Protein AF-A0A662LLZ0-F1 (afdb_monomer_lite)

pLDDT: mean 84.36, std 14.38, range [29.42, 98.0]

Foldseek 3Di:
DDDDDDDDDFQQWAWADPDLQWIWIDGDPPDDTDIFGFADALCSNVVVLLRVLLRLLCVQVTPVSSVLLVVLVVLLLPPVRNLVSLVVCLVVLLVSLVSSLVVVPDFLCVLFDPVPDDPPDLGDDSVLQQLLVSLLSSVSSVCSQCRGPNRHDDPVSVVVSSCSSCVVPPPDCSLVSLLVLLVVLLVVVCVLQVPLQVVCCVPVVDHSVNLSVVLSCSCSPHVSNNDDPNDRSSVVSSVSSVVSSVVSSVVVLVVQAPDDPQPPVVVLVPSDDPSVVLSVLRSVLVVLLVLLLVVLLVVLVVVCVPDPDPDPSVVLSVLLVVLLVPFQEAALCLLVPVLVLCCVLVVRDSVSVVSDGNSSSLSSLLVVLVLCCVLVPCQLNLVSVCSQKGFPDYFDPDFPFAQPVVVLLVVLCVVLCDFLNDNDSPVVRVVLRGSLRRNQPTFIAGSSPRDTDPTRPSVVNSSSSSNVNRCVRSVVCVVSSVSSSVVSVVSD

Structure (mmCIF, N/CA/C/O backbone):
data_AF-A0A662LLZ0-F1
#
_entry.id   AF-A0A662LLZ0-F1
#
loop_
_atom_site.group_PDB
_atom_site.id
_atom_site.type_symbol
_atom_site.label_atom_id
_atom_site.label_alt_id
_atom_site.label_comp_id
_atom_site.label_asym_id
_atom_site.label_entity_id
_atom_site.label_seq_id
_atom_site.pdbx_PDB_ins_code
_atom_site.Cartn_x
_atom_site.Cartn_y
_atom_site.Cartn_z
_atom_site.occupancy
_atom_site.B_iso_or_equiv
_atom_site.auth_seq_id
_atom_site.auth_comp_id
_atom_site.auth_asym_id
_atom_site.auth_atom_id
_atom_site.pdbx_PDB_model_num
ATOM 1 N N . MET A 1 1 ? 61.657 -21.094 -34.286 1.00 35.00 1 MET A N 1
ATOM 2 C CA . MET A 1 1 ? 60.774 -20.067 -34.874 1.00 35.00 1 MET A CA 1
ATOM 3 C C . MET A 1 1 ? 59.481 -20.074 -34.083 1.00 35.00 1 MET A C 1
ATOM 5 O O . MET A 1 1 ? 58.578 -20.841 -34.375 1.00 35.00 1 MET A O 1
ATOM 9 N N . SER A 1 2 ? 59.469 -19.308 -33.001 1.00 29.42 2 SER A N 1
ATOM 10 C CA . SER A 1 2 ? 58.351 -19.129 -32.082 1.00 29.42 2 SER A CA 1
ATOM 11 C C . SER A 1 2 ? 57.854 -17.703 -32.279 1.00 29.42 2 SER A C 1
ATOM 13 O O . SER A 1 2 ? 58.578 -16.748 -31.994 1.00 29.42 2 SER A O 1
ATOM 15 N N . HIS A 1 3 ? 56.658 -17.552 -32.845 1.00 33.16 3 HIS A N 1
ATOM 16 C CA . HIS A 1 3 ? 56.023 -16.247 -32.962 1.00 33.16 3 HIS A CA 1
ATOM 17 C C . HIS A 1 3 ? 55.599 -15.766 -31.571 1.00 33.16 3 HIS A C 1
ATOM 19 O O . HIS A 1 3 ? 54.707 -16.328 -30.946 1.00 33.16 3 HIS A O 1
ATOM 25 N N . ASN A 1 4 ? 56.280 -14.719 -31.105 1.00 32.97 4 ASN A N 1
ATOM 26 C CA . ASN A 1 4 ? 55.848 -13.853 -30.016 1.00 32.97 4 ASN A CA 1
ATOM 27 C C . ASN A 1 4 ? 54.565 -13.125 -30.443 1.00 32.97 4 ASN A C 1
ATOM 29 O O . ASN A 1 4 ? 54.630 -12.193 -31.244 1.00 32.97 4 ASN A O 1
ATOM 33 N N . ILE A 1 5 ? 53.423 -13.517 -29.884 1.00 35.88 5 ILE A N 1
ATOM 34 C CA . ILE A 1 5 ? 52.241 -12.656 -29.813 1.00 35.88 5 ILE A CA 1
ATOM 35 C C . ILE A 1 5 ? 52.372 -11.899 -28.492 1.00 35.88 5 ILE A C 1
ATOM 37 O O . ILE A 1 5 ? 52.227 -12.475 -27.416 1.00 35.88 5 ILE A O 1
ATOM 41 N N . LYS A 1 6 ? 52.734 -10.615 -28.574 1.00 35.72 6 LYS A N 1
ATOM 42 C CA . LYS A 1 6 ? 52.615 -9.689 -27.444 1.00 35.72 6 LYS A CA 1
ATOM 43 C C . LYS A 1 6 ? 51.135 -9.637 -27.056 1.00 35.72 6 LYS A C 1
ATOM 45 O O . LYS A 1 6 ? 50.304 -9.359 -27.915 1.00 35.72 6 LYS A O 1
ATOM 50 N N . GLY A 1 7 ? 50.823 -9.936 -25.796 1.00 39.22 7 GLY A N 1
ATOM 51 C CA . GLY A 1 7 ? 49.470 -9.822 -25.259 1.00 39.22 7 GLY A CA 1
ATOM 52 C C . GLY A 1 7 ? 48.994 -8.376 -25.340 1.00 39.22 7 GLY A C 1
ATOM 53 O O . GLY A 1 7 ? 49.547 -7.514 -24.661 1.00 39.22 7 GLY A O 1
ATOM 54 N N . GLY A 1 8 ? 48.006 -8.119 -26.196 1.00 40.22 8 GLY A N 1
ATOM 55 C CA . GLY A 1 8 ? 47.199 -6.910 -26.111 1.00 40.22 8 GLY A CA 1
ATOM 56 C C . GLY A 1 8 ? 46.325 -7.005 -24.865 1.00 40.22 8 GLY A C 1
ATOM 57 O O . GLY A 1 8 ? 45.654 -8.018 -24.663 1.00 40.22 8 GLY A O 1
ATOM 58 N N . GLN A 1 9 ? 46.380 -5.991 -24.004 1.00 50.56 9 GLN A N 1
ATOM 59 C CA . GLN A 1 9 ? 45.344 -5.773 -22.999 1.00 50.56 9 GLN A CA 1
ATOM 60 C C . GLN A 1 9 ? 44.030 -5.563 -23.750 1.00 50.56 9 GLN A C 1
ATOM 62 O O . GLN A 1 9 ? 43.932 -4.667 -24.581 1.00 50.56 9 GLN A O 1
ATOM 67 N N . PHE A 1 10 ? 43.054 -6.434 -23.509 1.00 56.81 10 PHE A N 1
ATOM 68 C CA . PHE A 1 10 ? 41.716 -6.262 -24.056 1.00 56.81 10 PHE A CA 1
ATOM 69 C C . PHE A 1 10 ? 41.056 -5.080 -23.351 1.00 56.81 10 PHE A C 1
ATOM 71 O O . PHE A 1 10 ? 40.883 -5.117 -22.133 1.00 56.81 10 PHE A O 1
ATOM 78 N N . ILE A 1 11 ? 40.680 -4.065 -24.127 1.00 62.34 11 ILE A N 1
ATOM 79 C CA . ILE A 1 11 ? 39.929 -2.905 -23.656 1.00 62.34 11 ILE A CA 1
ATOM 80 C C . ILE A 1 11 ? 38.535 -3.377 -23.220 1.00 62.34 11 ILE A C 1
ATOM 82 O O . ILE A 1 11 ? 37.672 -3.675 -24.055 1.00 62.34 11 ILE A O 1
ATOM 86 N N . LEU A 1 12 ? 38.314 -3.479 -21.910 1.00 80.12 12 LEU A N 1
ATOM 87 C CA . LEU A 1 12 ? 37.062 -3.973 -21.345 1.00 80.12 12 LEU A CA 1
ATOM 88 C C . LEU A 1 12 ? 36.271 -2.815 -20.740 1.00 80.12 12 LEU A C 1
ATOM 90 O O . LEU A 1 12 ? 36.622 -2.294 -19.684 1.00 80.12 12 LEU A O 1
ATOM 94 N N . LEU A 1 13 ? 35.158 -2.462 -21.385 1.00 89.19 13 LEU A N 1
ATOM 95 C CA . LEU A 1 13 ? 34.232 -1.469 -20.858 1.00 89.19 13 LEU A CA 1
ATOM 96 C C . LEU A 1 13 ? 33.583 -1.967 -19.562 1.00 89.19 13 LEU A C 1
ATOM 98 O O . LEU A 1 13 ? 32.997 -3.048 -19.523 1.00 89.19 13 LEU A O 1
ATOM 102 N N . ARG A 1 14 ? 33.644 -1.137 -18.522 1.00 91.75 14 ARG A N 1
ATOM 103 C CA . ARG A 1 14 ? 32.994 -1.326 -17.222 1.00 91.75 14 ARG A CA 1
ATOM 104 C C . ARG A 1 14 ? 32.198 -0.089 -16.845 1.00 91.75 14 ARG A C 1
ATOM 106 O O . ARG A 1 14 ? 32.558 1.028 -17.214 1.00 91.75 14 ARG A O 1
ATOM 113 N N . ILE A 1 15 ? 31.114 -0.270 -16.099 1.00 93.06 15 ILE A N 1
ATOM 114 C CA . ILE A 1 15 ? 30.306 0.839 -15.595 1.00 93.06 15 ILE A CA 1
ATOM 115 C C . ILE A 1 15 ? 30.191 0.737 -14.077 1.00 93.06 15 ILE A C 1
ATOM 117 O O . ILE A 1 15 ? 29.483 -0.106 -13.528 1.00 93.06 15 ILE A O 1
ATOM 121 N N . GLU A 1 16 ? 30.863 1.654 -13.392 1.00 93.69 16 GLU A N 1
ATOM 122 C CA . GLU A 1 16 ? 31.020 1.628 -11.943 1.00 93.69 16 GLU A CA 1
ATOM 123 C C . GLU A 1 16 ? 30.070 2.600 -11.247 1.00 93.69 16 GLU A C 1
ATOM 125 O O . GLU A 1 16 ? 29.809 3.708 -11.728 1.00 93.69 16 GLU A O 1
ATOM 130 N N . GLN A 1 17 ? 29.551 2.194 -10.088 1.00 94.38 17 GLN A N 1
ATOM 131 C CA . GLN A 1 17 ? 28.680 3.032 -9.275 1.00 94.38 17 GLN A CA 1
ATOM 132 C C . GLN A 1 17 ? 29.510 3.902 -8.327 1.00 94.38 17 GLN A C 1
ATOM 134 O O . GLN A 1 17 ? 30.081 3.413 -7.358 1.00 94.38 17 GLN A O 1
ATOM 139 N N . ASN A 1 18 ? 29.497 5.213 -8.562 1.00 89.88 18 ASN A N 1
ATOM 140 C CA . ASN A 1 18 ? 30.216 6.206 -7.758 1.00 89.88 18 ASN A CA 1
ATOM 141 C C . ASN A 1 18 ? 29.311 6.939 -6.750 1.00 89.88 18 ASN A C 1
ATOM 143 O O . ASN A 1 18 ? 29.774 7.753 -5.955 1.00 89.88 18 ASN A O 1
ATOM 147 N N . GLY A 1 19 ? 28.006 6.659 -6.775 1.00 87.88 19 GLY A N 1
ATOM 148 C CA . GLY A 1 19 ? 27.023 7.153 -5.816 1.00 87.88 19 GLY A CA 1
ATOM 149 C C . GLY A 1 19 ? 25.600 6.679 -6.141 1.00 87.88 19 GLY A C 1
ATOM 150 O O . GLY A 1 19 ? 25.390 5.973 -7.129 1.00 87.88 19 GLY A O 1
ATOM 151 N N . PRO A 1 20 ? 24.578 7.091 -5.365 1.00 83.81 20 PRO A N 1
ATOM 152 C CA . PRO A 1 20 ? 23.196 6.636 -5.566 1.00 83.81 20 PRO A CA 1
ATOM 153 C C . PRO A 1 20 ? 22.628 6.924 -6.965 1.00 83.81 20 PRO A C 1
ATOM 155 O O . PRO A 1 20 ? 21.774 6.190 -7.449 1.00 83.81 20 PRO A O 1
ATOM 158 N N . LYS A 1 21 ? 23.103 7.989 -7.621 1.00 90.25 21 LYS A N 1
ATOM 159 C CA . LYS A 1 21 ? 22.675 8.423 -8.964 1.00 90.25 21 LYS A CA 1
ATOM 160 C C . LYS A 1 21 ? 23.845 8.755 -9.889 1.00 90.25 21 LYS A C 1
ATOM 162 O O . LYS A 1 21 ? 23.645 9.375 -10.929 1.00 90.25 21 LYS A O 1
ATOM 167 N N . VAL A 1 22 ? 25.062 8.394 -9.490 1.00 93.56 22 VAL A N 1
ATOM 168 C CA . VAL A 1 22 ? 26.282 8.737 -10.223 1.00 93.56 22 VAL A CA 1
ATOM 169 C C . VAL A 1 22 ? 26.973 7.449 -10.614 1.00 93.56 22 VAL A C 1
ATOM 171 O O . VAL A 1 22 ? 27.333 6.649 -9.751 1.00 93.56 22 VAL A O 1
ATOM 174 N N . TRP A 1 23 ? 27.144 7.265 -11.914 1.00 95.00 23 TRP A N 1
ATOM 175 C CA . TRP A 1 23 ? 27.842 6.125 -12.496 1.00 95.00 23 TRP A CA 1
ATOM 176 C C . TRP A 1 23 ? 28.952 6.637 -13.403 1.00 95.00 23 TRP A C 1
ATOM 178 O O . TRP A 1 23 ? 28.855 7.757 -13.897 1.00 95.00 23 TRP A O 1
ATOM 188 N N . SER A 1 24 ? 29.993 5.848 -13.625 1.00 93.81 24 SER A N 1
ATOM 189 C CA . SER A 1 24 ? 31.048 6.201 -14.576 1.00 93.81 24 SER A CA 1
ATOM 190 C C . SER A 1 24 ? 31.303 5.064 -15.539 1.00 93.81 24 SER A C 1
ATOM 192 O O . SER A 1 24 ? 31.357 3.913 -15.120 1.00 93.81 24 SER A O 1
ATOM 194 N N . VAL A 1 25 ? 31.473 5.399 -16.814 1.00 92.69 25 VAL A N 1
ATOM 195 C CA . VAL A 1 25 ? 31.925 4.461 -17.843 1.00 92.69 25 VAL A CA 1
ATOM 196 C C . VAL A 1 25 ? 33.451 4.505 -17.884 1.00 92.69 25 VAL A C 1
ATOM 198 O O . VAL A 1 25 ? 34.026 5.578 -18.069 1.00 92.69 25 VAL A O 1
ATOM 201 N N . VAL A 1 26 ? 34.079 3.350 -17.676 1.00 89.50 26 VAL A N 1
ATOM 202 C CA . VAL A 1 26 ? 35.530 3.134 -17.593 1.00 89.50 26 VAL A CA 1
ATOM 203 C C . VAL A 1 26 ? 35.917 2.127 -18.672 1.00 89.50 26 VAL A C 1
ATOM 205 O O . VAL A 1 26 ? 35.194 1.159 -18.891 1.00 89.50 26 VAL A O 1
ATOM 208 N N . VAL A 1 27 ? 37.015 2.368 -19.383 1.00 81.56 27 VAL A N 1
ATOM 209 C CA . VAL A 1 27 ? 37.409 1.571 -20.561 1.00 81.56 27 VAL A CA 1
ATOM 210 C C . VAL A 1 27 ? 38.866 1.121 -20.484 1.00 81.56 27 VAL A C 1
ATOM 212 O O . VAL A 1 27 ? 39.141 -0.032 -20.791 1.00 81.56 27 VAL A O 1
ATOM 215 N N . ASP A 1 28 ? 39.747 1.983 -19.975 1.00 75.44 28 ASP A N 1
ATOM 216 C CA . ASP A 1 28 ? 41.111 1.676 -19.529 1.00 75.44 28 ASP A CA 1
ATOM 217 C C . ASP A 1 28 ? 41.473 2.610 -18.363 1.00 75.44 28 ASP A C 1
ATOM 219 O O . ASP A 1 28 ? 40.886 3.690 -18.241 1.00 75.44 28 ASP A O 1
ATOM 223 N N . ASP A 1 29 ? 42.455 2.229 -17.538 1.00 65.31 29 ASP A N 1
ATOM 224 C CA . ASP A 1 29 ? 42.914 3.020 -16.378 1.00 65.31 29 ASP A CA 1
ATOM 225 C C . ASP A 1 29 ? 43.470 4.411 -16.770 1.00 65.31 29 ASP A C 1
ATOM 227 O O . ASP A 1 29 ? 43.513 5.321 -15.940 1.00 65.31 29 ASP A O 1
ATOM 231 N N . ASP A 1 30 ? 43.855 4.593 -18.040 1.00 64.00 30 ASP A N 1
ATOM 232 C CA . ASP A 1 30 ? 44.483 5.813 -18.569 1.00 64.00 30 ASP A CA 1
ATOM 233 C C . ASP A 1 30 ? 43.497 6.797 -19.241 1.00 64.00 30 ASP A C 1
ATOM 235 O O . ASP A 1 30 ? 43.888 7.908 -19.609 1.00 64.00 30 ASP A O 1
ATOM 239 N N . VAL A 1 31 ? 42.221 6.424 -19.417 1.00 75.75 31 VAL A N 1
ATOM 240 C CA . VAL A 1 31 ? 41.192 7.285 -20.035 1.00 75.75 31 VAL A CA 1
ATOM 241 C C . VAL A 1 31 ? 40.297 7.886 -18.957 1.00 75.75 31 VAL A C 1
ATOM 243 O O . VAL A 1 31 ? 39.804 7.183 -18.077 1.00 75.75 31 VAL A O 1
ATOM 246 N N . GLU A 1 32 ? 40.047 9.197 -19.033 1.00 82.75 32 GLU A N 1
ATOM 247 C CA . GLU A 1 32 ? 39.199 9.872 -18.050 1.00 82.75 32 GLU A CA 1
ATOM 248 C C . GLU A 1 32 ? 37.761 9.301 -18.078 1.00 82.75 32 GLU A C 1
ATOM 250 O O . GLU A 1 32 ? 37.121 9.299 -19.135 1.00 82.75 32 GLU A O 1
ATOM 255 N N . PRO A 1 33 ? 37.220 8.818 -16.940 1.00 87.69 33 PRO A N 1
ATOM 256 C CA . PRO A 1 33 ? 35.904 8.189 -16.919 1.00 87.69 33 PRO A CA 1
ATOM 257 C C . PRO A 1 33 ? 34.768 9.151 -17.278 1.00 87.69 33 PRO A C 1
ATOM 259 O O . PRO A 1 33 ? 34.639 10.236 -16.700 1.00 87.69 33 PRO A O 1
ATOM 262 N N . ILE A 1 34 ? 33.855 8.710 -18.147 1.00 90.06 34 ILE A N 1
ATOM 263 C CA . ILE A 1 34 ? 32.664 9.491 -18.504 1.00 90.06 34 ILE A CA 1
ATOM 264 C C . ILE A 1 34 ? 31.617 9.350 -17.397 1.00 90.06 34 ILE A C 1
ATOM 266 O O . ILE A 1 34 ? 31.082 8.264 -17.165 1.00 90.06 34 ILE A O 1
ATOM 270 N N . LYS A 1 35 ? 31.287 10.459 -16.727 1.00 92.00 35 LYS A N 1
ATOM 271 C CA . LYS A 1 35 ? 30.314 10.487 -15.623 1.00 92.00 35 LYS A CA 1
ATOM 272 C C . LYS A 1 35 ? 28.874 10.596 -16.123 1.00 92.00 35 LYS A C 1
ATOM 274 O O . LYS A 1 35 ? 28.512 11.510 -16.859 1.00 92.00 35 LYS A O 1
ATOM 279 N N . LEU A 1 36 ? 28.020 9.716 -15.618 1.00 92.69 36 LEU A N 1
ATOM 280 C CA . LEU A 1 36 ? 26.585 9.664 -15.859 1.00 92.69 36 LEU A CA 1
ATOM 281 C C . LEU A 1 36 ? 25.826 10.130 -14.612 1.00 92.69 36 LEU A C 1
ATOM 283 O O . LEU A 1 36 ? 26.014 9.588 -13.522 1.00 92.69 36 LEU A O 1
ATOM 287 N N . PHE A 1 37 ? 24.940 11.112 -14.785 1.00 93.88 37 PHE A N 1
ATOM 288 C CA . PHE A 1 37 ? 24.106 11.672 -13.718 1.00 93.88 37 PHE A CA 1
ATOM 289 C C . PHE A 1 37 ? 22.653 11.276 -13.963 1.00 93.88 37 PHE A C 1
ATOM 291 O O . PHE A 1 37 ? 22.015 11.800 -14.873 1.00 93.88 37 PHE A O 1
ATOM 298 N N . LEU A 1 38 ? 22.140 10.319 -13.195 1.00 93.12 38 LEU A N 1
ATOM 299 C CA . LEU A 1 38 ? 20.839 9.708 -13.458 1.00 93.12 38 LEU A CA 1
ATOM 300 C C . LEU A 1 38 ? 19.678 10.503 -12.851 1.00 93.12 38 LEU A C 1
ATOM 302 O O . LEU A 1 38 ? 19.714 10.886 -11.682 1.00 93.12 38 LEU A O 1
ATOM 306 N N . SER A 1 39 ? 18.606 10.658 -13.628 1.00 91.12 39 SER A N 1
ATOM 307 C CA . SER A 1 39 ? 17.343 11.256 -13.187 1.00 91.12 39 SER A CA 1
ATOM 308 C C . SER A 1 39 ? 16.629 10.339 -12.181 1.00 91.12 39 SER A C 1
ATOM 310 O O . SER A 1 39 ? 16.757 9.120 -12.269 1.00 91.12 39 SER A O 1
ATOM 312 N N . PRO A 1 40 ? 15.840 10.848 -11.220 1.00 88.75 40 PRO A N 1
ATOM 313 C CA . PRO A 1 40 ? 15.062 9.990 -10.323 1.00 88.75 40 PRO A CA 1
ATOM 314 C C . PRO A 1 40 ? 14.015 9.163 -11.097 1.00 88.75 40 PRO A C 1
ATOM 316 O O . PRO A 1 40 ? 13.090 9.726 -11.676 1.00 88.75 40 PRO A O 1
ATOM 319 N N . SER A 1 41 ? 14.141 7.832 -11.104 1.00 88.31 41 SER A N 1
ATOM 320 C CA . SER A 1 41 ? 13.203 6.922 -11.781 1.00 88.31 41 SER A CA 1
ATOM 321 C C . SER A 1 41 ? 13.334 5.482 -11.265 1.00 88.31 41 SER A C 1
ATOM 323 O O . SER A 1 41 ? 14.297 5.135 -10.573 1.00 88.31 41 SER A O 1
ATOM 325 N N . SER A 1 42 ? 12.392 4.602 -11.629 1.00 88.31 42 SER A N 1
ATOM 326 C CA . SER A 1 42 ? 12.522 3.161 -11.354 1.00 88.31 42 SER A CA 1
ATOM 327 C C . SER A 1 42 ? 13.727 2.540 -12.062 1.00 88.31 42 SER A C 1
ATOM 329 O O . SER A 1 42 ? 14.303 1.584 -11.544 1.00 88.31 42 SER A O 1
ATOM 331 N N . VAL A 1 43 ? 14.129 3.107 -13.205 1.00 90.31 43 VAL A N 1
ATOM 332 C CA . VAL A 1 43 ? 15.328 2.697 -13.941 1.00 90.31 43 VAL A CA 1
ATOM 333 C C . VAL A 1 43 ? 16.578 2.997 -13.119 1.00 90.31 43 VAL A C 1
ATOM 335 O O . VAL A 1 43 ? 17.420 2.123 -12.962 1.00 90.31 43 VAL A O 1
ATOM 338 N N . THR A 1 44 ? 16.655 4.172 -12.492 1.00 90.94 44 THR A N 1
ATOM 339 C CA . THR A 1 44 ? 17.780 4.563 -11.624 1.00 90.94 44 THR A CA 1
ATOM 340 C C . THR A 1 44 ? 17.938 3.648 -10.413 1.00 90.94 44 THR A C 1
ATOM 342 O O . THR A 1 44 ? 19.051 3.241 -10.091 1.00 90.94 44 THR A O 1
ATOM 345 N N . ASN A 1 45 ? 16.832 3.235 -9.790 1.00 89.44 45 ASN A N 1
ATOM 346 C CA . ASN A 1 45 ? 16.870 2.327 -8.636 1.00 89.44 45 ASN A CA 1
ATOM 347 C C . ASN A 1 45 ? 17.372 0.917 -8.990 1.00 89.44 45 ASN A C 1
ATOM 349 O O . ASN A 1 45 ? 17.864 0.201 -8.121 1.00 89.44 45 ASN A O 1
ATOM 353 N N . LYS A 1 46 ? 17.226 0.502 -10.252 1.00 92.38 46 LYS A N 1
ATOM 354 C CA . LYS A 1 46 ? 17.659 -0.808 -10.757 1.00 92.38 46 LYS A CA 1
ATOM 355 C C . LYS A 1 46 ? 18.668 -0.674 -11.900 1.00 92.38 46 LYS A C 1
ATOM 357 O O . LYS A 1 46 ? 18.733 -1.535 -12.774 1.00 92.38 46 LYS A O 1
ATOM 362 N N . TYR A 1 47 ? 19.474 0.390 -11.883 1.00 94.44 47 TYR A N 1
ATOM 363 C CA . TYR A 1 47 ? 20.349 0.728 -13.008 1.00 94.44 47 TYR A CA 1
ATOM 364 C C . TYR A 1 47 ? 21.421 -0.336 -13.276 1.00 94.44 47 TYR A C 1
ATOM 366 O O . TYR A 1 47 ? 21.855 -0.498 -14.410 1.00 94.44 47 TYR A O 1
ATOM 374 N N . PHE A 1 48 ? 21.756 -1.155 -12.273 1.00 94.44 48 PHE A N 1
ATOM 375 C CA . PHE A 1 48 ? 22.639 -2.311 -12.439 1.00 94.44 48 PHE A CA 1
ATOM 376 C C . PHE A 1 48 ? 22.163 -3.310 -13.516 1.00 94.44 48 PHE A C 1
ATOM 378 O O . PHE A 1 48 ? 22.979 -4.040 -14.068 1.00 94.44 48 PHE A O 1
ATOM 385 N N . ILE A 1 49 ? 20.855 -3.378 -13.813 1.00 95.12 49 ILE A N 1
ATOM 386 C CA . ILE A 1 49 ? 20.312 -4.218 -14.898 1.00 95.12 49 ILE A CA 1
ATOM 387 C C . ILE A 1 49 ? 20.747 -3.662 -16.259 1.00 95.12 49 ILE A C 1
ATOM 389 O O . ILE A 1 49 ? 21.096 -4.424 -17.159 1.00 95.12 49 ILE A O 1
ATOM 393 N N . VAL A 1 50 ? 20.744 -2.333 -16.397 1.00 96.50 50 VAL A N 1
ATOM 394 C CA . VAL A 1 50 ? 21.193 -1.629 -17.603 1.00 96.50 50 VAL A CA 1
ATOM 395 C C . VAL A 1 50 ? 22.699 -1.800 -17.774 1.00 96.50 50 VAL A C 1
ATOM 397 O O . VAL A 1 50 ? 23.144 -2.216 -18.840 1.00 96.50 50 VAL A O 1
ATOM 400 N N . THR A 1 51 ? 23.482 -1.537 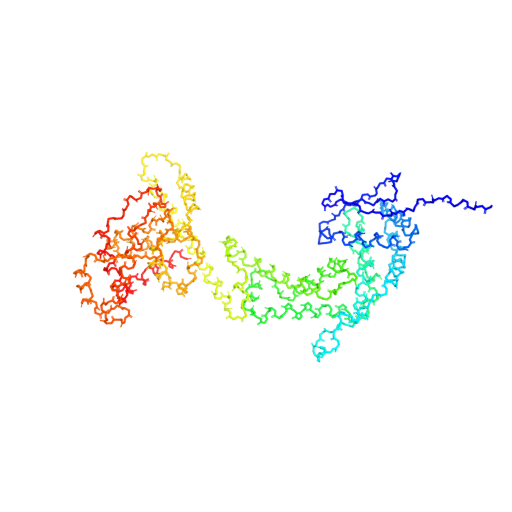-16.724 1.00 95.81 51 THR A N 1
ATOM 401 C CA . THR A 1 51 ? 24.947 -1.566 -16.820 1.00 95.81 51 THR A CA 1
ATOM 402 C C . THR A 1 51 ? 25.488 -2.957 -17.116 1.00 95.81 51 THR A C 1
ATOM 404 O O . THR A 1 51 ? 26.240 -3.111 -18.072 1.00 95.81 51 THR A O 1
ATOM 407 N N . LYS A 1 52 ? 25.020 -3.986 -16.397 1.00 95.62 52 LYS A N 1
ATOM 408 C CA . LYS A 1 52 ? 25.428 -5.377 -16.652 1.00 95.62 52 LYS A CA 1
ATOM 409 C C . LYS A 1 52 ? 25.092 -5.837 -18.065 1.00 95.62 52 LYS A C 1
ATOM 411 O O . LYS A 1 52 ? 25.802 -6.664 -18.623 1.00 95.62 52 LYS A O 1
ATOM 416 N N . PHE A 1 53 ? 23.989 -5.351 -18.635 1.00 96.75 53 PHE A N 1
ATOM 417 C CA . PHE A 1 53 ? 23.650 -5.666 -20.017 1.00 96.75 53 PHE A CA 1
ATOM 418 C C . PHE A 1 53 ? 24.642 -5.016 -20.992 1.00 96.75 53 PHE A C 1
ATOM 420 O O . PHE A 1 53 ? 25.152 -5.707 -21.868 1.00 96.75 53 PHE A O 1
ATOM 427 N N . ILE A 1 54 ? 24.963 -3.730 -20.810 1.00 96.31 54 ILE A N 1
ATOM 428 C CA . ILE A 1 54 ? 25.946 -3.015 -21.643 1.00 96.31 54 ILE A CA 1
ATOM 429 C C . ILE A 1 54 ? 27.321 -3.693 -21.578 1.00 96.31 54 ILE A C 1
ATOM 431 O O . ILE A 1 54 ? 27.936 -3.918 -22.616 1.00 96.31 54 ILE A O 1
ATOM 435 N N . GLU A 1 55 ? 27.778 -4.066 -20.381 1.00 94.88 55 GLU A N 1
ATOM 436 C CA . GLU A 1 55 ? 29.055 -4.764 -20.179 1.00 94.88 55 GLU A CA 1
ATOM 437 C C . GLU A 1 55 ? 29.092 -6.106 -20.924 1.00 94.88 55 GLU A C 1
ATOM 439 O O . GLU A 1 55 ? 30.057 -6.390 -21.623 1.00 94.88 55 GLU A O 1
ATOM 444 N N . ARG A 1 56 ? 28.009 -6.895 -20.886 1.00 94.75 56 ARG A N 1
ATOM 445 C CA . ARG A 1 56 ? 27.921 -8.162 -21.639 1.00 94.75 56 ARG A CA 1
ATOM 446 C C . ARG A 1 56 ? 27.932 -7.961 -23.156 1.00 94.75 56 ARG A C 1
ATOM 448 O O . ARG A 1 56 ? 28.522 -8.765 -23.875 1.00 94.75 56 ARG A O 1
ATOM 455 N N . VAL A 1 57 ? 27.291 -6.901 -23.656 1.00 94.75 57 VAL A N 1
ATOM 456 C CA . VAL A 1 57 ? 27.342 -6.548 -25.087 1.00 94.75 57 VAL A CA 1
ATOM 457 C C . VAL A 1 57 ? 28.769 -6.159 -25.490 1.00 94.75 57 VAL A C 1
ATOM 459 O O . VAL A 1 57 ? 29.216 -6.546 -26.573 1.00 94.75 57 VAL A O 1
ATOM 462 N N . ALA A 1 58 ? 29.490 -5.447 -24.617 1.00 93.06 58 ALA A N 1
ATOM 463 C CA . ALA A 1 58 ? 30.892 -5.091 -24.817 1.00 93.06 58 ALA A CA 1
ATOM 464 C C . ALA A 1 58 ? 31.814 -6.321 -24.806 1.00 93.06 58 ALA A C 1
ATOM 466 O O . ALA A 1 58 ? 32.641 -6.473 -25.703 1.00 93.06 58 ALA A O 1
ATOM 467 N N . GLU A 1 59 ? 31.628 -7.233 -23.847 1.00 91.31 59 GLU A N 1
ATOM 468 C CA . GLU A 1 59 ? 32.350 -8.511 -23.766 1.00 91.31 59 GLU A CA 1
ATOM 469 C C . GLU A 1 59 ? 32.164 -9.356 -25.034 1.00 91.31 59 GLU A C 1
ATOM 471 O O . GLU A 1 59 ? 33.113 -9.979 -25.507 1.00 91.31 59 GLU A O 1
ATOM 476 N N . HIS A 1 60 ? 30.955 -9.362 -25.604 1.00 91.69 60 HIS A N 1
ATOM 477 C CA . HIS A 1 60 ? 30.641 -10.146 -26.795 1.00 91.69 60 HIS A CA 1
ATOM 478 C C . HIS A 1 60 ? 31.229 -9.564 -28.088 1.00 91.69 60 HIS A C 1
ATOM 480 O O . HIS A 1 60 ? 31.825 -10.291 -28.879 1.00 91.69 60 HIS A O 1
ATOM 486 N N . ASN A 1 61 ? 31.050 -8.260 -28.322 1.00 86.12 61 ASN A N 1
ATOM 487 C CA . ASN A 1 61 ? 31.423 -7.623 -29.591 1.00 86.12 61 ASN A CA 1
ATOM 488 C C . ASN A 1 61 ? 32.890 -7.143 -29.636 1.00 86.12 61 ASN A C 1
ATOM 490 O O . ASN A 1 61 ? 33.327 -6.628 -30.668 1.00 86.12 61 ASN A O 1
ATOM 494 N N . VAL A 1 62 ? 33.650 -7.327 -28.546 1.00 77.81 62 VAL A N 1
ATOM 495 C CA . VAL A 1 62 ? 35.055 -6.900 -28.376 1.00 77.81 62 VAL A CA 1
ATOM 496 C C . VAL A 1 62 ? 35.218 -5.394 -28.703 1.00 77.81 62 VAL A C 1
ATOM 498 O O . VAL A 1 62 ? 34.227 -4.669 -28.812 1.00 77.81 62 VAL A O 1
ATOM 501 N N . GLU A 1 63 ? 36.452 -4.881 -28.796 1.00 74.00 63 GLU A N 1
ATOM 502 C CA . GLU A 1 63 ? 36.845 -3.462 -28.950 1.00 74.00 63 GLU A CA 1
ATOM 503 C C . GLU A 1 63 ? 35.922 -2.590 -29.828 1.00 74.00 63 GLU A C 1
ATOM 505 O O . GLU A 1 63 ? 35.770 -1.400 -29.554 1.00 74.00 63 GLU A O 1
ATOM 510 N N . GLY A 1 64 ? 35.270 -3.157 -30.852 1.00 87.25 64 GLY A N 1
ATOM 511 C CA . GLY A 1 64 ? 34.326 -2.452 -31.723 1.00 87.25 64 GLY A CA 1
ATOM 512 C C . GLY A 1 64 ? 33.174 -1.770 -30.976 1.00 87.25 64 GLY A C 1
ATOM 513 O O . GLY A 1 64 ? 32.912 -0.590 -31.222 1.00 87.25 64 GLY A O 1
ATOM 514 N N . PHE A 1 65 ? 32.523 -2.462 -30.032 1.00 92.56 65 PHE A N 1
ATOM 515 C CA . PHE A 1 65 ? 31.430 -1.865 -29.255 1.00 92.56 65 PHE A CA 1
ATOM 516 C C . PHE A 1 65 ? 31.950 -0.839 -28.249 1.00 92.56 65 PHE A C 1
ATOM 518 O O . PHE A 1 65 ? 31.419 0.267 -28.197 1.00 92.56 65 PHE A O 1
ATOM 525 N N . SER A 1 66 ? 32.995 -1.172 -27.484 1.00 90.88 66 SER A N 1
ATOM 526 C CA . SER A 1 66 ? 33.560 -0.283 -26.459 1.00 90.88 66 SER A CA 1
ATOM 527 C C . SER A 1 66 ? 34.014 1.053 -27.056 1.00 90.88 66 SER A C 1
ATOM 529 O O . SER A 1 66 ? 33.626 2.113 -26.565 1.00 90.88 66 SER A O 1
ATOM 531 N N . ASN A 1 67 ? 34.760 1.013 -28.168 1.00 90.00 67 ASN A N 1
ATOM 532 C CA . ASN A 1 67 ? 35.240 2.213 -28.856 1.00 90.00 67 ASN A CA 1
ATOM 533 C C . ASN A 1 67 ? 34.085 3.039 -29.432 1.00 90.00 67 ASN A C 1
ATOM 535 O O . ASN A 1 67 ? 34.042 4.259 -29.266 1.00 90.00 67 ASN A O 1
ATOM 539 N N . TRP A 1 68 ? 33.123 2.380 -30.087 1.00 94.25 68 TRP A N 1
ATOM 540 C CA . TRP A 1 68 ? 31.938 3.058 -30.606 1.00 94.25 68 TRP A CA 1
ATOM 541 C C . TRP A 1 68 ? 31.126 3.713 -29.485 1.00 94.25 68 TRP A C 1
ATOM 543 O O . TRP A 1 68 ? 30.729 4.866 -29.621 1.00 94.25 68 TRP A O 1
ATOM 553 N N . PHE A 1 69 ? 30.909 3.015 -28.371 1.00 94.25 69 PHE A N 1
ATOM 554 C CA . PHE A 1 69 ? 30.079 3.498 -27.276 1.00 94.25 69 PHE A CA 1
ATOM 555 C C . PHE A 1 69 ? 30.706 4.707 -26.570 1.00 94.25 69 PHE A C 1
ATOM 557 O O . PHE A 1 69 ? 29.995 5.651 -26.232 1.00 94.25 69 PHE A O 1
ATOM 564 N N . ILE A 1 70 ? 32.033 4.741 -26.412 1.00 91.19 70 ILE A N 1
ATOM 565 C CA . ILE A 1 70 ? 32.736 5.921 -25.888 1.00 91.19 70 ILE A CA 1
ATOM 566 C C . ILE A 1 70 ? 32.636 7.112 -26.832 1.00 91.19 70 ILE A C 1
ATOM 568 O O . ILE A 1 70 ? 32.310 8.211 -26.380 1.00 91.19 70 ILE A O 1
ATOM 572 N N . ASN A 1 71 ? 32.856 6.910 -28.132 1.00 91.69 71 ASN A N 1
ATOM 573 C CA . ASN A 1 71 ? 32.694 7.979 -29.118 1.00 91.69 71 ASN A CA 1
ATOM 574 C C . ASN A 1 71 ? 31.252 8.501 -29.120 1.00 91.69 71 ASN A C 1
ATOM 576 O O . ASN A 1 71 ? 31.029 9.704 -29.036 1.00 91.69 71 ASN A O 1
ATOM 580 N N . PHE A 1 72 ? 30.275 7.594 -29.084 1.00 94.81 72 PHE A N 1
ATOM 581 C CA . PHE A 1 72 ? 28.859 7.924 -28.980 1.00 94.81 72 PHE A CA 1
ATOM 582 C C . PHE A 1 72 ? 28.544 8.771 -27.738 1.00 94.81 72 PHE A C 1
ATOM 584 O O . PHE A 1 72 ? 27.867 9.796 -27.840 1.00 94.81 72 PHE A O 1
ATOM 591 N N . LEU A 1 73 ? 29.044 8.379 -26.562 1.00 93.94 73 LEU A N 1
ATOM 592 C CA . LEU A 1 73 ? 28.852 9.154 -25.336 1.00 93.94 73 LEU A CA 1
ATOM 593 C C . LEU A 1 73 ? 29.553 10.510 -25.400 1.00 93.94 73 LEU A C 1
ATOM 595 O O . LEU A 1 73 ? 28.994 11.492 -24.911 1.00 93.94 73 LEU A O 1
ATOM 599 N N . THR A 1 74 ? 30.737 10.577 -26.001 1.00 91.56 74 THR A N 1
ATOM 600 C CA . THR A 1 74 ? 31.507 11.816 -26.169 1.00 91.56 74 THR A CA 1
ATOM 601 C C . THR A 1 74 ? 30.750 12.802 -27.057 1.00 91.56 74 THR A C 1
ATOM 603 O O . THR A 1 74 ? 30.510 13.935 -26.640 1.00 91.56 74 THR A O 1
ATOM 606 N N . ASP A 1 75 ? 30.246 12.346 -28.205 1.00 93.38 75 ASP A N 1
ATOM 607 C CA . ASP A 1 75 ? 29.411 13.148 -29.106 1.00 93.38 75 ASP A CA 1
ATOM 608 C C . ASP A 1 75 ? 28.103 13.595 -28.432 1.00 93.38 75 ASP A C 1
ATOM 610 O O . ASP A 1 75 ? 27.617 14.700 -28.664 1.00 93.38 75 ASP A O 1
ATOM 614 N N . CYS A 1 76 ? 27.534 12.770 -27.545 1.00 93.06 76 CYS A N 1
ATOM 615 C CA . CYS A 1 76 ? 26.344 13.137 -26.775 1.00 93.06 76 CYS A CA 1
ATOM 616 C C . CYS A 1 76 ? 26.596 14.224 -25.716 1.00 93.06 76 CYS A C 1
ATOM 618 O O . CYS A 1 76 ? 25.642 14.904 -25.315 1.00 93.06 76 CYS A O 1
ATOM 620 N N . HIS A 1 77 ? 27.834 14.400 -25.242 1.00 90.94 77 HIS A N 1
ATOM 621 C CA . HIS A 1 77 ? 28.168 15.476 -24.304 1.00 90.94 77 HIS A CA 1
ATOM 622 C C . HIS A 1 77 ? 28.192 16.848 -24.989 1.00 90.94 77 HIS A C 1
ATOM 624 O O . HIS A 1 77 ? 27.870 17.840 -24.333 1.00 90.94 77 HIS A O 1
ATOM 630 N N . ASP A 1 78 ? 28.470 16.908 -26.294 1.00 90.94 78 ASP A N 1
ATOM 631 C CA . ASP A 1 78 ? 28.310 18.126 -27.089 1.00 90.94 78 ASP A CA 1
ATOM 632 C C . ASP A 1 78 ? 26.826 18.354 -27.425 1.00 90.94 78 ASP A C 1
ATOM 634 O O . ASP A 1 78 ? 26.194 17.582 -28.147 1.00 90.94 78 ASP A O 1
ATOM 638 N N . GLU A 1 79 ? 26.247 19.441 -26.909 1.00 88.62 79 GLU A N 1
ATOM 639 C CA . GLU A 1 79 ? 24.843 19.803 -27.142 1.00 88.62 79 GLU A CA 1
ATOM 640 C C . GLU A 1 79 ? 24.485 19.952 -28.628 1.00 88.62 79 GLU A C 1
ATOM 642 O O . GLU A 1 79 ? 23.356 19.637 -29.013 1.00 88.62 79 GLU A O 1
ATOM 647 N N . ASN A 1 80 ? 25.432 20.379 -29.467 1.00 91.25 80 ASN A N 1
ATOM 648 C CA . ASN A 1 80 ? 25.196 20.599 -30.894 1.00 91.25 80 ASN A CA 1
ATOM 649 C C . ASN A 1 80 ? 25.174 19.289 -31.687 1.00 91.25 80 ASN A C 1
ATOM 651 O O . ASN A 1 80 ? 24.497 19.195 -32.713 1.00 91.25 80 ASN A O 1
ATOM 655 N N . LEU A 1 81 ? 25.907 18.276 -31.219 1.00 92.88 81 LEU A N 1
ATOM 656 C CA . LEU A 1 81 ? 26.027 16.983 -31.891 1.00 92.88 81 LEU A CA 1
ATOM 657 C C . LEU A 1 81 ? 25.053 15.947 -31.333 1.00 92.88 81 LEU A C 1
ATOM 659 O O . LEU A 1 81 ? 24.589 15.096 -32.088 1.00 92.88 81 LEU A O 1
ATOM 663 N N . ARG A 1 82 ? 24.662 16.056 -30.057 1.00 93.81 82 ARG A N 1
ATOM 664 C CA . ARG A 1 82 ? 23.849 15.073 -29.324 1.00 93.81 82 ARG A CA 1
ATOM 665 C C . ARG A 1 82 ? 22.636 14.554 -30.086 1.00 93.81 82 ARG A C 1
ATOM 667 O O . ARG A 1 82 ? 22.450 13.347 -30.198 1.00 93.81 82 ARG A O 1
ATOM 674 N N . SER A 1 83 ? 21.790 15.450 -30.595 1.00 92.75 83 SER A N 1
ATOM 675 C CA . SER A 1 83 ? 20.546 15.046 -31.268 1.00 92.75 83 SER A CA 1
ATOM 676 C C . SER A 1 83 ? 20.830 14.195 -32.506 1.00 92.75 83 SER A C 1
ATOM 678 O O . SER A 1 83 ? 20.180 13.174 -32.716 1.00 92.75 83 SER A O 1
ATOM 680 N N . LYS A 1 84 ? 21.837 14.594 -33.290 1.00 93.81 84 LYS A N 1
ATOM 681 C CA . LYS A 1 84 ? 22.272 13.868 -34.481 1.00 93.81 84 LYS A CA 1
ATOM 682 C C . LYS A 1 84 ? 22.955 12.554 -34.102 1.00 93.81 84 LYS A C 1
ATOM 684 O O . LYS A 1 84 ? 22.589 11.518 -34.637 1.00 93.81 84 LYS A O 1
ATOM 689 N N . ALA A 1 85 ? 23.863 12.586 -33.128 1.00 94.69 85 ALA A N 1
ATOM 690 C CA . ALA A 1 85 ? 24.580 11.416 -32.635 1.00 94.69 85 ALA A CA 1
ATOM 691 C C . ALA A 1 85 ? 23.628 10.312 -32.157 1.00 94.69 85 ALA A C 1
ATOM 693 O O . ALA A 1 85 ? 23.839 9.148 -32.484 1.00 94.69 85 ALA A O 1
ATOM 694 N N . VAL A 1 86 ? 22.552 10.656 -31.437 1.00 95.25 86 VAL A N 1
ATOM 695 C CA . VAL A 1 86 ? 21.548 9.671 -31.002 1.00 95.25 86 VAL A CA 1
ATOM 696 C C . VAL A 1 86 ? 20.801 9.056 -32.178 1.00 95.25 86 VAL A C 1
ATOM 698 O O . VAL A 1 86 ? 20.682 7.835 -32.230 1.00 95.25 86 VAL A O 1
ATOM 701 N N . VAL A 1 87 ? 20.297 9.870 -33.107 1.00 95.19 87 VAL A N 1
ATOM 702 C CA . VAL A 1 87 ? 19.515 9.372 -34.250 1.00 95.19 87 VAL A CA 1
ATOM 703 C C . VAL A 1 87 ? 20.382 8.509 -35.168 1.00 95.19 87 VAL A C 1
ATOM 705 O O . VAL A 1 87 ? 19.992 7.393 -35.506 1.00 95.19 87 VAL A O 1
ATOM 708 N N . ASP A 1 88 ? 21.586 8.981 -35.492 1.00 95.25 88 ASP A N 1
ATOM 709 C CA . ASP A 1 88 ? 22.531 8.289 -36.374 1.00 95.25 88 ASP A CA 1
ATOM 710 C C . ASP A 1 88 ? 23.073 6.989 -35.760 1.00 95.25 88 ASP A C 1
ATOM 712 O O . ASP A 1 88 ? 23.611 6.166 -36.496 1.00 95.25 88 ASP A O 1
ATOM 716 N N . SER A 1 89 ? 22.928 6.802 -34.440 1.00 95.75 89 SER A N 1
ATOM 717 C CA . SER A 1 89 ? 23.378 5.623 -33.685 1.00 95.75 89 SER A CA 1
ATOM 718 C C . SER A 1 89 ? 22.328 4.516 -33.554 1.00 95.75 89 SER A C 1
ATOM 720 O O . SER A 1 89 ? 22.655 3.420 -33.093 1.00 95.75 89 SER A O 1
ATOM 722 N N . ILE A 1 90 ? 21.067 4.767 -33.928 1.00 96.25 90 ILE A N 1
ATOM 723 C CA . ILE A 1 90 ? 19.979 3.780 -33.809 1.00 96.25 90 ILE A CA 1
ATOM 724 C C . ILE A 1 90 ? 20.312 2.469 -34.550 1.00 96.25 90 ILE A C 1
ATOM 726 O O . ILE A 1 90 ? 20.183 1.406 -33.930 1.00 96.25 90 ILE A O 1
ATOM 730 N N . PRO A 1 91 ? 20.776 2.486 -35.820 1.00 96.81 91 PRO A N 1
ATOM 731 C CA . PRO A 1 91 ? 21.136 1.257 -36.532 1.00 96.81 91 PRO A CA 1
ATOM 732 C C . PRO A 1 91 ? 22.266 0.471 -35.855 1.00 96.81 91 PRO A C 1
ATOM 734 O O . PRO A 1 91 ? 22.229 -0.756 -35.816 1.00 96.81 91 PRO A O 1
ATOM 737 N N . GLN A 1 92 ? 23.256 1.164 -35.294 1.00 96.19 92 GLN A N 1
ATOM 738 C CA . GLN A 1 92 ? 24.415 0.576 -34.625 1.00 96.19 92 GLN A CA 1
ATOM 739 C C . GLN A 1 92 ? 23.995 -0.065 -33.302 1.00 96.19 92 GLN A C 1
ATOM 741 O O . GLN A 1 92 ? 24.415 -1.184 -33.018 1.00 96.19 92 GLN A O 1
ATOM 746 N N . ILE A 1 93 ? 23.121 0.596 -32.530 1.00 97.38 93 ILE A N 1
ATOM 747 C CA . ILE A 1 93 ? 22.534 0.025 -31.309 1.00 97.38 93 ILE A CA 1
ATOM 748 C C . ILE A 1 93 ? 21.809 -1.278 -31.637 1.00 97.38 93 ILE A C 1
ATOM 750 O O . ILE A 1 93 ? 22.066 -2.285 -30.979 1.00 97.38 93 ILE A O 1
ATOM 754 N N . LYS A 1 94 ? 20.937 -1.271 -32.657 1.00 96.94 94 LYS A N 1
ATOM 755 C CA . LYS A 1 94 ? 20.229 -2.483 -33.091 1.00 96.94 94 LYS A CA 1
ATOM 756 C C . LYS A 1 94 ? 21.219 -3.582 -33.476 1.00 96.94 94 LYS A C 1
ATOM 758 O O . LYS A 1 94 ? 21.168 -4.655 -32.894 1.00 96.94 94 LYS A O 1
ATOM 763 N N . ASN A 1 95 ? 22.192 -3.277 -34.335 1.00 96.56 95 ASN A N 1
ATOM 764 C CA . ASN A 1 95 ? 23.184 -4.245 -34.804 1.00 96.56 95 ASN A CA 1
ATOM 765 C C . ASN A 1 95 ? 23.978 -4.911 -33.662 1.00 96.56 95 ASN A C 1
ATOM 767 O O . ASN A 1 95 ? 24.063 -6.135 -33.601 1.00 96.56 95 ASN A O 1
ATOM 771 N N . TYR A 1 96 ? 24.531 -4.132 -32.724 1.00 97.00 96 TYR A N 1
ATOM 772 C CA . TYR A 1 96 ? 25.306 -4.694 -31.609 1.00 97.00 96 TYR A CA 1
ATOM 773 C C . TYR A 1 96 ? 24.456 -5.516 -30.640 1.00 97.00 96 TYR A C 1
ATOM 775 O O . TYR A 1 96 ? 24.914 -6.546 -30.135 1.00 97.00 96 TYR A O 1
ATOM 783 N N . VAL A 1 97 ? 23.229 -5.061 -30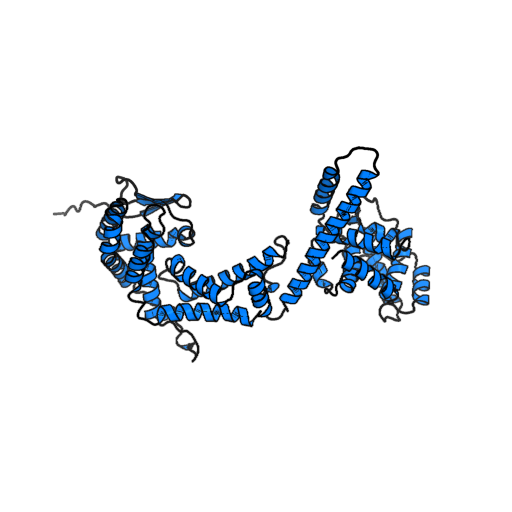.370 1.00 96.31 97 VAL A N 1
ATOM 784 C CA . VAL A 1 97 ? 22.295 -5.778 -29.500 1.00 96.31 97 VAL A CA 1
ATOM 785 C C . VAL A 1 97 ? 21.813 -7.060 -30.168 1.00 96.31 97 VAL A C 1
ATOM 787 O O . VAL A 1 97 ? 21.824 -8.095 -29.514 1.00 96.31 97 VAL A O 1
ATOM 790 N N . ASP A 1 98 ? 21.431 -7.018 -31.443 1.00 95.81 98 ASP A N 1
ATOM 791 C CA . ASP A 1 98 ? 20.962 -8.190 -32.183 1.00 95.81 98 ASP A CA 1
ATOM 792 C C . ASP A 1 98 ? 22.064 -9.239 -32.307 1.00 95.81 98 ASP A C 1
ATOM 794 O O . ASP A 1 98 ? 21.832 -10.387 -31.947 1.00 95.81 98 ASP A O 1
ATOM 798 N N . SER A 1 99 ? 23.285 -8.826 -32.667 1.00 95.31 99 SER A N 1
ATOM 799 C CA . SER A 1 99 ? 24.475 -9.691 -32.681 1.00 95.31 99 SER A CA 1
ATOM 800 C C . SER A 1 99 ? 24.657 -10.438 -31.351 1.00 95.31 99 SER A C 1
ATOM 802 O O . SER A 1 99 ? 24.777 -11.664 -31.318 1.00 95.31 99 SER A O 1
ATOM 804 N N . TYR A 1 100 ? 24.584 -9.711 -30.229 1.00 95.56 100 TYR A N 1
ATOM 805 C CA . TYR A 1 100 ? 24.685 -10.313 -28.901 1.00 95.56 100 TYR A CA 1
ATOM 806 C C . TYR A 1 100 ? 23.512 -11.250 -28.586 1.00 95.56 100 TYR A C 1
ATOM 808 O O . TYR A 1 100 ? 23.733 -12.376 -28.143 1.00 95.56 100 TYR A O 1
ATOM 816 N N . MET A 1 101 ? 22.274 -10.812 -28.813 1.00 94.19 101 MET A N 1
ATOM 817 C CA . MET A 1 101 ? 21.067 -11.588 -28.511 1.00 94.19 101 MET A CA 1
ATOM 818 C C . MET A 1 101 ? 21.012 -12.892 -29.314 1.00 94.19 101 MET A C 1
ATOM 820 O O . MET A 1 101 ? 20.720 -13.945 -28.745 1.00 94.19 101 MET A O 1
ATOM 824 N N . ASP A 1 102 ? 21.362 -12.842 -30.599 1.00 93.38 102 ASP A N 1
ATOM 825 C CA . ASP A 1 102 ? 21.381 -13.997 -31.500 1.00 93.38 102 ASP A CA 1
ATOM 826 C C . ASP A 1 102 ? 22.416 -15.043 -31.053 1.00 93.38 102 ASP A C 1
ATOM 828 O O . ASP A 1 102 ? 22.204 -16.247 -31.213 1.00 93.38 102 ASP A O 1
ATOM 832 N N . SER A 1 103 ? 23.508 -14.604 -30.416 1.00 93.12 103 SER A N 1
ATOM 833 C CA . SER A 1 103 ? 24.547 -15.497 -29.892 1.00 93.12 103 SER A CA 1
ATOM 834 C C . SER A 1 103 ? 24.120 -16.312 -28.663 1.00 93.12 103 SER A C 1
ATOM 836 O O . SER A 1 103 ? 24.707 -17.359 -28.388 1.00 93.12 103 SER A O 1
ATOM 838 N N . LEU A 1 104 ? 23.104 -15.859 -27.916 1.00 88.19 104 LEU A N 1
ATOM 839 C CA . LEU A 1 104 ? 22.717 -16.465 -26.637 1.00 88.19 104 LEU A CA 1
ATOM 840 C C . LEU A 1 104 ? 21.915 -17.765 -26.789 1.00 88.19 104 LEU A C 1
ATOM 842 O O . LEU A 1 104 ? 21.819 -18.527 -25.827 1.00 88.19 104 LEU A O 1
ATOM 846 N N . THR A 1 105 ? 21.350 -18.051 -27.968 1.00 81.88 105 THR A N 1
ATOM 847 C CA . THR A 1 105 ? 20.534 -19.256 -28.244 1.00 81.88 105 THR A CA 1
ATOM 848 C C . THR A 1 105 ? 19.503 -19.569 -27.143 1.00 81.88 105 THR A C 1
ATOM 850 O O . THR A 1 105 ? 19.365 -20.708 -26.699 1.00 81.88 105 THR A O 1
ATOM 853 N N . PHE A 1 106 ? 18.801 -18.547 -26.646 1.00 89.31 106 PHE A N 1
ATOM 854 C CA . PHE A 1 106 ? 17.834 -18.712 -25.561 1.00 89.31 106 PHE A CA 1
ATOM 855 C C . PHE A 1 106 ? 16.486 -19.232 -26.083 1.00 89.31 106 PHE A C 1
ATOM 857 O O . PHE A 1 106 ? 15.919 -18.679 -27.022 1.00 89.31 106 PHE A O 1
ATOM 864 N N . ASP A 1 107 ? 15.938 -20.270 -25.448 1.00 90.44 107 ASP A N 1
ATOM 865 C CA . ASP A 1 107 ? 14.628 -20.818 -25.811 1.00 90.44 107 ASP A CA 1
ATOM 866 C C . ASP A 1 107 ? 13.488 -20.060 -25.108 1.00 90.44 107 ASP A C 1
ATOM 868 O O . ASP A 1 107 ? 13.176 -20.312 -23.942 1.00 90.44 107 ASP A O 1
ATOM 872 N N . TYR A 1 108 ? 12.829 -19.142 -25.820 1.00 91.31 108 TYR A N 1
ATOM 873 C CA . TYR A 1 108 ? 11.681 -18.384 -25.303 1.00 91.31 108 TYR A CA 1
ATOM 874 C C . TYR A 1 108 ? 10.396 -19.210 -25.165 1.00 91.31 108 TYR A C 1
ATOM 876 O O . TYR A 1 108 ? 9.443 -18.756 -24.522 1.00 91.31 108 TYR A O 1
ATOM 884 N N . SER A 1 109 ? 10.345 -20.431 -25.712 1.00 90.75 109 SER A N 1
ATOM 885 C CA . SER A 1 109 ? 9.167 -21.295 -25.583 1.00 90.75 109 SER A CA 1
ATOM 886 C C . SER A 1 109 ? 8.908 -21.714 -24.135 1.00 90.75 109 SER A C 1
ATOM 888 O O . SER A 1 109 ? 7.753 -21.881 -23.746 1.00 90.75 109 SER A O 1
ATOM 890 N N . GLN A 1 110 ? 9.946 -21.741 -23.290 1.00 90.69 110 GLN A N 1
ATOM 891 C CA . GLN A 1 110 ? 9.824 -22.037 -21.860 1.00 90.69 110 GLN A CA 1
ATOM 892 C C . GLN A 1 110 ? 8.930 -21.042 -21.095 1.00 90.69 110 GLN A C 1
ATOM 894 O O . GLN A 1 110 ? 8.423 -21.356 -20.017 1.00 90.69 110 GLN A O 1
ATOM 899 N N . PHE A 1 111 ? 8.722 -19.836 -21.634 1.00 89.56 111 PHE A N 1
ATOM 900 C CA . PHE A 1 111 ? 7.864 -18.818 -21.027 1.00 89.56 111 PHE A CA 1
ATOM 901 C C . PHE A 1 111 ? 6.390 -18.949 -21.409 1.00 89.56 111 PHE A C 1
ATOM 903 O O . PHE A 1 111 ? 5.552 -18.246 -20.832 1.00 89.56 111 PHE A O 1
ATOM 910 N N . VAL A 1 112 ? 6.062 -19.833 -22.354 1.00 86.12 112 VAL A N 1
ATOM 911 C CA . VAL A 1 112 ? 4.723 -19.961 -22.926 1.00 86.12 112 VAL A CA 1
ATOM 912 C C . VAL A 1 112 ? 4.217 -21.386 -22.772 1.00 86.12 112 VAL A C 1
ATOM 914 O O . VAL A 1 112 ? 4.723 -22.325 -23.374 1.00 86.12 112 VAL A O 1
ATOM 917 N N . ASP A 1 113 ? 3.133 -21.545 -22.020 1.00 83.19 113 ASP A N 1
ATOM 918 C CA . ASP A 1 113 ? 2.427 -22.819 -21.938 1.00 83.19 113 ASP A CA 1
ATOM 919 C C . ASP A 1 113 ? 1.246 -22.836 -22.917 1.00 83.19 113 ASP A C 1
ATOM 921 O O . ASP A 1 113 ? 0.128 -22.418 -22.594 1.00 83.19 113 ASP A O 1
ATOM 925 N N . MET A 1 114 ? 1.499 -23.345 -24.125 1.00 81.50 114 MET A N 1
ATOM 926 C CA . MET A 1 114 ? 0.489 -23.456 -25.185 1.00 81.50 114 MET A CA 1
ATOM 927 C C . MET A 1 114 ? -0.680 -24.383 -24.811 1.00 81.50 114 MET A C 1
ATOM 929 O O . MET A 1 114 ? -1.747 -24.299 -25.417 1.00 81.50 114 MET A O 1
ATOM 933 N N . THR A 1 115 ? -0.532 -25.240 -23.794 1.00 79.12 115 THR A N 1
ATOM 934 C CA . THR A 1 115 ? -1.610 -26.137 -23.343 1.00 79.12 115 THR A CA 1
ATOM 935 C C . THR A 1 115 ? -2.656 -25.421 -22.487 1.00 79.12 115 THR A C 1
ATOM 937 O O . THR A 1 115 ? -3.793 -25.878 -22.376 1.00 79.12 115 THR A O 1
ATOM 940 N N . LYS A 1 116 ? -2.312 -24.260 -21.913 1.00 75.06 116 LYS A N 1
ATOM 941 C CA . LYS A 1 116 ? -3.203 -23.462 -21.052 1.00 75.06 116 LYS A CA 1
ATOM 942 C C . LYS A 1 116 ? -4.047 -22.437 -21.813 1.00 75.06 116 LYS A C 1
ATOM 944 O O . LYS A 1 116 ? -4.763 -21.650 -21.188 1.00 75.06 116 LYS A O 1
ATOM 949 N N . VAL A 1 117 ? -3.984 -22.441 -23.143 1.00 77.56 117 VAL A N 1
ATOM 950 C CA . VAL A 1 117 ? -4.689 -21.483 -23.999 1.00 77.56 117 VAL A CA 1
ATOM 951 C C . VAL A 1 117 ? -6.198 -21.695 -23.902 1.00 77.56 117 VAL A C 1
ATOM 953 O O . VAL A 1 117 ? -6.717 -22.788 -24.122 1.00 77.56 117 VAL A O 1
ATOM 956 N N . LYS A 1 118 ? -6.926 -20.624 -23.582 1.00 78.62 118 LYS A N 1
ATOM 957 C CA . LYS A 1 118 ? -8.394 -20.592 -23.561 1.00 78.62 118 LYS A CA 1
ATOM 958 C C . LYS A 1 118 ? -8.889 -19.608 -24.615 1.00 78.62 118 LYS A C 1
ATOM 960 O O . LYS A 1 118 ? -8.199 -18.655 -24.951 1.00 78.62 118 LYS A O 1
ATOM 965 N N . LYS A 1 119 ? -10.134 -19.772 -25.075 1.00 71.25 119 LYS A N 1
ATOM 966 C CA . LYS A 1 119 ? -10.748 -18.902 -26.103 1.00 71.25 119 LYS A CA 1
ATOM 967 C C . LYS A 1 119 ? -10.662 -17.396 -25.786 1.00 71.25 119 LYS A C 1
ATOM 969 O O . LYS A 1 119 ? -10.601 -16.592 -26.704 1.00 71.25 119 LYS A O 1
ATOM 974 N N . ASN A 1 120 ? -10.620 -17.036 -24.500 1.00 73.94 120 ASN A N 1
ATOM 975 C CA . ASN A 1 120 ? -10.566 -15.649 -24.027 1.00 73.94 120 ASN A CA 1
ATOM 976 C C . ASN A 1 120 ? -9.251 -15.306 -23.291 1.00 73.94 120 ASN A C 1
ATOM 978 O O . ASN A 1 120 ? -9.210 -14.320 -22.560 1.00 73.94 120 ASN A O 1
ATOM 982 N N . SER A 1 121 ? -8.202 -16.135 -23.385 1.00 79.81 121 SER A N 1
ATOM 983 C CA . SER A 1 121 ? -6.915 -15.832 -22.742 1.00 79.81 121 SER A CA 1
ATOM 984 C C . SER A 1 121 ? -6.063 -14.918 -23.615 1.00 79.81 121 SER A C 1
ATOM 986 O O . SER A 1 121 ? -5.942 -15.157 -24.814 1.00 79.81 121 SER A O 1
ATOM 988 N N . ILE A 1 122 ? -5.405 -13.938 -22.998 1.00 87.38 122 ILE A N 1
ATOM 989 C CA . ILE A 1 122 ? -4.373 -13.137 -23.658 1.00 87.38 122 ILE A CA 1
ATOM 990 C C . ILE A 1 122 ? -3.087 -13.964 -23.656 1.00 87.38 122 ILE A C 1
ATOM 992 O O . ILE A 1 122 ? -2.511 -14.209 -22.596 1.00 87.38 122 ILE A O 1
ATOM 996 N N . LEU A 1 123 ? -2.687 -14.445 -24.830 1.00 88.94 123 LEU A N 1
ATOM 997 C CA . LEU A 1 123 ? -1.511 -15.291 -25.011 1.00 88.94 123 LEU A CA 1
ATOM 998 C C . LEU A 1 123 ? -0.425 -14.522 -25.760 1.00 88.94 123 LEU A C 1
ATOM 1000 O O . LEU A 1 123 ? -0.680 -13.999 -26.848 1.00 88.94 123 LEU A O 1
ATOM 1004 N N . PHE A 1 124 ? 0.778 -14.523 -25.194 1.00 92.25 124 PHE A N 1
ATOM 1005 C CA . PHE A 1 124 ? 1.994 -14.107 -25.882 1.00 92.25 124 PHE A CA 1
ATOM 1006 C C . PHE A 1 124 ? 2.686 -15.343 -26.442 1.00 92.25 124 PHE A C 1
ATOM 1008 O O . PHE A 1 124 ? 2.885 -16.316 -25.714 1.00 92.25 124 PHE A O 1
ATOM 1015 N N . LYS A 1 125 ? 3.006 -15.320 -27.730 1.00 92.56 125 LYS A N 1
ATOM 1016 C CA . LYS A 1 125 ? 3.793 -16.361 -28.387 1.00 92.56 125 LYS A CA 1
ATOM 1017 C C . LYS A 1 125 ? 5.288 -16.186 -28.073 1.00 92.56 125 LYS A C 1
ATOM 1019 O O . LYS A 1 125 ? 5.691 -15.092 -27.677 1.00 92.56 125 LYS A O 1
ATOM 1024 N N . PRO A 1 126 ? 6.119 -17.229 -28.250 1.00 93.50 126 PRO A N 1
ATOM 1025 C CA . PRO A 1 126 ? 7.556 -17.132 -27.983 1.00 93.50 126 PRO A CA 1
ATOM 1026 C C . PRO A 1 126 ? 8.252 -16.004 -28.763 1.00 93.50 126 PRO A C 1
ATOM 1028 O O . PRO A 1 126 ? 9.015 -15.250 -28.168 1.00 93.50 126 PRO A O 1
ATOM 1031 N N . ASP A 1 127 ? 7.917 -15.827 -30.044 1.00 93.44 127 ASP A N 1
ATOM 1032 C CA . ASP A 1 127 ? 8.428 -14.751 -30.907 1.00 93.44 127 ASP A CA 1
ATOM 1033 C C . ASP A 1 127 ? 8.013 -13.357 -30.413 1.00 93.44 127 ASP A C 1
ATOM 1035 O O . ASP A 1 127 ? 8.800 -12.414 -30.441 1.00 93.44 127 ASP A O 1
ATOM 1039 N N . GLU A 1 128 ? 6.798 -13.225 -29.879 1.00 94.69 128 GLU A N 1
ATOM 1040 C CA . GLU A 1 128 ? 6.323 -11.968 -29.294 1.00 94.69 128 GLU A CA 1
ATOM 1041 C C . GLU A 1 128 ? 7.082 -11.625 -28.002 1.00 94.69 128 GLU A C 1
ATOM 1043 O O . GLU A 1 128 ? 7.394 -10.461 -27.754 1.00 94.69 128 GLU A O 1
ATOM 1048 N N . ILE A 1 129 ? 7.405 -12.626 -27.172 1.00 94.75 129 ILE A N 1
ATOM 1049 C CA . ILE A 1 129 ? 8.208 -12.423 -25.956 1.00 94.75 129 ILE A CA 1
ATOM 1050 C C . ILE A 1 129 ? 9.640 -12.025 -26.314 1.00 94.75 129 ILE A C 1
ATOM 1052 O O . ILE A 1 129 ? 10.183 -11.099 -25.709 1.00 94.75 129 ILE A O 1
ATOM 1056 N N . GLU A 1 130 ? 10.229 -12.683 -27.311 1.00 95.06 130 GLU A N 1
ATOM 1057 C CA . GLU A 1 130 ? 11.546 -12.330 -27.830 1.00 95.06 130 GLU A CA 1
ATOM 1058 C C . GLU A 1 130 ? 11.585 -10.872 -28.305 1.00 95.06 130 GLU A C 1
ATOM 1060 O O . GLU A 1 130 ? 12.470 -10.121 -27.899 1.00 95.06 130 GLU A O 1
ATOM 1065 N N . GLN A 1 131 ? 10.592 -10.429 -29.083 1.00 95.50 131 GLN A N 1
ATOM 1066 C CA . GLN A 1 131 ? 10.506 -9.043 -29.558 1.00 95.50 131 GLN A CA 1
ATOM 1067 C C . GLN A 1 131 ? 10.395 -8.022 -28.412 1.00 95.50 131 GLN A C 1
ATOM 1069 O O . GLN A 1 131 ? 11.045 -6.975 -28.455 1.00 95.50 131 GLN A O 1
ATOM 1074 N N . ILE A 1 132 ? 9.632 -8.325 -27.352 1.00 96.38 132 ILE A N 1
ATOM 1075 C CA . ILE A 1 132 ? 9.564 -7.477 -26.144 1.00 96.38 132 ILE A CA 1
ATOM 1076 C C . ILE A 1 132 ? 10.947 -7.357 -25.492 1.00 96.38 132 ILE A C 1
ATOM 1078 O O . ILE A 1 132 ? 11.354 -6.266 -25.082 1.00 96.38 132 ILE A O 1
ATOM 1082 N N . ILE A 1 133 ? 11.675 -8.471 -25.386 1.00 96.38 133 ILE A N 1
ATOM 1083 C CA . ILE A 1 133 ? 13.006 -8.507 -24.774 1.00 96.38 133 ILE A CA 1
ATOM 1084 C C . ILE A 1 133 ? 14.033 -7.785 -25.656 1.00 96.38 133 ILE A C 1
ATOM 1086 O O . ILE A 1 133 ? 14.828 -7.013 -25.121 1.00 96.38 133 ILE A O 1
ATOM 1090 N N . ARG A 1 134 ? 13.991 -7.943 -26.985 1.00 96.06 134 ARG A N 1
ATOM 1091 C CA . ARG A 1 134 ? 14.845 -7.187 -27.919 1.00 96.06 134 ARG A CA 1
ATOM 1092 C C . ARG A 1 134 ? 14.621 -5.686 -27.794 1.00 96.06 134 ARG A C 1
ATOM 1094 O O . ARG A 1 134 ? 15.582 -4.948 -27.582 1.00 96.06 134 ARG A O 1
ATOM 1101 N N . LEU A 1 135 ? 13.362 -5.238 -27.795 1.00 97.12 135 LEU A N 1
ATOM 1102 C CA . LEU A 1 135 ? 13.047 -3.829 -27.561 1.00 97.12 135 LEU A CA 1
ATOM 1103 C C . LEU A 1 135 ? 13.586 -3.352 -26.208 1.00 97.12 135 LEU A C 1
ATOM 1105 O O . LEU A 1 135 ? 14.227 -2.305 -26.127 1.00 97.12 135 LEU A O 1
ATOM 1109 N N . SER A 1 136 ? 13.363 -4.127 -25.144 1.00 97.50 136 SER A N 1
ATOM 1110 C CA . SER A 1 136 ? 13.920 -3.828 -23.825 1.00 97.50 136 SER A CA 1
ATOM 1111 C C . SER A 1 136 ? 15.438 -3.640 -23.880 1.00 97.50 136 SER A C 1
ATOM 1113 O O . SER A 1 136 ? 15.964 -2.706 -23.280 1.00 97.50 136 SER A O 1
ATOM 1115 N N . SER A 1 137 ? 16.148 -4.502 -24.604 1.00 97.62 137 SER A N 1
ATOM 1116 C CA . SER A 1 137 ? 17.601 -4.459 -24.770 1.00 97.62 137 SER A CA 1
ATOM 1117 C C . SER A 1 137 ? 18.084 -3.228 -25.543 1.00 97.62 137 SER A C 1
ATOM 1119 O O . SER A 1 137 ? 19.026 -2.577 -25.089 1.00 97.62 137 SER A O 1
ATOM 1121 N N . TYR A 1 138 ? 17.407 -2.822 -26.624 1.00 98.00 138 TYR A N 1
ATOM 1122 C CA . TYR A 1 138 ? 17.713 -1.553 -27.303 1.00 98.00 138 TYR A CA 1
ATOM 1123 C C . TYR A 1 138 ? 17.540 -0.361 -26.354 1.00 98.00 138 TYR A C 1
ATOM 1125 O O . TYR A 1 138 ? 18.406 0.513 -26.248 1.00 98.00 138 TYR A O 1
ATOM 1133 N N . LEU A 1 139 ? 16.433 -0.355 -25.604 1.00 97.31 139 LEU A N 1
ATOM 1134 C CA . LEU A 1 139 ? 16.118 0.723 -24.677 1.00 97.31 139 LEU A CA 1
ATOM 1135 C C . LEU A 1 139 ? 17.078 0.784 -23.484 1.00 97.31 139 LEU A C 1
ATOM 1137 O O . LEU A 1 139 ? 17.269 1.870 -22.947 1.00 97.31 139 LEU A O 1
ATOM 1141 N N . LYS A 1 140 ? 17.727 -0.319 -23.081 1.00 97.44 140 LYS A N 1
ATOM 1142 C CA . LYS A 1 140 ? 18.793 -0.281 -22.062 1.00 97.44 140 LYS A CA 1
ATOM 1143 C C . LYS A 1 140 ? 19.961 0.587 -22.523 1.00 97.44 140 LYS A C 1
ATOM 1145 O O . LYS A 1 140 ? 20.355 1.481 -21.778 1.00 97.44 140 LYS A O 1
ATOM 1150 N N . ILE A 1 141 ? 20.452 0.397 -23.752 1.00 96.94 141 ILE A N 1
ATOM 1151 C CA . ILE A 1 141 ? 21.536 1.226 -24.305 1.00 96.94 141 ILE A CA 1
ATOM 1152 C C . ILE A 1 141 ? 21.088 2.691 -24.394 1.00 96.94 141 ILE A C 1
ATOM 1154 O O . ILE A 1 141 ? 21.773 3.588 -23.907 1.00 96.94 141 ILE A O 1
ATOM 1158 N N . TYR A 1 142 ? 19.890 2.935 -24.932 1.00 96.81 142 TYR A N 1
ATOM 1159 C CA . TYR A 1 142 ? 19.342 4.288 -25.049 1.00 96.81 142 TYR A CA 1
ATOM 1160 C C . TYR A 1 142 ? 19.089 4.967 -23.689 1.00 96.81 142 TYR A C 1
ATOM 1162 O O . TYR A 1 142 ? 19.236 6.187 -23.565 1.00 96.81 142 TYR A O 1
ATOM 1170 N N . SER A 1 143 ? 18.774 4.195 -22.642 1.00 95.81 143 SER A N 1
ATOM 1171 C CA . SER A 1 143 ? 18.486 4.725 -21.304 1.00 95.81 143 SER A CA 1
ATOM 1172 C C . SER A 1 143 ? 19.667 5.452 -20.664 1.00 95.81 143 SER A C 1
ATOM 1174 O O . SER A 1 143 ? 19.453 6.321 -19.822 1.00 95.81 143 SER A O 1
ATOM 1176 N N . VAL A 1 144 ? 20.896 5.185 -21.116 1.00 95.06 144 VAL A N 1
ATOM 1177 C CA . VAL A 1 144 ? 22.098 5.928 -20.705 1.00 95.06 144 VAL A CA 1
ATOM 1178 C C . VAL A 1 144 ? 21.981 7.416 -21.048 1.00 95.06 144 VAL A C 1
ATOM 1180 O O . VAL A 1 144 ? 22.467 8.265 -20.303 1.00 95.06 144 VAL A O 1
ATOM 1183 N N . ILE A 1 145 ? 21.284 7.734 -22.141 1.00 94.62 145 ILE A N 1
ATOM 1184 C CA . ILE A 1 145 ? 20.986 9.100 -22.570 1.00 94.62 145 ILE A CA 1
ATOM 1185 C C . ILE A 1 145 ? 19.650 9.559 -21.985 1.00 94.62 145 ILE A C 1
ATOM 1187 O O . ILE A 1 145 ? 19.575 10.608 -21.347 1.00 94.62 145 ILE A O 1
ATOM 1191 N N . SER A 1 146 ? 18.583 8.773 -22.168 1.00 93.19 146 SER A N 1
ATOM 1192 C CA . SER A 1 146 ? 17.225 9.216 -21.827 1.00 93.19 146 SER A CA 1
ATOM 1193 C C . SER A 1 146 ? 16.966 9.331 -20.322 1.00 93.19 146 SER A C 1
ATOM 1195 O O . SER A 1 146 ? 16.105 10.108 -19.918 1.00 93.19 146 SER A O 1
ATOM 1197 N N . ASN A 1 147 ? 17.700 8.588 -19.488 1.00 93.00 147 ASN A N 1
ATOM 1198 C CA . ASN A 1 147 ? 17.612 8.646 -18.027 1.00 93.00 147 ASN A CA 1
ATOM 1199 C C . ASN A 1 147 ? 18.722 9.516 -17.403 1.00 93.00 147 ASN A C 1
ATOM 1201 O O . ASN A 1 147 ? 18.848 9.550 -16.181 1.00 93.00 147 ASN A O 1
ATOM 1205 N N . ASN A 1 148 ? 19.526 10.229 -18.199 1.00 93.19 148 ASN A N 1
ATOM 1206 C CA . ASN A 1 148 ? 20.577 11.119 -17.704 1.00 93.19 148 ASN A CA 1
ATOM 1207 C C . ASN A 1 148 ? 20.098 12.580 -17.678 1.00 93.19 148 ASN A C 1
ATOM 1209 O O . ASN A 1 148 ? 19.574 13.100 -18.662 1.00 93.19 148 ASN A O 1
ATOM 1213 N N . GLU A 1 149 ? 20.289 13.260 -16.546 1.00 90.69 149 GLU A N 1
ATOM 1214 C CA . GLU A 1 149 ? 19.811 14.629 -16.316 1.00 90.69 149 GLU A CA 1
ATOM 1215 C C . GLU A 1 149 ? 20.383 15.643 -17.317 1.00 90.69 149 GLU A C 1
ATOM 1217 O O . GLU A 1 149 ? 19.682 16.586 -17.695 1.00 90.69 149 GLU A O 1
ATOM 1222 N N . LYS A 1 150 ? 21.630 15.435 -17.758 1.00 89.94 150 LYS A N 1
ATOM 1223 C CA . LYS A 1 150 ? 22.375 16.346 -18.640 1.00 89.94 150 LYS A CA 1
ATOM 1224 C C . LYS A 1 150 ? 22.317 15.952 -20.115 1.00 89.94 150 LYS A C 1
ATOM 1226 O O . LYS A 1 150 ? 22.476 16.815 -20.972 1.00 89.94 150 LYS A O 1
ATOM 1231 N N . LEU A 1 151 ? 22.090 14.671 -20.412 1.00 92.19 151 LEU A N 1
ATOM 1232 C CA . LEU A 1 151 ? 22.101 14.143 -21.783 1.00 92.19 151 LEU A CA 1
ATOM 1233 C C . LEU A 1 151 ? 20.697 13.933 -22.371 1.00 92.19 151 LEU A C 1
ATOM 1235 O O . LEU A 1 151 ? 20.576 13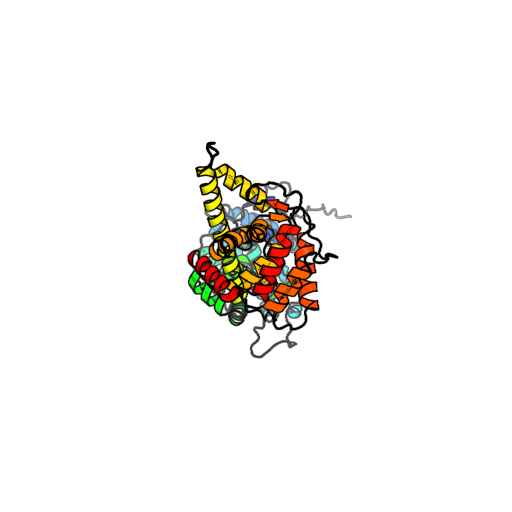.583 -23.542 1.00 92.19 151 LEU A O 1
ATOM 1239 N N . LYS A 1 152 ? 19.627 14.146 -21.598 1.00 88.94 152 LYS A N 1
ATOM 1240 C CA . LYS A 1 152 ? 18.253 13.953 -22.080 1.00 88.94 152 LYS A CA 1
ATOM 1241 C C . LYS A 1 152 ? 17.941 14.778 -23.335 1.00 88.94 152 LYS A C 1
ATOM 1243 O O . LYS A 1 152 ? 18.354 15.930 -23.478 1.00 88.94 152 LYS A O 1
ATOM 1248 N N . LEU A 1 153 ? 17.149 14.183 -24.221 1.00 90.81 153 LEU A N 1
ATOM 1249 C CA . LEU A 1 153 ? 16.610 14.846 -25.407 1.00 90.81 153 LEU A CA 1
ATOM 1250 C C . LEU A 1 153 ? 15.310 15.592 -25.078 1.00 90.81 153 LEU A C 1
ATOM 1252 O O . LEU A 1 153 ? 14.641 15.305 -24.083 1.00 90.81 153 LEU A O 1
ATOM 1256 N N . GLY A 1 154 ? 14.917 16.521 -25.951 1.00 90.12 154 GLY A N 1
ATOM 1257 C CA . GLY A 1 154 ? 13.579 17.112 -25.913 1.00 90.12 154 GLY A CA 1
ATOM 1258 C C . GLY A 1 154 ? 12.485 16.057 -26.128 1.00 90.12 154 GLY A C 1
ATOM 1259 O O . GLY A 1 154 ? 12.697 15.064 -26.822 1.00 90.12 154 GLY A O 1
ATOM 1260 N N . ALA A 1 155 ? 11.297 16.279 -25.555 1.00 89.69 155 ALA A N 1
ATOM 1261 C CA . ALA A 1 155 ? 10.215 15.287 -25.521 1.00 89.69 155 ALA A CA 1
ATOM 1262 C C . ALA A 1 155 ? 9.784 14.777 -26.910 1.00 89.69 155 ALA A C 1
ATOM 1264 O O . ALA A 1 155 ? 9.503 13.589 -27.068 1.00 89.69 155 ALA A O 1
ATOM 1265 N N . GLN A 1 156 ? 9.757 15.657 -27.917 1.00 92.56 156 GLN A N 1
ATOM 1266 C CA . GLN A 1 156 ? 9.422 15.277 -29.291 1.00 92.56 156 GLN A CA 1
ATOM 1267 C C . GLN A 1 156 ? 10.449 14.294 -29.867 1.00 92.56 156 GLN A C 1
ATOM 1269 O O . GLN A 1 156 ? 10.080 13.202 -30.291 1.00 92.56 156 GLN A O 1
ATOM 1274 N N . LEU A 1 157 ? 11.736 14.646 -29.809 1.00 92.94 157 LEU A N 1
ATOM 1275 C CA . LEU A 1 157 ? 12.805 13.811 -30.352 1.00 92.94 157 LEU A CA 1
ATOM 1276 C C . LEU A 1 157 ? 12.954 12.496 -29.571 1.00 92.94 157 LEU A C 1
ATOM 1278 O O . LEU A 1 157 ? 13.166 11.447 -30.167 1.00 92.94 157 LEU A O 1
ATOM 1282 N N . HIS A 1 158 ? 12.775 12.522 -28.246 1.00 93.75 158 HIS A N 1
ATOM 1283 C CA . HIS A 1 158 ? 12.735 11.305 -27.431 1.00 93.75 158 HIS A CA 1
ATOM 1284 C C . HIS A 1 158 ? 11.667 10.320 -27.928 1.00 93.75 158 HIS A C 1
ATOM 1286 O O . HIS A 1 158 ? 11.949 9.134 -28.090 1.00 93.75 158 HIS A O 1
ATOM 1292 N N . ARG A 1 159 ? 10.457 10.815 -28.216 1.00 92.75 159 ARG A N 1
ATOM 1293 C CA . ARG A 1 159 ? 9.361 9.997 -28.745 1.00 92.75 159 ARG A CA 1
ATOM 1294 C C . ARG A 1 159 ? 9.680 9.439 -30.132 1.00 92.75 159 ARG A C 1
ATOM 1296 O O . ARG A 1 159 ? 9.372 8.282 -30.397 1.00 92.75 159 ARG A O 1
ATOM 1303 N N . GLU A 1 160 ? 10.286 10.239 -31.005 1.00 93.75 160 GLU A N 1
ATOM 1304 C CA . GLU A 1 160 ? 10.697 9.798 -32.343 1.00 93.75 160 GLU A CA 1
ATOM 1305 C C . GLU A 1 160 ? 11.743 8.675 -32.267 1.00 93.75 160 GLU A C 1
ATOM 1307 O O . GLU A 1 160 ? 11.558 7.631 -32.889 1.00 93.75 160 GLU A O 1
ATOM 1312 N N . VAL A 1 161 ? 12.784 8.839 -31.444 1.00 95.00 161 VAL A N 1
ATOM 1313 C CA . VAL A 1 161 ? 13.822 7.818 -31.219 1.00 95.00 161 VAL A CA 1
ATOM 1314 C C . VAL A 1 161 ? 13.228 6.545 -30.609 1.00 95.00 161 VAL A C 1
ATOM 1316 O O . VAL A 1 161 ? 13.498 5.445 -31.088 1.00 95.00 161 VAL A O 1
ATOM 1319 N N . TYR A 1 162 ? 12.371 6.674 -29.591 1.00 94.56 162 TYR A N 1
ATOM 1320 C CA . TYR A 1 162 ? 11.702 5.527 -28.971 1.00 94.56 162 TYR A CA 1
ATOM 1321 C C . TYR A 1 162 ? 10.863 4.745 -29.991 1.00 94.56 162 TYR A C 1
ATOM 1323 O O . TYR A 1 162 ? 10.951 3.520 -30.056 1.00 94.56 162 TYR A O 1
ATOM 1331 N N . ASN A 1 163 ? 10.084 5.441 -30.824 1.00 93.00 163 ASN A N 1
ATOM 1332 C CA . ASN A 1 163 ? 9.268 4.815 -31.864 1.00 93.00 163 ASN A CA 1
ATOM 1333 C C . ASN A 1 163 ? 10.113 4.094 -32.921 1.00 93.00 163 ASN A C 1
ATOM 1335 O O . ASN A 1 163 ? 9.688 3.059 -33.424 1.00 93.00 163 ASN A O 1
ATOM 1339 N N . GLN A 1 164 ? 11.305 4.602 -33.243 1.00 95.25 164 GLN A N 1
ATOM 1340 C CA . GLN A 1 164 ? 12.219 3.910 -34.154 1.00 95.25 164 GLN A CA 1
ATOM 1341 C C . GLN A 1 164 ? 12.744 2.600 -33.553 1.00 95.25 164 GLN A C 1
ATOM 1343 O O . GLN A 1 164 ? 12.789 1.590 -34.256 1.00 95.25 164 GLN A O 1
ATOM 1348 N N . PHE A 1 165 ? 13.068 2.566 -32.255 1.00 95.69 165 PHE A N 1
ATOM 1349 C CA . PHE A 1 165 ? 13.408 1.307 -31.579 1.00 95.69 165 PHE A CA 1
ATOM 1350 C C . PHE A 1 165 ? 12.221 0.347 -31.496 1.00 95.69 165 PHE A C 1
ATOM 1352 O O . PHE A 1 165 ? 12.395 -0.849 -31.701 1.00 95.69 165 PHE A O 1
ATOM 1359 N N . ALA A 1 166 ? 11.022 0.867 -31.231 1.00 93.69 166 ALA A N 1
ATOM 1360 C CA . ALA A 1 166 ? 9.800 0.078 -31.095 1.00 93.69 166 ALA A CA 1
ATOM 1361 C C . ALA A 1 166 ? 9.142 -0.304 -32.432 1.00 93.69 166 ALA A C 1
ATOM 1363 O O . ALA A 1 166 ? 8.121 -0.987 -32.417 1.00 93.69 166 ALA A O 1
ATOM 1364 N N . SER A 1 167 ? 9.697 0.119 -33.571 1.00 91.75 167 SER A N 1
ATOM 1365 C CA . SER A 1 167 ? 9.118 -0.089 -34.909 1.00 91.75 167 SER A CA 1
ATOM 1366 C C . SER A 1 167 ? 8.692 -1.538 -35.163 1.00 91.75 167 SER A C 1
ATOM 1368 O O . SER A 1 167 ? 7.586 -1.768 -35.643 1.00 91.75 167 SER A O 1
ATOM 1370 N N . ASP A 1 168 ? 9.502 -2.500 -34.717 1.00 86.44 168 ASP A N 1
ATOM 1371 C CA . ASP A 1 168 ? 9.268 -3.935 -34.914 1.00 86.44 168 ASP A CA 1
ATOM 1372 C C . ASP A 1 168 ? 8.058 -4.481 -34.125 1.00 86.44 168 ASP A C 1
ATOM 1374 O O . ASP A 1 168 ? 7.533 -5.542 -34.453 1.00 86.44 168 ASP A O 1
ATOM 1378 N N . ILE A 1 169 ? 7.581 -3.756 -33.103 1.00 90.88 169 ILE A N 1
ATOM 1379 C CA . ILE A 1 169 ? 6.417 -4.151 -32.288 1.00 90.88 169 ILE A CA 1
ATOM 1380 C C . ILE A 1 169 ? 5.211 -3.215 -32.417 1.00 90.88 169 ILE A C 1
ATOM 1382 O O . ILE A 1 169 ? 4.120 -3.559 -31.967 1.00 90.88 169 ILE A O 1
ATOM 1386 N N . VAL A 1 170 ? 5.385 -2.015 -32.977 1.00 84.62 170 VAL A N 1
ATOM 1387 C CA . VAL A 1 170 ? 4.303 -1.022 -33.101 1.00 84.62 170 VAL A CA 1
ATOM 1388 C C . VAL A 1 170 ? 3.247 -1.477 -34.104 1.00 84.62 170 VAL A C 1
ATOM 1390 O O . VAL A 1 170 ? 2.060 -1.233 -33.898 1.00 84.62 170 VAL A O 1
ATOM 1393 N N . GLU A 1 171 ? 3.666 -2.167 -35.163 1.00 79.00 171 GLU A N 1
ATOM 1394 C CA . GLU A 1 171 ? 2.768 -2.697 -36.195 1.00 79.00 171 GLU A CA 1
ATOM 1395 C C . GLU A 1 171 ? 2.187 -4.077 -35.839 1.00 79.00 171 GLU A C 1
ATOM 1397 O O . GLU A 1 171 ? 1.399 -4.641 -36.601 1.00 79.00 171 GLU A O 1
ATOM 1402 N N . THR A 1 172 ? 2.537 -4.626 -34.671 1.00 88.50 172 THR A N 1
ATOM 1403 C CA . THR A 1 172 ? 2.061 -5.930 -34.196 1.00 88.50 172 THR A CA 1
ATOM 1404 C C . THR A 1 172 ? 1.010 -5.787 -33.090 1.00 88.50 172 THR A C 1
ATOM 1406 O O . THR A 1 172 ? 0.744 -4.708 -32.561 1.00 88.50 172 THR A O 1
ATOM 1409 N N . ASP A 1 173 ? 0.385 -6.903 -32.702 1.00 91.38 173 ASP A N 1
ATOM 1410 C CA . ASP A 1 173 ? -0.620 -6.928 -31.627 1.00 91.38 173 ASP A CA 1
ATOM 1411 C C . ASP A 1 173 ? 0.008 -6.905 -30.215 1.00 91.38 173 ASP A C 1
ATOM 1413 O O . ASP A 1 173 ? -0.700 -6.919 -29.209 1.00 91.38 173 ASP A O 1
ATOM 1417 N N . ILE A 1 174 ? 1.341 -6.858 -30.101 1.00 94.38 174 ILE A N 1
ATOM 1418 C CA . ILE A 1 174 ? 2.062 -6.994 -28.826 1.00 94.38 174 ILE A CA 1
ATOM 1419 C C . ILE A 1 174 ? 1.696 -5.879 -27.846 1.00 94.38 174 ILE A C 1
ATOM 1421 O O . ILE A 1 174 ? 1.335 -6.152 -26.699 1.00 94.38 174 ILE A O 1
ATOM 1425 N N . ILE A 1 175 ? 1.751 -4.619 -28.290 1.00 92.88 175 ILE A N 1
ATOM 1426 C CA . ILE A 1 175 ? 1.445 -3.462 -27.434 1.00 92.88 175 ILE A CA 1
ATOM 1427 C C . ILE A 1 175 ? -0.007 -3.531 -26.948 1.00 92.88 175 ILE A C 1
ATOM 1429 O O . ILE A 1 175 ? -0.293 -3.285 -25.772 1.00 92.88 175 ILE A O 1
ATOM 1433 N N . ARG A 1 176 ? -0.926 -3.928 -27.835 1.00 93.62 176 ARG A N 1
ATOM 1434 C CA . ARG A 1 176 ? -2.336 -4.116 -27.493 1.00 93.62 176 ARG A CA 1
ATOM 1435 C C . ARG A 1 176 ? -2.525 -5.242 -26.479 1.00 93.62 176 ARG A C 1
ATOM 1437 O O . ARG A 1 176 ? -3.248 -5.044 -25.507 1.00 93.62 176 ARG A O 1
ATOM 1444 N N . LYS A 1 177 ? -1.840 -6.377 -26.631 1.00 94.69 177 LYS A N 1
ATOM 1445 C CA . LYS A 1 177 ? -1.870 -7.467 -25.645 1.00 94.69 177 LYS A CA 1
ATOM 1446 C C . LYS A 1 177 ? -1.348 -7.025 -24.280 1.00 94.69 177 LYS A C 1
ATOM 1448 O O . LYS A 1 177 ? -1.947 -7.383 -23.268 1.00 94.69 177 LYS A O 1
ATOM 1453 N N . ILE A 1 178 ? -0.274 -6.229 -24.226 1.00 94.75 178 ILE A N 1
ATOM 1454 C CA . ILE A 1 178 ? 0.238 -5.659 -22.964 1.00 94.75 178 ILE A CA 1
ATOM 1455 C C . ILE A 1 178 ? -0.844 -4.793 -22.310 1.00 94.75 178 ILE A C 1
ATOM 1457 O O . ILE A 1 178 ? -1.152 -4.977 -21.130 1.00 94.75 178 ILE A O 1
ATOM 1461 N N . TYR A 1 179 ? -1.471 -3.903 -23.084 1.00 94.75 179 TYR A N 1
ATOM 1462 C CA . TYR A 1 179 ? -2.581 -3.079 -22.608 1.00 94.75 179 TYR A CA 1
ATOM 1463 C C . TYR A 1 179 ? -3.759 -3.923 -22.097 1.00 94.75 179 TYR A C 1
ATOM 1465 O O . TYR A 1 179 ? -4.269 -3.673 -21.004 1.00 94.75 179 TYR A O 1
ATOM 1473 N N . ASP A 1 180 ? -4.158 -4.960 -22.834 1.00 93.50 180 ASP A N 1
ATOM 1474 C CA . ASP A 1 180 ? -5.264 -5.839 -22.457 1.00 93.50 180 ASP A CA 1
ATOM 1475 C C . ASP A 1 180 ? -4.953 -6.648 -21.185 1.00 93.50 180 ASP A C 1
ATOM 1477 O O . ASP A 1 180 ? -5.863 -6.881 -20.381 1.00 93.50 180 ASP A O 1
ATOM 1481 N N . VAL A 1 181 ? -3.691 -7.036 -20.941 1.00 93.50 181 VAL A N 1
ATOM 1482 C CA . VAL A 1 181 ? -3.274 -7.679 -19.680 1.00 93.50 181 VAL A CA 1
ATOM 1483 C C . VAL A 1 181 ? -3.451 -6.720 -18.513 1.00 93.50 181 VAL A C 1
ATOM 1485 O O . VAL A 1 181 ? -4.085 -7.096 -17.524 1.00 93.50 181 VAL A O 1
ATOM 1488 N N . ILE A 1 182 ? -2.939 -5.492 -18.639 1.00 93.69 182 ILE A N 1
ATOM 1489 C CA . ILE A 1 182 ? -3.062 -4.452 -17.609 1.00 93.69 182 ILE A CA 1
ATOM 1490 C C . ILE A 1 182 ? -4.534 -4.202 -17.319 1.00 93.69 182 ILE A C 1
ATOM 1492 O O . ILE A 1 182 ? -4.980 -4.367 -16.187 1.00 93.69 182 ILE A O 1
ATOM 1496 N N . LYS A 1 183 ? -5.313 -3.913 -18.363 1.00 92.75 183 LYS A N 1
ATOM 1497 C CA . LYS A 1 183 ? -6.750 -3.685 -18.267 1.00 92.75 183 LYS A CA 1
ATOM 1498 C C . LYS A 1 183 ? -7.438 -4.848 -17.553 1.00 92.75 183 LYS A C 1
ATOM 1500 O O . LYS A 1 183 ? -8.066 -4.648 -16.519 1.00 92.75 183 LYS A O 1
ATOM 1505 N N . THR A 1 184 ? -7.298 -6.072 -18.052 1.00 89.31 184 THR A N 1
ATOM 1506 C CA . THR A 1 184 ? -7.997 -7.242 -17.496 1.00 89.31 184 THR A CA 1
ATOM 1507 C C . THR A 1 184 ? -7.630 -7.487 -16.033 1.00 89.31 184 THR A C 1
ATOM 1509 O O . THR A 1 184 ? -8.504 -7.803 -15.223 1.00 89.31 184 THR A O 1
ATOM 1512 N N . LYS A 1 185 ? -6.354 -7.319 -15.668 1.00 86.94 185 LYS A N 1
ATOM 1513 C CA . LYS A 1 185 ? -5.889 -7.487 -14.289 1.00 86.94 185 LYS A CA 1
ATOM 1514 C C . LYS A 1 185 ? -6.415 -6.396 -13.368 1.00 86.94 185 LYS A C 1
ATOM 1516 O O . LYS A 1 185 ? -7.034 -6.730 -12.362 1.00 86.94 185 LYS A O 1
ATOM 1521 N N . THR A 1 186 ? -6.270 -5.126 -13.736 1.00 85.56 186 THR A N 1
ATOM 1522 C CA . THR A 1 186 ? -6.773 -4.002 -12.938 1.00 85.56 186 THR A CA 1
ATOM 1523 C C . THR A 1 186 ? -8.296 -4.074 -12.772 1.00 85.56 186 THR A C 1
ATOM 1525 O O . THR A 1 186 ? -8.803 -3.937 -11.662 1.00 85.56 186 THR A O 1
ATOM 1528 N N . PHE A 1 187 ? -9.052 -4.398 -13.829 1.00 83.50 187 PHE A N 1
ATOM 1529 C CA . PHE A 1 187 ? -10.512 -4.548 -13.744 1.00 83.50 187 PHE A CA 1
ATOM 1530 C C . PHE A 1 187 ? -10.961 -5.744 -12.895 1.00 83.50 187 PHE A C 1
ATOM 1532 O O . PHE A 1 187 ? -12.038 -5.694 -12.302 1.00 83.50 187 PHE A O 1
ATOM 1539 N N . ARG A 1 188 ? -10.156 -6.806 -12.777 1.00 80.19 188 ARG A N 1
ATOM 1540 C CA 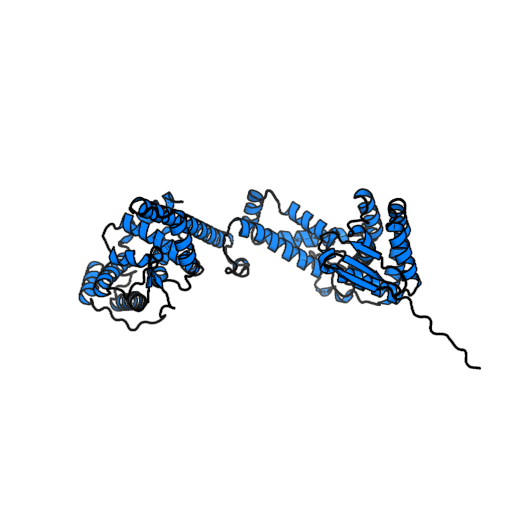. ARG A 1 188 ? -10.476 -7.918 -11.872 1.00 80.19 188 ARG A CA 1
ATOM 1541 C C . ARG A 1 188 ? -10.523 -7.460 -10.411 1.00 80.19 188 ARG A C 1
ATOM 1543 O O . ARG A 1 188 ? -11.417 -7.898 -9.696 1.00 80.19 188 ARG A O 1
ATOM 1550 N N . TYR A 1 189 ? -9.640 -6.543 -10.011 1.00 70.31 189 TYR A N 1
ATOM 1551 C CA . TYR A 1 189 ? -9.673 -5.920 -8.682 1.00 70.31 189 TYR A CA 1
ATOM 1552 C C . TYR A 1 189 ? -10.896 -5.016 -8.469 1.00 70.31 189 TYR A C 1
ATOM 1554 O O . TYR A 1 189 ? -11.349 -4.840 -7.342 1.00 70.31 189 TYR A O 1
ATOM 1562 N N . ASN A 1 190 ? -11.466 -4.465 -9.543 1.00 63.66 190 ASN A N 1
ATOM 1563 C CA . ASN A 1 190 ? -12.721 -3.713 -9.473 1.00 63.66 190 ASN A CA 1
ATOM 1564 C C . ASN A 1 190 ? -13.927 -4.607 -9.209 1.00 63.66 190 ASN A C 1
ATOM 1566 O O . ASN A 1 190 ? -14.784 -4.284 -8.398 1.00 63.66 190 ASN A O 1
ATOM 1570 N N . LEU A 1 191 ? -13.975 -5.767 -9.863 1.00 61.25 191 LEU A N 1
ATOM 1571 C CA . LEU A 1 191 ? -15.059 -6.724 -9.651 1.00 61.25 191 LEU A CA 1
ATOM 1572 C C . LEU A 1 191 ? -15.058 -7.301 -8.232 1.00 61.25 191 LEU A C 1
ATOM 1574 O O . LEU A 1 191 ? -16.121 -7.655 -7.731 1.00 61.25 191 LEU A O 1
ATOM 1578 N N . THR A 1 192 ? -13.893 -7.385 -7.589 1.00 61.97 192 THR A N 1
ATOM 1579 C CA . THR A 1 192 ? -13.780 -7.857 -6.205 1.00 61.97 192 THR A CA 1
ATOM 1580 C C . THR A 1 192 ? -14.148 -6.799 -5.164 1.00 61.97 192 THR A C 1
ATOM 1582 O O . THR A 1 192 ? -14.505 -7.183 -4.059 1.00 61.97 192 THR A O 1
ATOM 1585 N N . ASP A 1 193 ? -14.090 -5.500 -5.488 1.00 64.38 193 ASP A N 1
ATOM 1586 C CA . ASP A 1 193 ? -14.365 -4.422 -4.523 1.00 64.38 193 ASP A CA 1
ATOM 1587 C C . ASP A 1 193 ? -14.937 -3.152 -5.185 1.00 64.38 193 ASP A C 1
ATOM 1589 O O . ASP A 1 193 ? -14.354 -2.065 -5.164 1.00 64.38 193 ASP A O 1
ATOM 1593 N N . ARG A 1 194 ? -16.097 -3.295 -5.835 1.00 68.50 194 ARG A N 1
ATOM 1594 C CA . ARG A 1 194 ? -16.729 -2.215 -6.613 1.00 68.50 194 ARG A CA 1
ATOM 1595 C C . ARG A 1 194 ? -16.961 -0.944 -5.789 1.00 68.50 194 ARG A C 1
ATOM 1597 O O . ARG A 1 194 ? -16.800 0.159 -6.307 1.00 68.50 194 ARG A O 1
ATOM 1604 N N . PHE A 1 195 ? -17.352 -1.097 -4.525 1.00 67.44 195 PHE A N 1
ATOM 1605 C CA . PHE A 1 195 ? -17.665 0.035 -3.657 1.00 67.44 195 PHE A CA 1
ATOM 1606 C C . PHE A 1 195 ? -16.420 0.844 -3.298 1.00 67.44 195 PHE A C 1
ATOM 1608 O O . PHE A 1 195 ? -16.485 2.073 -3.304 1.00 67.44 195 PHE A O 1
ATOM 1615 N N . MET A 1 196 ? -15.276 0.191 -3.069 1.00 68.62 196 MET A N 1
ATOM 1616 C CA . MET A 1 196 ? -14.022 0.902 -2.842 1.00 68.62 196 MET A CA 1
ATOM 1617 C C . MET A 1 196 ? -13.619 1.726 -4.068 1.00 68.62 196 MET A C 1
ATOM 1619 O O . MET A 1 196 ? -13.224 2.880 -3.936 1.00 68.62 196 MET A O 1
ATOM 1623 N N . TRP A 1 197 ? -13.785 1.196 -5.281 1.00 70.38 197 TRP A N 1
ATOM 1624 C CA . TRP A 1 197 ? -13.491 1.960 -6.497 1.00 70.38 197 TRP A CA 1
ATOM 1625 C C . TRP A 1 197 ? -14.455 3.128 -6.728 1.00 70.38 197 TRP A C 1
ATOM 1627 O O . TRP A 1 197 ? -14.019 4.187 -7.181 1.00 70.38 197 TRP A O 1
ATOM 1637 N N . GLU A 1 198 ? -15.739 2.983 -6.390 1.00 71.81 198 GLU A N 1
ATOM 1638 C CA . GLU A 1 198 ? -16.692 4.103 -6.404 1.00 71.81 198 GLU A CA 1
ATOM 1639 C C . GLU A 1 198 ? -16.308 5.179 -5.374 1.00 71.81 198 GLU A C 1
ATOM 1641 O O . GLU A 1 198 ? -16.327 6.369 -5.693 1.00 71.81 198 GLU A O 1
ATOM 1646 N N . TYR A 1 199 ? -15.866 4.782 -4.178 1.00 70.00 199 TYR A N 1
ATOM 1647 C CA . TYR A 1 199 ? -15.340 5.705 -3.172 1.00 70.00 199 TYR A CA 1
ATOM 1648 C C . TYR A 1 199 ? -14.091 6.447 -3.667 1.00 70.00 199 TYR A C 1
ATOM 1650 O O . TYR A 1 199 ? -14.032 7.673 -3.593 1.00 70.00 199 TYR A O 1
ATOM 1658 N N . ILE A 1 200 ? -13.120 5.736 -4.246 1.00 69.50 200 ILE A N 1
ATOM 1659 C CA . ILE A 1 200 ? -11.893 6.347 -4.779 1.00 69.50 200 ILE A CA 1
ATOM 1660 C C . ILE A 1 200 ? -12.205 7.330 -5.899 1.00 69.50 200 ILE A C 1
ATOM 1662 O O . ILE A 1 200 ? -11.651 8.430 -5.927 1.00 69.50 200 ILE A O 1
ATOM 1666 N N . LYS A 1 201 ? -13.128 6.967 -6.792 1.00 76.94 201 LYS A N 1
ATOM 1667 C CA . LYS A 1 201 ? -13.592 7.862 -7.849 1.00 76.94 201 LYS A CA 1
ATOM 1668 C C . LYS A 1 201 ? -14.144 9.166 -7.271 1.00 76.94 201 LYS A C 1
ATOM 1670 O O . LYS A 1 201 ? -13.851 10.229 -7.810 1.00 76.94 201 LYS A O 1
ATOM 1675 N N . ASN A 1 202 ? -14.894 9.093 -6.174 1.00 74.56 202 ASN A N 1
ATOM 1676 C CA . ASN A 1 202 ? -15.472 10.267 -5.524 1.00 74.56 202 ASN A CA 1
ATOM 1677 C C . ASN A 1 202 ? -14.428 11.109 -4.771 1.00 74.56 202 ASN A C 1
ATOM 1679 O O . ASN A 1 202 ? -14.506 12.332 -4.809 1.00 74.56 202 ASN A O 1
ATOM 1683 N N . VAL A 1 203 ? -13.454 10.479 -4.105 1.00 68.56 203 VAL A N 1
ATOM 1684 C CA . VAL A 1 203 ? -12.460 11.179 -3.268 1.00 68.56 203 VAL A CA 1
ATOM 1685 C C . VAL A 1 203 ? -11.286 11.728 -4.078 1.00 68.56 203 VAL A C 1
ATOM 1687 O O . VAL A 1 203 ? -10.866 12.861 -3.864 1.00 68.56 203 VAL A O 1
ATOM 1690 N N . GLN A 1 204 ? -10.736 10.937 -5.000 1.00 70.88 204 GLN A N 1
ATOM 1691 C CA . GLN A 1 204 ? -9.544 11.301 -5.776 1.00 70.88 204 GLN A CA 1
ATOM 1692 C C . GLN A 1 204 ? -9.874 11.818 -7.183 1.00 70.88 204 GLN A C 1
ATOM 1694 O O . GLN A 1 204 ? -8.968 12.242 -7.900 1.00 70.88 204 GLN A O 1
ATOM 1699 N N . GLY A 1 205 ? -11.138 11.745 -7.620 1.00 73.31 205 GLY A N 1
ATOM 1700 C CA . GLY A 1 205 ? -11.547 12.140 -8.973 1.00 73.31 205 GLY A CA 1
ATOM 1701 C C . GLY A 1 205 ? -10.959 11.264 -10.088 1.00 73.31 205 GLY A C 1
ATOM 1702 O O . GLY A 1 205 ? -11.075 11.608 -11.262 1.00 73.31 205 GLY A O 1
ATOM 1703 N N . LYS A 1 206 ? -10.310 10.144 -9.743 1.00 76.44 206 LYS A N 1
ATOM 1704 C CA . LYS A 1 206 ? -9.675 9.225 -10.692 1.00 76.44 206 LYS A CA 1
ATOM 1705 C C . LYS A 1 206 ? -10.558 8.012 -10.925 1.00 76.44 206 LYS A C 1
ATOM 1707 O O . LYS A 1 206 ? -10.949 7.331 -9.980 1.00 76.44 206 LYS A O 1
ATOM 1712 N N . ASP A 1 207 ? -10.839 7.722 -12.190 1.00 80.62 207 ASP A N 1
ATOM 1713 C CA . ASP A 1 207 ? -11.473 6.467 -12.566 1.00 80.62 207 ASP A CA 1
ATOM 1714 C C . ASP A 1 207 ? -10.435 5.365 -12.839 1.00 80.62 207 ASP A C 1
ATOM 1716 O O . ASP A 1 207 ? -9.236 5.603 -13.016 1.00 80.62 207 ASP A O 1
ATOM 1720 N N . ILE A 1 208 ? -10.916 4.125 -12.872 1.00 82.06 208 ILE A N 1
ATOM 1721 C CA . ILE A 1 208 ? -10.080 2.957 -13.148 1.00 82.06 208 ILE A CA 1
ATOM 1722 C C . ILE A 1 208 ? -9.456 2.983 -14.549 1.00 82.06 208 ILE A C 1
ATOM 1724 O O . ILE A 1 208 ? -8.367 2.451 -14.740 1.00 82.06 208 ILE A O 1
ATOM 1728 N N . GLY A 1 209 ? -10.120 3.596 -15.530 1.00 86.06 209 GLY A N 1
ATOM 1729 C CA . GLY A 1 209 ? -9.604 3.727 -16.889 1.00 86.06 209 GLY A CA 1
ATOM 1730 C C . GLY A 1 209 ? -8.363 4.615 -16.933 1.00 86.06 209 GLY A C 1
ATOM 1731 O O . GLY A 1 209 ? -7.360 4.225 -17.524 1.00 86.06 209 GLY A O 1
ATOM 1732 N N . VAL A 1 210 ? -8.394 5.754 -16.240 1.00 87.50 210 VAL A N 1
ATOM 1733 C CA . VAL A 1 210 ? -7.245 6.647 -16.050 1.00 87.50 210 VAL A CA 1
ATOM 1734 C C . VAL A 1 210 ? -6.103 5.884 -15.387 1.00 87.50 210 VAL A C 1
ATOM 1736 O O . VAL A 1 210 ? -4.980 5.920 -15.885 1.00 87.50 210 VAL A O 1
ATOM 1739 N N . HIS A 1 211 ? -6.388 5.116 -14.334 1.00 87.94 211 HIS A N 1
ATOM 1740 C CA . HIS A 1 211 ? -5.356 4.338 -13.650 1.00 87.94 211 HIS A CA 1
ATOM 1741 C C . HIS A 1 211 ? -4.742 3.238 -14.538 1.00 87.94 211 HIS A C 1
ATOM 1743 O O . HIS A 1 211 ? -3.530 3.036 -14.530 1.00 87.94 211 HIS A O 1
ATOM 1749 N N . VAL A 1 212 ? -5.542 2.570 -15.378 1.00 91.69 212 VAL A N 1
ATOM 1750 C CA . VAL A 1 212 ? -5.044 1.610 -16.382 1.00 91.69 212 VAL A CA 1
ATOM 1751 C C . VAL A 1 212 ? -4.065 2.281 -17.354 1.00 91.69 212 VAL A C 1
ATOM 1753 O O . VAL A 1 212 ? -3.028 1.699 -17.675 1.00 91.69 212 VAL A O 1
ATOM 1756 N N . ILE A 1 213 ? -4.357 3.507 -17.800 1.00 92.94 213 ILE A N 1
ATOM 1757 C CA . ILE A 1 213 ? -3.470 4.277 -18.687 1.00 92.94 213 ILE A CA 1
ATOM 1758 C C . ILE A 1 213 ? -2.185 4.699 -17.964 1.00 92.94 213 ILE A C 1
ATOM 1760 O O . ILE A 1 213 ? -1.104 4.624 -18.548 1.00 92.94 213 ILE A O 1
ATOM 1764 N N . GLU A 1 214 ? -2.272 5.094 -16.692 1.00 91.50 214 GLU A N 1
ATOM 1765 C CA . GLU A 1 214 ? -1.101 5.409 -15.864 1.00 91.50 214 GLU A CA 1
ATOM 1766 C C . GLU A 1 214 ? -0.168 4.196 -15.721 1.00 91.50 214 GLU A C 1
ATOM 1768 O O . GLU A 1 214 ? 1.033 4.322 -15.969 1.00 91.50 214 GLU A O 1
ATOM 1773 N N . ILE A 1 215 ? -0.712 3.013 -15.400 1.00 93.31 215 ILE A N 1
ATOM 1774 C CA . ILE A 1 215 ? 0.067 1.768 -15.299 1.00 93.31 215 ILE A CA 1
ATOM 1775 C C . ILE A 1 215 ? 0.702 1.421 -16.646 1.00 93.31 215 ILE A C 1
ATOM 1777 O O . ILE A 1 215 ? 1.883 1.081 -16.698 1.00 93.31 215 ILE A O 1
ATOM 1781 N N . PHE A 1 216 ? -0.055 1.532 -17.739 1.00 95.12 216 PHE A N 1
ATOM 1782 C CA . PHE A 1 216 ? 0.458 1.270 -19.081 1.00 95.12 216 PHE A CA 1
ATOM 1783 C C . PHE A 1 216 ? 1.641 2.176 -19.430 1.00 95.12 216 PHE A C 1
ATOM 1785 O O . PHE A 1 216 ? 2.707 1.678 -19.789 1.00 95.12 216 PHE A O 1
ATOM 1792 N N . ASN A 1 217 ? 1.503 3.489 -19.243 1.00 93.44 217 ASN A N 1
ATOM 1793 C CA . ASN A 1 217 ? 2.586 4.438 -19.496 1.00 93.44 217 ASN A CA 1
ATOM 1794 C C . ASN A 1 217 ? 3.797 4.178 -18.595 1.00 93.44 217 ASN A C 1
ATOM 1796 O O . ASN A 1 217 ? 4.940 4.272 -19.043 1.00 93.44 217 ASN A O 1
ATOM 1800 N N . PHE A 1 218 ? 3.566 3.834 -17.328 1.00 93.56 218 PHE A N 1
ATOM 1801 C CA . PHE A 1 218 ? 4.640 3.492 -16.407 1.00 93.56 218 PHE A CA 1
ATOM 1802 C C . PHE A 1 218 ? 5.396 2.237 -16.861 1.00 93.56 218 PHE A C 1
ATOM 1804 O O . PHE A 1 218 ? 6.631 2.241 -16.873 1.00 93.56 218 PHE A O 1
ATOM 1811 N N . ILE A 1 219 ? 4.672 1.201 -17.299 1.00 94.81 219 ILE A N 1
ATOM 1812 C CA . ILE A 1 219 ? 5.270 -0.031 -17.810 1.00 94.81 219 ILE A CA 1
ATOM 1813 C C . ILE A 1 219 ? 6.088 0.248 -19.071 1.00 94.81 219 ILE A C 1
ATOM 1815 O O . ILE A 1 219 ? 7.269 -0.091 -19.099 1.00 94.81 219 ILE A O 1
ATOM 1819 N N . MET A 1 220 ? 5.508 0.920 -20.067 1.00 93.88 220 MET A N 1
ATOM 1820 C CA . MET A 1 220 ? 6.177 1.179 -21.347 1.00 93.88 220 MET A CA 1
ATOM 1821 C C . MET A 1 220 ? 7.425 2.061 -21.201 1.00 93.88 220 MET A C 1
ATOM 1823 O O . MET A 1 220 ? 8.440 1.802 -21.846 1.00 93.88 220 MET A O 1
ATOM 1827 N N . ASN A 1 221 ? 7.386 3.070 -20.325 1.00 89.94 221 ASN A N 1
ATOM 1828 C CA . ASN A 1 221 ? 8.478 4.041 -20.211 1.00 89.94 221 ASN A CA 1
ATOM 1829 C C . ASN A 1 221 ? 9.566 3.652 -19.200 1.00 89.94 221 ASN A C 1
ATOM 1831 O O . ASN A 1 221 ? 10.701 4.090 -19.347 1.00 89.94 221 ASN A O 1
ATOM 1835 N N . ASN A 1 222 ? 9.246 2.862 -18.167 1.00 91.88 222 ASN A N 1
ATOM 1836 C CA . ASN A 1 222 ? 10.192 2.573 -17.078 1.00 91.88 222 ASN A CA 1
ATOM 1837 C C . ASN A 1 222 ? 10.457 1.080 -16.897 1.00 91.88 222 ASN A C 1
ATOM 1839 O O . ASN A 1 222 ? 11.602 0.664 -16.745 1.00 91.88 222 ASN A O 1
ATOM 1843 N N . ILE A 1 223 ? 9.403 0.265 -16.875 1.00 95.19 223 ILE A N 1
ATOM 1844 C CA . ILE A 1 223 ? 9.524 -1.157 -16.526 1.00 95.19 223 ILE A CA 1
ATOM 1845 C C . ILE A 1 223 ? 10.031 -1.977 -17.703 1.00 95.19 223 ILE A C 1
ATOM 1847 O O . ILE A 1 223 ? 10.833 -2.884 -17.498 1.00 95.19 223 ILE A O 1
ATOM 1851 N N . LEU A 1 224 ? 9.620 -1.635 -18.925 1.00 95.69 224 LEU A N 1
ATOM 1852 C CA . LEU A 1 224 ? 10.039 -2.323 -20.139 1.00 95.69 224 LEU A CA 1
ATOM 1853 C C . LEU A 1 224 ? 11.565 -2.343 -20.266 1.00 95.69 224 LEU A C 1
ATOM 1855 O O . LEU A 1 224 ? 12.126 -3.392 -20.558 1.00 95.69 224 LEU A O 1
ATOM 1859 N N . ILE A 1 225 ? 12.244 -1.239 -19.944 1.00 96.19 225 ILE A N 1
ATOM 1860 C CA . ILE A 1 225 ? 13.716 -1.112 -19.954 1.00 96.19 225 ILE A CA 1
ATOM 1861 C C . ILE A 1 225 ? 14.382 -2.148 -19.029 1.00 96.19 225 ILE A C 1
ATOM 1863 O O . ILE A 1 225 ? 15.483 -2.623 -19.295 1.00 96.19 225 ILE A O 1
ATOM 1867 N N . LEU A 1 226 ? 13.698 -2.541 -17.955 1.00 96.12 226 LEU A N 1
ATOM 1868 C CA . LEU A 1 226 ? 14.225 -3.389 -16.886 1.00 96.12 226 LEU A CA 1
ATOM 1869 C C . LEU A 1 226 ? 13.954 -4.887 -17.086 1.00 96.12 226 LEU A C 1
ATOM 1871 O O . LEU A 1 226 ? 14.185 -5.661 -16.159 1.00 96.12 226 LEU A O 1
ATOM 1875 N N . CYS A 1 227 ? 13.456 -5.314 -18.250 1.00 96.38 227 CYS A N 1
ATOM 1876 C CA . CYS A 1 227 ? 13.272 -6.740 -18.529 1.00 96.38 227 CYS A CA 1
ATOM 1877 C C . CYS A 1 227 ? 14.631 -7.430 -18.709 1.00 96.38 227 CYS A C 1
ATOM 1879 O O . CYS A 1 227 ? 15.493 -6.940 -19.437 1.00 96.38 227 CYS A O 1
ATOM 1881 N N . GLU A 1 228 ? 14.824 -8.574 -18.064 1.00 93.19 228 GLU A N 1
ATOM 1882 C CA . GLU A 1 228 ? 16.025 -9.401 -18.215 1.00 93.19 228 GLU A CA 1
ATOM 1883 C C . GLU A 1 228 ? 15.782 -10.488 -19.271 1.00 93.19 228 GLU A C 1
ATOM 1885 O O . GLU A 1 228 ? 14.655 -10.948 -19.442 1.00 93.19 228 GLU A O 1
ATOM 1890 N N . ILE A 1 229 ? 16.837 -10.880 -19.990 1.00 92.38 229 ILE A N 1
ATOM 1891 C CA . ILE A 1 229 ? 16.758 -11.794 -21.146 1.00 92.38 229 ILE A CA 1
ATOM 1892 C C . ILE A 1 229 ? 16.231 -13.176 -20.743 1.00 92.38 229 ILE A C 1
ATOM 1894 O O . ILE A 1 229 ? 15.502 -13.815 -21.495 1.00 92.38 229 ILE A O 1
ATOM 1898 N N . ASP A 1 230 ? 16.588 -13.614 -19.540 1.00 90.62 230 ASP A N 1
ATOM 1899 C CA . ASP A 1 230 ? 16.296 -14.922 -18.963 1.00 90.62 230 ASP A CA 1
ATOM 1900 C C . ASP A 1 230 ? 15.023 -14.937 -18.099 1.00 90.62 230 ASP A C 1
ATOM 1902 O O . ASP A 1 230 ? 14.741 -15.927 -17.421 1.00 90.62 230 ASP A O 1
ATOM 1906 N N . LYS A 1 231 ? 14.218 -13.865 -18.122 1.00 92.88 231 LYS A N 1
ATOM 1907 C CA . LYS A 1 231 ? 12.985 -13.754 -17.329 1.00 92.88 231 LYS A CA 1
ATOM 1908 C C . LYS A 1 231 ? 11.778 -13.448 -18.200 1.00 92.88 231 LYS A C 1
ATOM 1910 O O . LYS A 1 231 ? 11.851 -12.689 -19.158 1.00 92.88 231 LYS A O 1
ATOM 1915 N N . ASN A 1 232 ? 10.622 -13.980 -17.803 1.00 92.62 232 ASN A N 1
ATOM 1916 C CA . ASN A 1 232 ? 9.363 -13.717 -18.492 1.00 92.62 232 ASN A CA 1
ATOM 1917 C C . ASN A 1 232 ? 8.891 -12.263 -18.236 1.00 92.62 232 ASN A C 1
ATOM 1919 O O . ASN A 1 232 ? 8.472 -11.956 -17.109 1.00 92.62 232 ASN A O 1
ATOM 1923 N N . PRO A 1 233 ? 8.874 -11.382 -19.257 1.00 94.25 233 PRO A N 1
ATOM 1924 C CA . PRO A 1 233 ? 8.494 -9.980 -19.087 1.00 94.25 233 PRO A CA 1
ATOM 1925 C C . PRO A 1 233 ? 7.021 -9.821 -18.694 1.00 94.25 233 PRO A C 1
ATOM 1927 O O . PRO A 1 233 ? 6.682 -8.937 -17.913 1.00 94.25 233 PRO A O 1
ATOM 1930 N N . ILE A 1 234 ? 6.139 -10.718 -19.145 1.00 94.25 234 ILE A N 1
ATOM 1931 C CA . ILE A 1 234 ? 4.702 -10.650 -18.849 1.00 94.25 234 ILE A CA 1
ATOM 1932 C C . ILE A 1 234 ? 4.439 -10.902 -17.368 1.00 94.25 234 ILE A C 1
ATOM 1934 O O . ILE A 1 234 ? 3.652 -10.190 -16.747 1.00 94.25 234 ILE A O 1
ATOM 1938 N N . THR A 1 235 ? 5.131 -11.876 -16.772 1.00 92.12 235 THR A N 1
ATOM 1939 C CA . THR A 1 235 ? 5.014 -12.137 -15.327 1.00 92.12 235 THR A CA 1
ATOM 1940 C C . THR A 1 235 ? 5.514 -10.941 -14.519 1.00 92.12 235 THR A C 1
ATOM 1942 O O . THR A 1 235 ? 4.888 -10.561 -13.529 1.00 92.12 235 THR A O 1
ATOM 1945 N N . TYR A 1 236 ? 6.593 -10.298 -14.973 1.00 93.69 236 TYR A N 1
ATOM 1946 C CA . TYR A 1 236 ? 7.098 -9.084 -14.340 1.00 93.69 236 TYR A CA 1
ATOM 1947 C C . TYR A 1 236 ? 6.096 -7.923 -14.435 1.00 93.69 236 TYR A C 1
ATOM 1949 O O . TYR A 1 236 ? 5.822 -7.274 -13.425 1.00 93.69 236 TYR A O 1
ATOM 1957 N N . PHE A 1 237 ? 5.475 -7.711 -15.600 1.00 95.12 237 PHE A N 1
ATOM 1958 C CA . PHE A 1 237 ? 4.425 -6.703 -15.778 1.00 95.12 237 PHE A CA 1
ATOM 1959 C C . PHE A 1 237 ? 3.220 -6.965 -14.874 1.00 95.12 237 PHE A C 1
ATOM 1961 O O . PHE A 1 237 ? 2.737 -6.034 -14.236 1.00 95.12 237 PHE A O 1
ATOM 1968 N N . VAL A 1 238 ? 2.772 -8.221 -14.752 1.00 91.69 238 VAL A N 1
ATOM 1969 C CA . VAL A 1 238 ? 1.699 -8.607 -13.816 1.00 91.69 238 VAL A CA 1
ATOM 1970 C C . VAL A 1 238 ? 2.064 -8.252 -12.377 1.00 91.69 238 VAL A C 1
ATOM 1972 O O . VAL A 1 238 ? 1.249 -7.640 -11.694 1.00 91.69 238 VAL A O 1
ATOM 1975 N N . GLY A 1 239 ? 3.293 -8.539 -11.939 1.00 91.12 239 GLY A N 1
ATOM 1976 C CA . GLY A 1 239 ? 3.755 -8.144 -10.606 1.00 91.12 239 GLY A CA 1
ATOM 1977 C C . GLY A 1 239 ? 3.717 -6.628 -10.381 1.00 91.12 239 GLY A C 1
ATOM 1978 O O . GLY A 1 239 ? 3.295 -6.172 -9.321 1.00 91.12 239 GLY A O 1
ATOM 1979 N N . VAL A 1 240 ? 4.093 -5.832 -11.389 1.00 91.25 240 VAL A N 1
ATOM 1980 C CA . VAL A 1 240 ? 3.999 -4.364 -11.313 1.00 91.25 240 VAL A CA 1
ATOM 1981 C C . VAL A 1 240 ? 2.548 -3.886 -11.251 1.00 91.25 240 VAL A C 1
ATOM 1983 O O . VAL A 1 240 ? 2.254 -2.976 -10.478 1.00 91.25 240 VAL A O 1
ATOM 1986 N N . ILE A 1 241 ? 1.641 -4.484 -12.030 1.00 91.50 241 ILE A N 1
ATOM 1987 C CA . ILE A 1 241 ? 0.209 -4.152 -11.993 1.00 91.50 241 ILE A CA 1
ATOM 1988 C C . ILE A 1 241 ? -0.349 -4.409 -10.589 1.00 91.50 241 ILE A C 1
ATOM 1990 O O . ILE A 1 241 ? -0.992 -3.527 -10.020 1.00 91.50 241 ILE A O 1
ATOM 1994 N N . ASP A 1 242 ? -0.070 -5.583 -10.018 1.00 85.56 242 ASP A N 1
ATOM 1995 C CA . ASP A 1 242 ? -0.575 -5.976 -8.701 1.00 85.56 242 ASP A CA 1
ATOM 1996 C C . ASP A 1 242 ? -0.063 -5.020 -7.604 1.00 85.56 242 ASP A C 1
ATOM 1998 O O . ASP A 1 242 ? -0.844 -4.546 -6.776 1.00 85.56 242 ASP A O 1
ATOM 2002 N N . GLU A 1 243 ? 1.225 -4.659 -7.622 1.00 84.69 243 GLU A N 1
ATOM 2003 C CA . GLU A 1 243 ? 1.784 -3.681 -6.679 1.00 84.69 243 GLU A CA 1
ATOM 2004 C C . GLU A 1 243 ? 1.242 -2.264 -6.900 1.00 84.69 243 GLU A C 1
ATOM 2006 O O . GLU A 1 243 ? 0.964 -1.558 -5.931 1.00 84.69 243 GLU A O 1
ATOM 2011 N N . SER A 1 244 ? 1.034 -1.843 -8.150 1.00 85.75 244 SER A N 1
ATOM 2012 C CA . SER A 1 244 ? 0.465 -0.527 -8.451 1.00 85.75 244 SER A CA 1
ATOM 2013 C C . SER A 1 244 ? -0.955 -0.391 -7.900 1.00 85.75 244 SER A C 1
ATOM 2015 O O . SER A 1 244 ? -1.251 0.603 -7.235 1.00 85.75 244 SER A O 1
ATOM 2017 N N . VAL A 1 245 ? -1.793 -1.420 -8.071 1.00 81.81 245 VAL A N 1
ATOM 2018 C CA . VAL A 1 245 ? -3.145 -1.455 -7.496 1.00 81.81 245 VAL A CA 1
ATOM 2019 C C . VAL A 1 245 ? -3.090 -1.448 -5.967 1.00 81.81 245 VAL A C 1
ATOM 2021 O O . VAL A 1 245 ? -3.815 -0.678 -5.336 1.00 81.81 245 VAL A O 1
ATOM 2024 N N . LYS A 1 246 ? -2.204 -2.240 -5.344 1.00 76.31 246 LYS A N 1
ATOM 2025 C CA . LYS A 1 246 ? -2.028 -2.231 -3.880 1.00 76.31 246 LYS A CA 1
ATOM 2026 C C . LYS A 1 246 ? -1.636 -0.851 -3.359 1.00 76.31 246 LYS A C 1
ATOM 2028 O O . LYS A 1 246 ? -2.197 -0.400 -2.364 1.00 76.31 246 LYS A O 1
ATOM 2033 N N . TRP A 1 247 ? -0.687 -0.180 -4.008 1.00 75.38 247 TRP A N 1
ATOM 2034 C CA . TRP A 1 247 ? -0.265 1.173 -3.640 1.00 75.38 247 TRP A CA 1
ATOM 2035 C C . TRP A 1 247 ? -1.388 2.190 -3.798 1.00 75.38 247 TRP A C 1
ATOM 2037 O O . TRP A 1 247 ? -1.591 3.021 -2.911 1.00 75.38 247 TRP A O 1
ATOM 2047 N N . PHE A 1 248 ? -2.144 2.092 -4.889 1.00 74.25 248 PHE A N 1
ATOM 2048 C CA . PHE A 1 248 ? -3.287 2.953 -5.141 1.00 74.25 248 PHE A CA 1
ATOM 2049 C C . PHE A 1 248 ? -4.344 2.810 -4.038 1.00 74.25 248 PHE A C 1
ATOM 2051 O O . PHE A 1 248 ? -4.707 3.802 -3.408 1.00 74.25 248 PHE A O 1
ATOM 2058 N N . LEU A 1 249 ? -4.730 1.576 -3.696 1.00 69.56 249 LEU A N 1
ATOM 2059 C CA . LEU A 1 249 ? -5.645 1.296 -2.586 1.00 69.56 249 LEU A CA 1
ATOM 2060 C C . LEU A 1 249 ? -5.075 1.777 -1.239 1.00 69.56 249 LEU A C 1
ATOM 2062 O O . LEU A 1 249 ? -5.763 2.469 -0.492 1.00 69.56 249 LEU A O 1
ATOM 2066 N N . ARG A 1 250 ? -3.799 1.489 -0.938 1.00 66.31 250 ARG A N 1
ATOM 2067 C CA . ARG A 1 250 ? -3.120 1.937 0.296 1.00 66.31 250 ARG A CA 1
ATOM 2068 C C . ARG A 1 250 ? -3.126 3.450 0.464 1.00 66.31 250 ARG A C 1
ATOM 2070 O O . ARG A 1 250 ? -3.269 3.913 1.589 1.00 66.31 250 ARG A O 1
ATOM 2077 N N . SER A 1 251 ? -2.967 4.217 -0.614 1.00 63.91 251 SER A N 1
ATOM 2078 C CA . SER A 1 251 ? -2.986 5.685 -0.544 1.00 63.91 251 SER A CA 1
ATOM 2079 C C . SER A 1 251 ? -4.324 6.226 -0.027 1.00 63.91 251 SER A C 1
ATOM 2081 O O . SER A 1 251 ? -4.360 7.233 0.676 1.00 63.91 251 SER A O 1
ATOM 2083 N N . VAL A 1 252 ? -5.411 5.508 -0.308 1.00 59.84 252 VAL A N 1
ATOM 2084 C CA . VAL A 1 252 ? -6.767 5.862 0.114 1.00 59.84 252 VAL A CA 1
ATOM 2085 C C . VAL A 1 252 ? -6.992 5.463 1.573 1.00 59.84 252 VAL A C 1
ATOM 2087 O O . VAL A 1 252 ? -7.562 6.241 2.335 1.00 59.84 252 VAL A O 1
ATOM 2090 N N . TYR A 1 253 ? -6.461 4.306 1.985 1.00 54.41 253 TYR A N 1
ATOM 2091 C CA . TYR A 1 253 ? -6.467 3.861 3.382 1.00 54.41 253 TYR A CA 1
ATOM 2092 C C . TYR A 1 253 ? -5.591 4.746 4.287 1.00 54.41 253 TYR A C 1
ATOM 2094 O O . TYR A 1 253 ? -6.031 5.143 5.356 1.00 54.41 253 TYR A O 1
ATOM 2102 N N . LYS A 1 254 ? -4.376 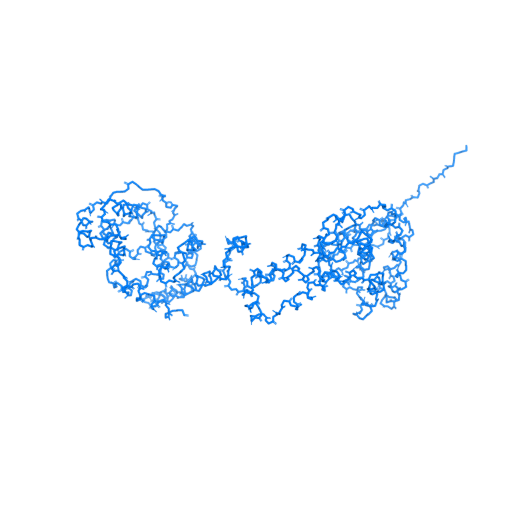5.132 3.872 1.00 49.91 254 LYS A N 1
ATOM 2103 C CA . LYS A 1 254 ? -3.490 6.004 4.673 1.00 49.91 254 LYS A CA 1
ATOM 2104 C C . LYS A 1 254 ? -4.029 7.425 4.853 1.00 49.91 254 LYS A C 1
ATOM 2106 O O . LYS A 1 254 ? -3.725 8.053 5.859 1.00 49.91 254 LYS A O 1
ATOM 2111 N N . GLY A 1 255 ? -4.822 7.932 3.906 1.00 40.09 255 GLY A N 1
ATOM 2112 C CA . GLY A 1 255 ? -5.450 9.254 4.021 1.00 40.09 255 GLY A CA 1
ATOM 2113 C C . GLY A 1 255 ? -6.583 9.326 5.052 1.00 40.09 255 GLY A C 1
ATOM 2114 O O . GLY A 1 255 ? -7.008 10.418 5.409 1.00 40.09 255 GLY A O 1
ATOM 2115 N N . SER A 1 256 ? -7.071 8.178 5.523 1.00 42.69 256 SER A N 1
ATOM 2116 C CA . SER A 1 256 ? -8.266 8.045 6.367 1.00 42.69 256 SER A CA 1
ATOM 2117 C C . SER A 1 256 ? -8.026 7.242 7.654 1.00 42.69 256 SER A C 1
ATOM 2119 O O . SER A 1 256 ? -8.777 7.377 8.615 1.00 42.69 256 SER A O 1
ATOM 2121 N N . ILE A 1 257 ? -6.955 6.447 7.711 1.00 42.19 257 ILE A N 1
ATOM 2122 C CA . ILE A 1 257 ? -6.606 5.568 8.829 1.00 42.19 257 ILE A CA 1
ATOM 2123 C C . ILE A 1 257 ? -5.285 6.055 9.435 1.00 42.19 257 ILE A C 1
ATOM 2125 O O . ILE A 1 257 ? -4.199 5.720 8.965 1.00 42.19 257 ILE A O 1
ATOM 2129 N N . VAL A 1 258 ? -5.381 6.837 10.514 1.00 37.47 258 VAL A N 1
ATOM 2130 C CA . VAL A 1 258 ? -4.255 7.145 11.414 1.00 37.47 258 VAL A CA 1
ATOM 2131 C C . VAL A 1 258 ? -4.009 5.922 12.301 1.00 37.47 258 VAL A C 1
ATOM 2133 O O . VAL A 1 258 ? -4.389 5.911 13.475 1.00 37.47 258 VAL A O 1
ATOM 2136 N N . TYR A 1 259 ? -3.439 4.859 11.736 1.00 42.69 259 TYR A N 1
ATOM 2137 C CA . TYR A 1 259 ? -2.904 3.756 12.528 1.00 42.69 259 TYR A CA 1
ATOM 2138 C C . TYR A 1 259 ? -1.488 3.422 12.081 1.00 42.69 259 TYR A C 1
ATOM 2140 O O . TYR A 1 259 ? -1.197 3.277 10.894 1.00 42.69 259 TYR A O 1
ATOM 2148 N N . ASP A 1 260 ? -0.643 3.318 13.096 1.00 36.59 260 ASP A N 1
ATOM 2149 C CA . ASP A 1 260 ? 0.676 2.712 13.070 1.00 36.59 260 ASP A CA 1
ATOM 2150 C C . ASP A 1 260 ? 0.579 1.239 12.624 1.00 36.59 260 ASP A C 1
ATOM 2152 O O . ASP A 1 260 ? -0.467 0.612 12.823 1.00 36.59 260 ASP A O 1
ATOM 2156 N N . ASP A 1 261 ? 1.662 0.719 12.037 1.00 34.25 261 ASP A N 1
ATOM 2157 C CA . ASP A 1 261 ? 1.858 -0.483 11.185 1.00 34.25 261 ASP A CA 1
ATOM 2158 C C . ASP A 1 261 ? 1.342 -1.869 11.693 1.00 34.25 261 ASP A C 1
ATOM 2160 O O . ASP A 1 261 ? 1.833 -2.924 11.291 1.00 34.25 261 ASP A O 1
ATOM 2164 N N . SER A 1 262 ? 0.332 -1.926 12.562 1.00 36.53 262 SER A N 1
ATOM 2165 C CA . SER A 1 262 ? -0.132 -3.134 13.266 1.00 36.53 262 SER A CA 1
ATOM 2166 C C . SER A 1 262 ? -1.352 -3.842 12.662 1.00 36.53 262 SER A C 1
ATOM 2168 O O . SER A 1 262 ? -1.632 -4.979 13.043 1.00 36.53 262 SER A O 1
ATOM 2170 N N . ILE A 1 263 ? -2.069 -3.238 11.706 1.00 40.19 263 ILE A N 1
ATOM 2171 C CA . ILE A 1 263 ? -3.099 -3.959 10.939 1.00 40.19 263 ILE A CA 1
ATOM 2172 C C . ILE A 1 263 ? -2.418 -4.579 9.724 1.00 40.19 263 ILE A C 1
ATOM 2174 O O . ILE A 1 263 ? -2.000 -3.872 8.804 1.00 40.19 263 ILE A O 1
ATOM 2178 N N . SER A 1 264 ? -2.310 -5.909 9.715 1.00 39.47 264 SER A N 1
ATOM 2179 C CA . SER A 1 264 ? -1.786 -6.623 8.559 1.00 39.47 264 SER A CA 1
ATOM 2180 C C . SER A 1 264 ? -2.668 -6.297 7.348 1.00 39.47 264 SER A C 1
ATOM 2182 O O . SER A 1 264 ? -3.884 -6.495 7.349 1.00 39.47 264 SER A O 1
ATOM 2184 N N . THR A 1 265 ? -2.070 -5.770 6.279 1.00 43.53 265 THR A N 1
ATOM 2185 C CA . THR A 1 265 ? -2.794 -5.538 5.017 1.00 43.53 265 THR A CA 1
ATOM 2186 C C . THR A 1 265 ? -3.305 -6.836 4.380 1.00 43.53 265 THR A C 1
ATOM 2188 O O . THR A 1 265 ? -4.026 -6.775 3.388 1.00 43.53 265 THR A O 1
ATOM 2191 N N . GLU A 1 266 ? -2.933 -7.994 4.930 1.00 43.38 266 GLU A N 1
ATOM 2192 C CA . GLU A 1 266 ? -3.406 -9.313 4.518 1.00 43.38 266 GLU A CA 1
ATOM 2193 C C . GLU A 1 266 ? -4.844 -9.573 4.999 1.00 43.38 266 GLU A C 1
ATOM 2195 O O . GLU A 1 266 ? -5.626 -10.170 4.259 1.00 43.38 266 GLU A O 1
ATOM 2200 N N . ASP A 1 267 ? -5.253 -9.018 6.147 1.00 40.75 267 ASP A N 1
ATOM 2201 C CA . ASP A 1 267 ? -6.617 -9.173 6.685 1.00 40.75 267 ASP A CA 1
ATOM 2202 C C . ASP A 1 267 ? -7.680 -8.402 5.878 1.00 40.75 267 ASP A C 1
ATOM 2204 O O . ASP A 1 267 ? -8.859 -8.747 5.900 1.00 40.75 267 ASP A O 1
ATOM 2208 N N . ILE A 1 268 ? -7.264 -7.389 5.109 1.00 48.00 268 ILE A N 1
ATOM 2209 C CA . ILE A 1 268 ? -8.125 -6.601 4.202 1.00 48.00 268 ILE A CA 1
ATOM 2210 C C . ILE A 1 268 ? -8.245 -7.286 2.822 1.00 48.00 268 ILE A C 1
ATOM 2212 O O . ILE A 1 268 ? -9.017 -6.869 1.968 1.00 48.00 268 ILE A O 1
ATOM 2216 N N . GLN A 1 269 ? -7.476 -8.345 2.549 1.00 45.75 269 GLN A N 1
ATOM 2217 C CA . GLN A 1 269 ? -7.383 -8.957 1.212 1.00 45.75 269 GLN A CA 1
ATOM 2218 C C . GLN A 1 269 ? -8.054 -10.332 1.112 1.00 45.75 269 GLN A C 1
ATOM 2220 O O . GLN A 1 269 ? -7.992 -10.979 0.062 1.00 45.75 269 GLN A O 1
ATOM 2225 N N . GLY A 1 270 ? -8.739 -10.775 2.170 1.00 44.16 270 GLY A N 1
ATOM 2226 C CA . GLY A 1 270 ? -9.569 -11.970 2.127 1.00 44.16 270 GLY A CA 1
ATOM 2227 C C . GLY A 1 270 ? -10.696 -11.822 1.102 1.00 44.16 270 GLY A C 1
ATOM 2228 O O . GLY A 1 270 ? -11.480 -10.883 1.155 1.00 44.16 270 GLY A O 1
ATOM 2229 N N . ILE A 1 271 ? -10.829 -12.797 0.197 1.00 44.50 271 ILE A N 1
ATOM 2230 C CA . ILE A 1 271 ? -11.855 -12.873 -0.869 1.00 44.50 271 ILE A CA 1
ATOM 2231 C C . ILE A 1 271 ? -13.309 -12.902 -0.319 1.00 44.50 271 ILE A C 1
ATOM 2233 O O . ILE A 1 271 ? -14.260 -12.986 -1.087 1.00 44.50 271 ILE A O 1
ATOM 2237 N N . ASN A 1 272 ? -13.511 -12.826 1.002 1.00 42.44 272 ASN A N 1
ATOM 2238 C CA . ASN A 1 272 ? -14.802 -13.062 1.652 1.00 42.44 272 ASN A CA 1
ATOM 2239 C C . ASN A 1 272 ? -15.135 -12.138 2.839 1.00 42.44 272 ASN A C 1
ATOM 2241 O O . ASN A 1 272 ? -16.098 -12.406 3.558 1.00 42.44 272 ASN A O 1
ATOM 2245 N N . THR A 1 273 ? -14.381 -11.065 3.067 1.00 51.00 273 THR A N 1
ATOM 2246 C CA . THR A 1 273 ? -14.719 -10.053 4.076 1.00 51.00 273 THR A CA 1
ATOM 2247 C C . THR A 1 273 ? -15.226 -8.799 3.382 1.00 51.00 273 THR A C 1
ATOM 2249 O O . THR A 1 273 ? -14.637 -8.334 2.413 1.00 51.00 273 THR A O 1
ATOM 2252 N N . ASP A 1 274 ? -16.358 -8.274 3.845 1.00 59.62 274 ASP A N 1
ATOM 2253 C CA . ASP A 1 274 ? -16.913 -6.989 3.416 1.00 59.62 274 ASP A CA 1
ATOM 2254 C C . ASP A 1 274 ? -15.945 -5.874 3.851 1.00 59.62 274 ASP A C 1
ATOM 2256 O O . ASP A 1 274 ? -16.080 -5.282 4.922 1.00 59.62 274 ASP A O 1
ATOM 2260 N N . ASN A 1 275 ? -14.885 -5.676 3.063 1.00 60.56 275 ASN A N 1
ATOM 2261 C CA . ASN A 1 275 ? -13.747 -4.820 3.395 1.00 60.56 275 ASN A CA 1
ATOM 2262 C C . ASN A 1 275 ? -14.175 -3.374 3.637 1.00 60.56 275 ASN A C 1
ATOM 2264 O O . ASN A 1 275 ? -13.596 -2.701 4.488 1.00 60.56 275 ASN A O 1
ATOM 2268 N N . LEU A 1 276 ? -15.237 -2.924 2.960 1.00 62.28 276 LEU A N 1
ATOM 2269 C CA . LEU A 1 276 ? -15.866 -1.634 3.215 1.00 62.28 276 LEU A CA 1
ATOM 2270 C C . LEU A 1 276 ? -16.429 -1.564 4.635 1.00 62.28 276 LEU A C 1
ATOM 2272 O O . LEU A 1 276 ? -16.229 -0.571 5.324 1.00 62.28 276 LEU A O 1
ATOM 2276 N N . LYS A 1 277 ? -17.099 -2.619 5.101 1.00 70.00 277 LYS A N 1
ATOM 2277 C CA . LYS A 1 277 ? -17.656 -2.677 6.453 1.00 70.00 277 LYS A CA 1
ATOM 2278 C C . LYS A 1 277 ? -16.561 -2.667 7.515 1.00 70.00 277 LYS A C 1
ATOM 2280 O O . LYS A 1 277 ? -16.648 -1.904 8.473 1.00 70.00 277 LYS A O 1
ATOM 2285 N N . THR A 1 278 ? -15.506 -3.460 7.324 1.00 69.50 278 THR A N 1
ATOM 2286 C CA . THR A 1 278 ? -14.324 -3.448 8.201 1.00 69.50 278 THR A CA 1
ATOM 2287 C C . THR A 1 278 ? -13.639 -2.082 8.192 1.00 69.50 278 THR A C 1
ATOM 2289 O O . THR A 1 278 ? -13.264 -1.576 9.249 1.00 69.50 278 THR A O 1
ATOM 2292 N N . TYR A 1 279 ? -13.541 -1.441 7.027 1.00 68.88 279 TYR A N 1
ATOM 2293 C CA . TYR A 1 279 ? -13.057 -0.072 6.904 1.00 68.88 279 TYR A CA 1
ATOM 2294 C C . TYR A 1 279 ? -13.939 0.922 7.672 1.00 68.88 279 TYR A C 1
ATOM 2296 O O . TYR A 1 279 ? -13.415 1.695 8.465 1.00 68.88 279 TYR A O 1
ATOM 2304 N N . SER A 1 280 ? -15.266 0.872 7.515 1.00 74.31 280 SER A N 1
ATOM 2305 C CA . SER A 1 280 ? -16.203 1.741 8.239 1.00 74.31 280 SER A CA 1
ATOM 2306 C C . SER A 1 280 ? -16.108 1.565 9.753 1.00 74.31 280 SER A C 1
ATOM 2308 O O . SER A 1 280 ? -16.187 2.546 10.493 1.00 74.31 280 SER A O 1
ATOM 2310 N N . TYR A 1 281 ? -15.906 0.333 10.227 1.00 82.69 281 TYR A N 1
ATOM 2311 C CA . TYR A 1 281 ? -15.648 0.068 11.640 1.00 82.69 281 TYR A CA 1
ATOM 2312 C C . TYR A 1 281 ? -14.360 0.748 12.102 1.00 82.69 281 TYR A C 1
ATOM 2314 O O . TYR A 1 281 ? -14.379 1.468 13.097 1.00 82.69 281 TYR A O 1
ATOM 2322 N N . ASN A 1 282 ? -13.268 0.594 11.353 1.00 75.25 282 ASN A N 1
ATOM 2323 C CA . ASN A 1 282 ? -11.986 1.209 11.694 1.00 75.25 282 ASN A CA 1
ATOM 2324 C C . ASN A 1 282 ? -12.031 2.746 11.637 1.00 75.25 282 ASN A C 1
ATOM 2326 O O . ASN A 1 282 ? -11.495 3.391 12.534 1.00 75.25 282 ASN A O 1
ATOM 2330 N N . ASP A 1 283 ? -12.707 3.337 10.647 1.00 77.50 283 ASP A N 1
ATOM 2331 C CA . ASP A 1 283 ? -12.934 4.790 10.556 1.00 77.50 283 ASP A CA 1
ATOM 2332 C C . ASP A 1 283 ? -13.721 5.296 11.773 1.00 77.50 283 ASP A C 1
ATOM 2334 O O . ASP A 1 283 ? -13.319 6.257 12.427 1.00 77.50 283 ASP A O 1
ATOM 2338 N N . THR A 1 284 ? -14.790 4.594 12.159 1.00 84.19 284 THR A N 1
ATOM 2339 C CA . THR A 1 284 ? -15.590 4.956 13.340 1.00 84.19 284 THR A CA 1
ATOM 2340 C C . THR A 1 284 ? -14.765 4.882 14.628 1.00 84.19 284 THR A C 1
ATOM 2342 O O . THR A 1 284 ? -14.836 5.793 15.452 1.00 84.19 284 THR A O 1
ATOM 2345 N N . LEU A 1 285 ? -13.944 3.838 14.804 1.00 85.00 285 LEU A N 1
ATOM 2346 C CA . LEU A 1 285 ? -13.043 3.716 15.957 1.00 85.00 285 LEU A CA 1
ATOM 2347 C C . LEU A 1 285 ? -11.961 4.805 15.963 1.00 85.00 285 LEU A C 1
ATOM 2349 O O . LEU A 1 285 ? -11.640 5.342 17.024 1.00 85.00 285 LEU A O 1
ATOM 2353 N N . GLY A 1 286 ? -11.433 5.163 14.791 1.00 79.38 286 GLY A N 1
ATOM 2354 C CA . GLY A 1 286 ? -10.469 6.249 14.628 1.00 79.38 286 GLY A CA 1
ATOM 2355 C C . GLY A 1 286 ? -11.056 7.610 15.004 1.00 79.38 286 GLY A C 1
ATOM 2356 O O . GLY A 1 286 ? -10.423 8.371 15.733 1.00 79.38 286 GLY A O 1
ATOM 2357 N N . ARG A 1 287 ? -12.293 7.896 14.586 1.00 83.50 287 ARG A N 1
ATOM 2358 C CA . ARG A 1 287 ? -13.017 9.116 14.982 1.00 83.50 287 ARG A CA 1
ATOM 2359 C C . ARG A 1 287 ? -13.329 9.140 16.472 1.00 83.50 287 ARG A C 1
ATOM 2361 O O . ARG A 1 287 ? -13.069 10.147 17.123 1.00 83.50 287 ARG A O 1
ATOM 2368 N N . LEU A 1 288 ? -13.802 8.021 17.023 1.00 88.50 288 LEU A N 1
ATOM 2369 C CA . LEU A 1 288 ? -14.066 7.891 18.457 1.00 88.50 288 LEU A CA 1
ATOM 2370 C C . LEU A 1 288 ? -12.804 8.155 19.286 1.00 88.50 288 LEU A C 1
ATOM 2372 O O . LEU A 1 288 ? -12.872 8.818 20.317 1.00 88.50 288 LEU A O 1
ATOM 2376 N N . LYS A 1 289 ? -11.645 7.674 18.821 1.00 89.12 289 LYS A N 1
ATOM 2377 C CA . LYS A 1 289 ? -10.346 7.984 19.423 1.00 89.12 289 LYS A CA 1
ATOM 2378 C C . LYS A 1 289 ? -10.081 9.492 19.424 1.00 89.12 289 LYS A C 1
ATOM 2380 O O . LYS A 1 289 ? -9.736 10.033 20.470 1.00 89.12 289 LYS A O 1
ATOM 2385 N N . SER A 1 290 ? -10.226 10.161 18.281 1.00 84.62 290 SER A N 1
ATOM 2386 C CA . SER A 1 290 ? -9.983 11.607 18.170 1.00 84.62 290 SER A CA 1
ATOM 2387 C C . SER A 1 290 ? -10.883 12.413 19.109 1.00 84.62 290 SER A C 1
ATOM 2389 O O . SER A 1 290 ? -10.384 13.255 19.852 1.00 84.62 290 SER A O 1
ATOM 2391 N N . ILE A 1 291 ? -12.177 12.079 19.156 1.00 89.94 291 ILE A N 1
ATOM 2392 C CA . ILE A 1 291 ? -13.143 12.675 20.091 1.00 89.94 291 ILE A CA 1
ATOM 2393 C C . ILE A 1 291 ? -12.711 12.428 21.541 1.00 89.94 291 ILE A C 1
ATOM 2395 O O . ILE A 1 291 ? -12.750 13.334 22.371 1.00 89.94 291 ILE A O 1
ATOM 2399 N N . ALA A 1 292 ? -12.265 11.211 21.864 1.00 92.62 292 ALA A N 1
ATOM 2400 C CA . ALA A 1 292 ? -11.818 10.876 23.209 1.00 92.62 292 ALA A CA 1
ATOM 2401 C C . ALA A 1 292 ? -10.612 11.726 23.649 1.00 92.62 292 ALA A C 1
ATOM 2403 O O . ALA A 1 292 ? -10.622 12.236 24.769 1.00 92.62 292 ALA A O 1
ATOM 2404 N N . TYR A 1 293 ? -9.615 11.934 22.781 1.00 91.75 293 TYR A N 1
ATOM 2405 C CA . TYR A 1 293 ? -8.498 12.845 23.067 1.00 91.75 293 TYR A CA 1
ATOM 2406 C C . TYR A 1 293 ? -8.978 14.281 23.285 1.00 91.75 293 TYR A C 1
ATOM 2408 O O . TYR A 1 293 ? -8.625 14.882 24.297 1.00 91.75 293 TYR A O 1
ATOM 2416 N N . GLU A 1 294 ? -9.828 14.803 22.397 1.00 90.19 294 GLU A N 1
ATOM 2417 C CA . GLU A 1 294 ? -10.383 16.156 22.515 1.00 90.19 294 GLU A CA 1
ATOM 2418 C C . GLU A 1 294 ? -11.096 16.353 23.861 1.00 90.19 294 GLU A C 1
ATOM 2420 O O . GLU A 1 294 ? -10.792 17.288 24.604 1.00 90.19 294 GLU A O 1
ATOM 2425 N N . LYS A 1 295 ? -11.973 15.415 24.245 1.00 90.56 295 LYS A N 1
ATOM 2426 C CA . LYS A 1 295 ? -12.679 15.475 25.532 1.00 90.56 295 LYS A CA 1
ATOM 2427 C C . LYS A 1 295 ? -11.750 15.351 26.732 1.00 90.56 295 LYS A C 1
ATOM 2429 O O . LYS A 1 295 ? -12.032 15.945 27.772 1.00 90.56 295 LYS A O 1
ATOM 2434 N N . ILE A 1 296 ? -10.652 14.608 26.626 1.00 90.75 296 ILE A N 1
ATOM 2435 C CA . ILE A 1 296 ? -9.658 14.538 27.700 1.00 90.75 296 ILE A CA 1
ATOM 2436 C C . ILE A 1 296 ? -8.881 15.850 27.809 1.00 90.75 296 ILE A C 1
ATOM 2438 O O . ILE A 1 296 ? -8.684 16.325 28.927 1.00 90.75 296 ILE A O 1
ATOM 2442 N N . TYR A 1 297 ? -8.501 16.482 26.698 1.00 89.00 297 TYR A N 1
ATOM 2443 C CA . TYR A 1 297 ? -7.852 17.794 26.743 1.00 89.00 297 TYR A CA 1
ATOM 2444 C C . TYR A 1 297 ? -8.773 18.854 27.349 1.00 89.00 297 TYR A C 1
ATOM 2446 O O . TYR A 1 297 ? -8.336 19.588 28.233 1.00 89.00 297 TYR A O 1
ATOM 2454 N N . GLU A 1 298 ? -10.064 18.868 26.989 1.00 87.12 298 GLU A N 1
ATOM 2455 C CA . GLU A 1 298 ? -11.056 19.737 27.638 1.00 87.12 298 GLU A CA 1
ATOM 2456 C C . GLU A 1 298 ? -11.104 19.513 29.163 1.00 87.12 298 GLU A C 1
ATOM 2458 O O . GLU A 1 298 ? -11.244 20.460 29.941 1.00 87.12 298 GLU A O 1
ATOM 2463 N N . LEU A 1 299 ? -11.004 18.258 29.619 1.00 84.81 299 LEU A N 1
ATOM 2464 C CA . LEU A 1 299 ? -10.990 17.932 31.048 1.00 84.81 299 LEU A CA 1
ATOM 2465 C C . LEU A 1 299 ? -9.716 18.412 31.743 1.00 84.81 299 LEU A C 1
ATOM 2467 O O . LEU A 1 299 ? -9.809 18.928 32.858 1.00 84.81 299 LEU A O 1
ATOM 2471 N N . LEU A 1 300 ? -8.554 18.248 31.110 1.00 84.56 300 LEU A N 1
ATOM 2472 C CA . LEU A 1 300 ? -7.267 18.686 31.655 1.00 84.56 300 LEU A CA 1
ATOM 2473 C C . LEU A 1 300 ? -7.202 20.217 31.754 1.00 84.56 300 LEU A C 1
ATOM 2475 O O . LEU A 1 300 ? -6.866 20.735 32.817 1.00 84.56 300 LEU A O 1
ATOM 2479 N N . GLN A 1 301 ? -7.649 20.935 30.721 1.00 81.62 301 GLN A N 1
ATOM 2480 C CA . GLN A 1 301 ? -7.727 22.404 30.715 1.00 81.62 301 GLN A CA 1
ATOM 2481 C C . GLN A 1 301 ? -8.680 22.953 31.791 1.00 81.62 301 GLN A C 1
ATOM 2483 O O . GLN A 1 301 ? -8.421 23.965 32.443 1.00 81.62 301 GLN A O 1
ATOM 2488 N N . ARG A 1 302 ? -9.806 22.273 32.045 1.00 79.06 302 ARG A N 1
ATOM 2489 C CA . ARG A 1 302 ? -10.700 22.663 33.151 1.00 79.06 302 ARG A CA 1
ATOM 2490 C C . ARG A 1 302 ? -10.046 22.469 34.517 1.00 79.06 302 ARG A C 1
ATOM 2492 O O . ARG A 1 302 ? -10.329 23.240 35.430 1.00 79.06 302 ARG A O 1
ATOM 2499 N N . GLN A 1 303 ? -9.206 21.446 34.677 1.00 72.50 303 GLN A N 1
ATOM 2500 C CA . GLN A 1 303 ? -8.500 21.187 35.933 1.00 72.50 303 GLN A CA 1
ATOM 2501 C C . GLN A 1 303 ? -7.361 22.185 36.174 1.00 72.50 303 GLN A C 1
ATOM 2503 O O . GLN A 1 303 ? -7.210 22.627 37.313 1.00 72.50 303 GLN A O 1
ATOM 2508 N N . SER A 1 304 ? -6.625 22.593 35.132 1.00 64.31 304 SER A N 1
ATOM 2509 C CA . SER A 1 304 ? -5.574 23.617 35.240 1.00 64.31 304 SER A CA 1
ATOM 2510 C C . SER A 1 304 ? -6.152 24.978 35.640 1.00 64.31 304 SER A C 1
ATOM 2512 O O . SER A 1 304 ? -5.666 25.595 36.588 1.00 64.31 304 SER A O 1
ATOM 2514 N N . THR A 1 305 ? -7.278 25.382 35.038 1.00 59.78 305 THR A N 1
ATOM 2515 C CA . THR A 1 305 ? -7.965 26.657 35.332 1.00 59.78 305 THR A CA 1
ATOM 2516 C C . THR A 1 305 ? -8.433 26.774 36.795 1.00 59.78 305 THR A C 1
ATOM 2518 O O . THR A 1 305 ? -8.574 27.878 37.320 1.00 59.78 305 THR A O 1
ATOM 2521 N N . MET A 1 306 ? -8.683 25.650 37.481 1.00 58.44 306 MET A N 1
ATOM 2522 C CA . MET A 1 306 ? -9.075 25.635 38.900 1.00 58.44 306 MET A CA 1
ATOM 2523 C C . MET A 1 306 ? -7.887 25.564 39.873 1.00 58.44 306 MET A C 1
ATOM 2525 O O . MET A 1 306 ? -8.090 25.680 41.084 1.00 58.44 306 MET A O 1
ATOM 2529 N N . SER A 1 307 ? -6.665 25.367 39.375 1.00 55.59 307 SER A N 1
ATOM 2530 C CA . SER A 1 307 ? -5.454 25.320 40.194 1.00 55.59 307 SER A CA 1
ATOM 2531 C C . SER A 1 307 ? -4.856 26.724 40.368 1.00 55.59 307 SER A C 1
ATOM 2533 O O . SER A 1 307 ? -4.786 27.513 39.433 1.00 55.59 307 SER A O 1
ATOM 2535 N N . THR A 1 308 ? -4.457 27.077 41.592 1.00 50.41 308 THR A N 1
ATOM 2536 C CA . THR A 1 308 ? -3.889 28.400 41.933 1.00 50.41 308 THR A CA 1
ATOM 2537 C C . THR A 1 308 ? -2.436 28.585 41.482 1.00 50.41 308 THR A C 1
ATOM 2539 O O . THR A 1 308 ? -1.866 29.659 41.674 1.00 50.41 308 THR A O 1
ATOM 2542 N N . GLU A 1 309 ? -1.828 27.553 40.902 1.00 53.69 309 GLU A N 1
ATOM 2543 C CA . GLU A 1 309 ? -0.465 27.569 40.380 1.00 53.69 309 GLU A CA 1
ATOM 2544 C C . GLU A 1 309 ? -0.533 27.751 38.860 1.00 53.69 309 GLU A C 1
ATOM 2546 O O . GLU A 1 309 ? -1.211 26.993 38.174 1.00 53.69 309 GLU A O 1
ATOM 2551 N N . LYS A 1 310 ? 0.138 28.783 38.328 1.00 47.31 310 LYS A N 1
ATOM 2552 C CA . LYS A 1 310 ? 0.267 29.015 36.880 1.00 47.31 310 LYS A CA 1
ATOM 2553 C C . LYS A 1 310 ? 1.172 27.940 36.270 1.00 47.31 310 LYS A C 1
ATOM 2555 O O . LYS A 1 310 ? 2.345 28.199 36.021 1.00 47.31 310 LYS A O 1
ATOM 2560 N N . VAL A 1 311 ? 0.648 26.737 36.104 1.00 55.56 311 VAL A N 1
ATOM 2561 C CA . VAL A 1 311 ? 1.271 25.691 35.295 1.00 55.56 311 VAL A CA 1
ATOM 2562 C C . VAL A 1 311 ? 0.795 25.895 33.858 1.00 55.56 311 VAL A C 1
ATOM 2564 O O . VAL A 1 311 ? -0.377 26.198 33.640 1.00 55.56 311 VAL A O 1
ATOM 2567 N N . ASP A 1 312 ? 1.719 25.817 32.904 1.00 64.31 312 ASP A N 1
ATOM 2568 C CA . ASP A 1 312 ? 1.435 26.004 31.481 1.00 64.31 312 ASP A CA 1
ATOM 2569 C C . ASP A 1 312 ? 0.509 24.878 30.987 1.00 64.31 312 ASP A C 1
ATOM 2571 O O . ASP A 1 312 ? 0.769 23.701 31.254 1.00 64.31 312 ASP A O 1
ATOM 2575 N N . ASP A 1 313 ? -0.588 25.215 30.301 1.00 64.62 313 ASP A N 1
ATOM 2576 C CA . ASP A 1 313 ? -1.606 24.238 29.873 1.00 64.62 313 ASP A CA 1
ATOM 2577 C C . ASP A 1 313 ? -1.003 23.145 28.967 1.00 64.62 313 ASP A C 1
ATOM 2579 O O . ASP A 1 313 ? -1.444 21.988 28.981 1.00 64.62 313 ASP A O 1
ATOM 2583 N N . ASP A 1 314 ? 0.062 23.491 28.242 1.00 71.69 314 ASP A N 1
ATOM 2584 C CA . ASP A 1 314 ? 0.793 22.595 27.350 1.00 71.69 314 ASP A CA 1
ATOM 2585 C C . ASP A 1 314 ? 1.542 21.482 28.111 1.00 71.69 314 ASP A C 1
ATOM 2587 O O . ASP A 1 314 ? 1.640 20.355 27.618 1.00 71.69 314 ASP A O 1
ATOM 2591 N N . GLU A 1 315 ? 2.000 21.726 29.345 1.00 78.00 315 GLU A N 1
ATOM 2592 C CA . GLU A 1 315 ? 2.748 20.738 30.139 1.00 78.00 315 GLU A CA 1
ATOM 2593 C C . GLU A 1 315 ? 1.855 19.556 30.563 1.00 78.00 315 GLU A C 1
ATOM 2595 O O . GLU A 1 315 ? 2.261 18.387 30.514 1.00 78.00 315 GLU A O 1
ATOM 2600 N N . PHE A 1 316 ? 0.589 19.822 30.905 1.00 76.88 316 PHE A N 1
ATOM 2601 C CA . PHE A 1 316 ? -0.373 18.765 31.233 1.00 76.88 316 PHE A CA 1
ATOM 2602 C C . PHE A 1 316 ? -0.701 17.887 30.024 1.00 76.88 316 PHE A C 1
ATOM 2604 O O . PHE A 1 316 ? -0.788 16.663 30.170 1.00 76.88 316 PHE A O 1
ATOM 2611 N N . ILE A 1 317 ? -0.848 18.490 28.842 1.00 82.88 317 ILE A N 1
ATOM 2612 C CA . ILE A 1 317 ? -1.156 17.776 27.597 1.00 82.88 317 ILE A CA 1
ATOM 2613 C C . ILE A 1 317 ? 0.032 16.918 27.153 1.00 82.88 317 ILE A C 1
ATOM 2615 O O . ILE A 1 317 ? -0.166 15.756 26.784 1.00 82.88 317 ILE A O 1
ATOM 2619 N N . ILE A 1 318 ? 1.255 17.456 27.223 1.00 83.25 318 ILE A N 1
ATOM 2620 C CA . ILE A 1 318 ? 2.486 16.719 26.902 1.00 83.25 318 ILE A CA 1
ATOM 2621 C C . ILE A 1 318 ? 2.641 15.535 27.856 1.00 83.25 318 ILE A C 1
ATOM 2623 O O . ILE A 1 318 ? 2.762 14.395 27.410 1.00 83.25 318 ILE A O 1
ATOM 2627 N N . SER A 1 319 ? 2.522 15.772 29.166 1.00 84.56 319 SER A N 1
ATOM 2628 C CA . SER A 1 319 ? 2.690 14.708 30.158 1.00 84.56 319 SER A CA 1
ATOM 2629 C C . SER A 1 319 ? 1.642 13.593 30.013 1.00 84.56 319 SER A C 1
ATOM 2631 O O . SER A 1 319 ? 1.934 12.423 30.262 1.00 84.56 319 SER A O 1
ATOM 2633 N N . PHE A 1 320 ? 0.411 13.929 29.608 1.00 89.50 320 PHE A N 1
ATOM 2634 C CA . PHE A 1 320 ? -0.625 12.941 29.315 1.00 89.50 320 PHE A CA 1
ATOM 2635 C C . PHE A 1 320 ? -0.270 12.088 28.093 1.00 89.50 320 PHE A C 1
ATOM 2637 O O . PHE A 1 320 ? -0.417 10.870 28.164 1.00 89.50 320 PHE A O 1
ATOM 2644 N N . HIS A 1 321 ? 0.224 12.692 27.008 1.00 87.81 321 HIS A N 1
ATOM 2645 C CA . HIS A 1 321 ? 0.658 11.940 25.826 1.00 87.81 321 HIS A CA 1
ATOM 2646 C C . HIS A 1 321 ? 1.809 10.991 26.132 1.00 87.81 321 HIS A C 1
ATOM 2648 O O . HIS A 1 321 ? 1.750 9.825 25.746 1.00 87.81 321 HIS A O 1
ATOM 2654 N N . GLU A 1 322 ? 2.824 11.462 26.859 1.00 87.69 322 GLU A N 1
ATOM 2655 C CA . GLU A 1 322 ? 3.950 10.623 27.275 1.00 87.69 322 GLU A CA 1
ATOM 2656 C C . GLU A 1 322 ? 3.438 9.410 28.062 1.00 87.69 322 GLU A C 1
ATOM 2658 O O . GLU A 1 322 ? 3.695 8.269 27.684 1.00 87.69 322 GLU A O 1
ATOM 2663 N N . ARG A 1 323 ? 2.574 9.630 29.064 1.00 90.25 323 ARG A N 1
ATOM 2664 C CA . ARG A 1 323 ? 1.956 8.530 29.823 1.00 90.25 323 ARG A CA 1
ATOM 2665 C C . ARG A 1 323 ? 1.130 7.585 28.954 1.00 90.25 323 ARG A C 1
ATOM 2667 O O . ARG A 1 323 ? 1.190 6.379 29.175 1.00 90.25 323 ARG A O 1
ATOM 2674 N N . ALA A 1 324 ? 0.339 8.110 28.020 1.00 90.19 324 ALA A N 1
ATOM 2675 C CA . ALA A 1 324 ? -0.526 7.317 27.151 1.00 90.19 324 ALA A CA 1
ATOM 2676 C C . ALA A 1 324 ? 0.291 6.405 26.216 1.00 90.19 324 ALA A C 1
ATOM 2678 O O . ALA A 1 324 ? -0.028 5.222 26.084 1.00 90.19 324 ALA A O 1
ATOM 2679 N N . SER A 1 325 ? 1.380 6.926 25.646 1.00 88.62 325 SER A N 1
ATOM 2680 C CA . SER A 1 325 ? 2.291 6.177 24.767 1.00 88.62 325 SER A CA 1
ATOM 2681 C C . SER A 1 325 ? 3.108 5.092 25.486 1.00 88.62 325 SER A C 1
ATOM 2683 O O . SER A 1 325 ? 3.501 4.103 24.872 1.00 88.62 325 SER A O 1
ATOM 2685 N N . GLU A 1 326 ? 3.309 5.209 26.803 1.00 90.44 326 GLU A N 1
ATOM 2686 C CA . GLU A 1 326 ? 3.973 4.185 27.627 1.00 90.44 326 GLU A CA 1
ATOM 2687 C C . GLU A 1 326 ? 3.052 3.014 28.037 1.00 90.44 326 GLU A C 1
ATOM 2689 O O . GLU A 1 326 ? 3.489 2.055 28.693 1.00 90.44 326 GLU A O 1
ATOM 2694 N N . ILE A 1 327 ? 1.762 3.056 27.687 1.00 92.62 327 ILE A N 1
ATOM 2695 C CA . ILE A 1 327 ? 0.807 2.010 28.063 1.00 92.62 327 ILE A CA 1
ATOM 2696 C C . ILE A 1 327 ? 1.053 0.759 27.219 1.00 92.62 327 ILE A C 1
ATOM 2698 O O . ILE A 1 327 ? 0.817 0.729 26.016 1.00 92.62 327 ILE A O 1
ATOM 2702 N N . ASN A 1 328 ? 1.450 -0.324 27.886 1.00 92.56 328 ASN A N 1
ATOM 2703 C CA . ASN A 1 328 ? 1.794 -1.589 27.228 1.00 92.56 328 ASN A CA 1
ATOM 2704 C C . ASN A 1 328 ? 0.693 -2.659 27.302 1.00 92.56 328 ASN A C 1
ATOM 2706 O O . ASN A 1 328 ? 0.762 -3.675 26.612 1.00 92.56 328 ASN A O 1
ATOM 2710 N N . PHE A 1 329 ? -0.316 -2.479 28.158 1.00 93.25 329 PHE A N 1
ATOM 2711 C CA . PHE A 1 329 ? -1.282 -3.532 28.471 1.00 93.25 329 PHE A CA 1
ATOM 2712 C C . PHE A 1 329 ? -2.715 -2.996 28.523 1.00 93.25 329 PHE A C 1
ATOM 2714 O O . PHE A 1 329 ? -2.982 -1.942 29.098 1.00 93.25 329 PHE A O 1
ATOM 2721 N N . ILE A 1 330 ? -3.654 -3.752 27.951 1.00 91.75 330 ILE A N 1
ATOM 2722 C CA . ILE A 1 330 ? -5.084 -3.429 27.996 1.00 91.75 330 ILE A CA 1
ATOM 2723 C C . ILE A 1 330 ? -5.646 -3.754 29.386 1.00 91.75 330 ILE A C 1
ATOM 2725 O O . ILE A 1 330 ? -5.420 -4.835 29.935 1.00 91.75 330 ILE A O 1
ATOM 2729 N N . SER A 1 331 ? -6.412 -2.821 29.955 1.00 91.69 331 SER A N 1
ATOM 2730 C CA . SER A 1 331 ? -7.105 -3.026 31.229 1.00 91.69 331 SER A CA 1
ATOM 2731 C C . SER A 1 331 ? -8.170 -4.128 31.114 1.00 91.69 331 SER A C 1
ATOM 2733 O O . SER A 1 331 ? -8.997 -4.072 30.201 1.00 91.69 331 SER A O 1
ATOM 2735 N N . PRO A 1 332 ? -8.262 -5.080 32.066 1.00 90.81 332 PRO A N 1
ATOM 2736 C CA . PRO A 1 332 ? -9.354 -6.057 32.088 1.00 90.81 332 PRO A CA 1
ATOM 2737 C C . PRO A 1 332 ? -10.746 -5.415 32.158 1.00 90.81 332 PRO A C 1
ATOM 2739 O O . PRO A 1 332 ? -11.722 -6.004 31.695 1.00 90.81 332 PRO A O 1
ATOM 2742 N N . LEU A 1 333 ? -10.855 -4.201 32.715 1.00 90.56 333 LEU A N 1
ATOM 2743 C CA . LEU A 1 333 ? -12.104 -3.436 32.697 1.00 90.56 333 LEU A CA 1
ATOM 2744 C C . LEU A 1 333 ? -12.457 -2.957 31.291 1.00 90.56 333 LEU A C 1
ATOM 2746 O O . LEU A 1 333 ? -13.631 -2.935 30.943 1.00 90.56 333 LEU A O 1
ATOM 2750 N N . ALA A 1 334 ? -11.474 -2.625 30.456 1.00 92.94 334 ALA A N 1
ATOM 2751 C CA . ALA A 1 334 ? -11.766 -2.272 29.076 1.00 92.94 334 ALA A CA 1
ATOM 2752 C C . ALA A 1 334 ? -12.364 -3.472 28.322 1.00 92.94 334 ALA A C 1
ATOM 2754 O O . ALA A 1 334 ? -13.415 -3.343 27.699 1.00 92.94 334 ALA A O 1
ATOM 2755 N N . GLU A 1 335 ? -11.773 -4.662 28.485 1.00 90.75 335 GLU A N 1
ATOM 2756 C CA . GLU A 1 335 ? -12.262 -5.895 27.851 1.00 90.75 335 GLU A CA 1
ATOM 2757 C C . GLU A 1 335 ? -13.665 -6.305 28.321 1.00 90.75 335 GLU A C 1
ATOM 2759 O O . GLU A 1 335 ? -14.462 -6.804 27.528 1.00 90.75 335 GLU A O 1
ATOM 2764 N N . THR A 1 336 ? -13.959 -6.133 29.613 1.00 89.94 336 THR A N 1
ATOM 2765 C CA . THR A 1 336 ? -15.185 -6.664 30.239 1.00 89.94 336 THR A CA 1
ATOM 2766 C C . THR A 1 336 ? -16.317 -5.650 30.362 1.00 89.94 336 THR A C 1
ATOM 2768 O O . THR A 1 336 ? -17.468 -6.061 30.488 1.00 89.94 336 THR A O 1
ATOM 2771 N N . LEU A 1 337 ? -16.020 -4.348 30.315 1.00 92.75 337 LEU A N 1
ATOM 2772 C CA . LEU A 1 337 ? -16.997 -3.267 30.467 1.00 92.75 337 LEU A CA 1
ATOM 2773 C C . LEU A 1 337 ? -17.028 -2.337 29.251 1.00 92.75 337 LEU A C 1
ATOM 2775 O O . LEU A 1 337 ? -18.090 -2.142 28.668 1.00 92.75 337 LEU A O 1
ATOM 2779 N N . VAL A 1 338 ? -15.887 -1.778 28.844 1.00 95.00 338 VAL A N 1
ATOM 2780 C CA . VAL A 1 338 ? -15.854 -0.736 27.799 1.00 95.00 338 VAL A CA 1
ATOM 2781 C C . VAL A 1 338 ? -16.195 -1.306 26.424 1.00 95.00 338 VAL A C 1
ATOM 2783 O O . VAL A 1 338 ? -17.086 -0.791 25.754 1.00 95.00 338 VAL A O 1
ATOM 2786 N N . PHE A 1 339 ? -15.534 -2.386 26.004 1.00 95.12 339 PHE A N 1
ATOM 2787 C CA . PHE A 1 339 ? -15.740 -2.969 24.676 1.00 95.12 339 PHE A CA 1
ATOM 2788 C C . PHE A 1 339 ? -17.160 -3.513 24.461 1.00 95.12 339 PHE A C 1
ATOM 2790 O O . PHE A 1 339 ? -17.725 -3.228 23.406 1.00 95.12 339 PHE A O 1
ATOM 2797 N N . PRO A 1 340 ? -17.789 -4.244 25.408 1.00 93.44 340 PRO A N 1
ATOM 2798 C CA . PRO A 1 340 ? -19.176 -4.679 25.236 1.00 93.44 340 PRO A CA 1
ATOM 2799 C C . PRO A 1 340 ? -20.156 -3.508 25.103 1.00 93.44 340 PRO A C 1
ATOM 2801 O O . PRO A 1 340 ? -21.032 -3.535 24.240 1.00 93.44 340 PRO A O 1
ATOM 2804 N N . ILE A 1 341 ? -19.975 -2.458 25.909 1.00 94.56 341 ILE A N 1
ATOM 2805 C CA . ILE A 1 341 ? -20.831 -1.267 25.883 1.00 94.56 341 ILE A CA 1
ATOM 2806 C C . ILE A 1 341 ? -20.661 -0.514 24.562 1.00 94.56 341 ILE A C 1
ATOM 2808 O O . ILE A 1 341 ? -21.650 -0.241 23.887 1.00 94.56 341 ILE A O 1
ATOM 2812 N N . LEU A 1 342 ? -19.423 -0.272 24.124 1.00 94.69 342 LEU A N 1
ATOM 2813 C CA . LEU A 1 342 ? -19.152 0.359 22.832 1.00 94.69 342 LEU A CA 1
ATOM 2814 C C . LEU A 1 342 ? -19.665 -0.463 21.654 1.00 94.69 342 LEU A C 1
ATOM 2816 O O . LEU A 1 342 ? -20.215 0.104 20.713 1.00 94.69 342 LEU A O 1
ATOM 2820 N N . SER A 1 343 ? -19.521 -1.787 21.699 1.00 94.50 343 SER A N 1
ATOM 2821 C CA . SER A 1 343 ? -20.052 -2.681 20.669 1.00 94.50 343 SER A CA 1
ATOM 2822 C C . SER A 1 343 ? -21.570 -2.542 20.538 1.00 94.50 343 SER A C 1
ATOM 2824 O O . SER A 1 343 ? -22.095 -2.511 19.426 1.00 94.50 343 SER A O 1
ATOM 2826 N N . GLN A 1 344 ? -22.274 -2.375 21.660 1.00 93.12 344 GLN A N 1
ATOM 2827 C CA . GLN A 1 344 ? -23.713 -2.137 21.666 1.00 93.12 344 GLN A CA 1
ATOM 2828 C C . GLN A 1 344 ? -24.087 -0.733 21.163 1.00 93.12 344 GLN A C 1
ATOM 2830 O O . GLN A 1 344 ? -25.037 -0.619 20.394 1.00 93.12 344 GLN A O 1
ATOM 2835 N N . MET A 1 345 ? -23.341 0.306 21.554 1.00 94.44 345 MET A N 1
ATOM 2836 C CA . MET A 1 345 ? -23.593 1.700 21.150 1.00 94.44 345 MET A CA 1
ATOM 2837 C C . MET A 1 345 ? -23.303 1.955 19.662 1.00 94.44 345 MET A C 1
ATOM 2839 O O . MET A 1 345 ? -24.018 2.703 19.008 1.00 94.44 345 MET A O 1
ATOM 2843 N N . THR A 1 346 ? -22.241 1.347 19.124 1.00 92.69 346 THR A N 1
ATOM 2844 C CA . THR A 1 346 ? -21.743 1.600 17.754 1.00 92.69 346 THR A CA 1
ATOM 2845 C C . THR A 1 346 ? -22.166 0.538 16.740 1.00 92.69 346 THR A C 1
ATOM 2847 O O . THR A 1 346 ? -21.959 0.712 15.542 1.00 92.69 346 THR A O 1
ATOM 2850 N N . HIS A 1 347 ? -22.702 -0.595 17.203 1.00 91.44 347 HIS A N 1
ATOM 2851 C CA . HIS A 1 347 ? -22.943 -1.799 16.398 1.00 91.44 347 HIS A CA 1
ATOM 2852 C C . HIS A 1 347 ? -21.687 -2.387 15.723 1.00 91.44 347 HIS A C 1
ATOM 2854 O O . HIS A 1 347 ? -21.794 -3.229 14.825 1.00 91.44 347 HIS A O 1
ATOM 2860 N N . ILE A 1 348 ? -20.492 -1.992 16.172 1.00 90.00 348 ILE A N 1
ATOM 2861 C CA . ILE A 1 348 ? -19.230 -2.602 15.756 1.00 90.00 348 ILE A CA 1
ATOM 2862 C C . ILE A 1 348 ? -19.077 -3.939 16.496 1.00 90.00 348 ILE A C 1
ATOM 2864 O O . ILE A 1 348 ? -19.248 -3.986 17.717 1.00 90.00 348 ILE A O 1
ATOM 2868 N N . PRO A 1 349 ? -18.754 -5.049 15.813 1.00 89.38 349 PRO A N 1
ATOM 2869 C CA . PRO A 1 349 ? -18.527 -6.329 16.475 1.00 89.38 349 PRO A CA 1
ATOM 2870 C C . PRO A 1 349 ? -17.396 -6.273 17.514 1.00 89.38 349 PRO A C 1
ATOM 2872 O O . PRO A 1 349 ? -16.319 -5.748 17.245 1.00 89.38 349 PRO A O 1
ATOM 2875 N N . PHE A 1 350 ? -17.606 -6.908 18.673 1.00 87.25 350 PHE A N 1
ATOM 2876 C CA . PHE A 1 350 ? -16.659 -6.933 19.801 1.00 87.25 350 PHE A CA 1
ATOM 2877 C C . PHE A 1 350 ? -15.204 -7.259 19.414 1.00 87.25 350 PHE A C 1
ATOM 2879 O O . PHE A 1 350 ? -14.270 -6.672 19.953 1.00 87.25 350 PHE A O 1
ATOM 2886 N N . HIS A 1 351 ? -14.990 -8.188 18.476 1.00 83.81 351 HIS A N 1
ATOM 2887 C CA . HIS A 1 351 ? -13.643 -8.619 18.096 1.00 83.81 351 HIS A CA 1
ATOM 2888 C C . HIS A 1 351 ? -12.808 -7.505 17.445 1.00 83.81 351 HIS A C 1
ATOM 2890 O O . HIS A 1 351 ? -11.590 -7.530 17.594 1.00 83.81 351 HIS A O 1
ATOM 2896 N N . HIS A 1 352 ? -13.432 -6.507 16.808 1.00 83.44 352 HIS A N 1
ATOM 2897 C CA . HIS A 1 352 ? -12.715 -5.351 16.261 1.00 83.44 352 HIS A CA 1
ATOM 2898 C C . HIS A 1 352 ? -12.150 -4.444 17.359 1.00 83.44 352 HIS A C 1
ATOM 2900 O O . HIS A 1 352 ? -11.091 -3.862 17.185 1.00 83.44 352 HIS A O 1
ATOM 2906 N N . PHE A 1 353 ? -12.770 -4.371 18.538 1.00 86.25 353 PHE A N 1
ATOM 2907 C CA . PHE A 1 353 ? -12.195 -3.600 19.648 1.00 86.25 353 PHE A CA 1
ATOM 2908 C C . PHE A 1 353 ? -10.912 -4.233 20.200 1.00 86.25 353 PHE A C 1
ATOM 2910 O O . PHE A 1 353 ? -10.075 -3.536 20.764 1.00 86.25 353 PHE A O 1
ATOM 2917 N N . ARG A 1 354 ? -10.714 -5.544 20.000 1.00 81.94 354 ARG A N 1
ATOM 2918 C CA . ARG A 1 354 ? -9.489 -6.241 20.422 1.00 81.94 354 ARG A CA 1
ATOM 2919 C C . ARG A 1 354 ? -8.273 -5.916 19.554 1.00 81.94 354 ARG A C 1
ATOM 2921 O O . ARG A 1 354 ? -7.173 -6.300 19.935 1.00 81.94 354 ARG A O 1
ATOM 2928 N N . THR A 1 355 ? -8.458 -5.244 18.416 1.00 81.88 355 THR A N 1
ATOM 2929 C CA . THR A 1 355 ? -7.353 -4.785 17.562 1.00 81.88 355 THR A CA 1
ATOM 2930 C C . THR A 1 355 ? -6.853 -3.393 17.953 1.00 81.88 355 THR A C 1
ATOM 2932 O O . THR A 1 355 ? -5.891 -2.908 17.366 1.00 81.88 355 THR A O 1
ATOM 2935 N N . LEU A 1 356 ? -7.496 -2.724 18.920 1.00 84.50 356 LEU A N 1
ATOM 2936 C CA . LEU A 1 356 ? -7.042 -1.430 19.424 1.00 84.50 356 LEU A CA 1
ATOM 2937 C C . LEU A 1 356 ? -5.741 -1.584 20.220 1.00 84.50 356 LEU A C 1
ATOM 2939 O O . LEU A 1 356 ? -5.579 -2.528 20.994 1.00 84.50 356 LEU A O 1
ATOM 2943 N N . SER A 1 357 ? -4.834 -0.615 20.073 1.00 88.88 357 SER A N 1
ATOM 2944 C CA . SER A 1 357 ? -3.631 -0.546 20.903 1.00 88.88 357 SER A CA 1
ATOM 2945 C C . SER A 1 357 ? -3.997 -0.308 22.381 1.00 88.88 357 SER A C 1
ATOM 2947 O O . SER A 1 357 ? -5.079 0.224 22.681 1.00 88.88 357 SER A O 1
ATOM 2949 N N . PRO A 1 358 ? -3.117 -0.680 23.329 1.00 91.81 358 PRO A N 1
ATOM 2950 C CA . PRO A 1 358 ? -3.338 -0.411 24.748 1.00 91.81 358 PRO A CA 1
ATOM 2951 C C . PRO A 1 358 ? -3.542 1.076 25.062 1.00 91.81 358 PRO A C 1
ATOM 2953 O O . PRO A 1 358 ? -4.451 1.410 25.822 1.00 91.81 358 PRO A O 1
ATOM 2956 N N . GLU A 1 359 ? -2.762 1.952 24.423 1.00 91.81 359 GLU A N 1
ATOM 2957 C CA . GLU A 1 359 ? -2.915 3.409 24.485 1.00 91.81 359 GLU A CA 1
ATOM 2958 C C . GLU A 1 359 ? -4.339 3.836 24.109 1.00 91.81 359 GLU A C 1
ATOM 2960 O O . GLU A 1 359 ? -5.071 4.385 24.933 1.00 91.81 359 GLU A O 1
ATOM 2965 N N . HIS A 1 360 ? -4.768 3.527 22.880 1.00 91.00 360 HIS A N 1
ATOM 2966 C CA . HIS A 1 360 ? -6.076 3.947 22.375 1.00 91.00 360 HIS A CA 1
ATOM 2967 C C . HIS A 1 360 ? -7.212 3.404 23.243 1.00 91.00 360 HIS A C 1
ATOM 2969 O O . HIS A 1 360 ? -8.197 4.093 23.503 1.00 91.00 360 HIS A O 1
ATOM 2975 N N . THR A 1 361 ? -7.061 2.173 23.729 1.00 94.38 361 THR A N 1
ATOM 2976 C CA . THR A 1 361 ? -8.026 1.551 24.631 1.00 94.38 361 THR A CA 1
ATOM 2977 C C . THR A 1 361 ? -8.164 2.327 25.940 1.00 94.38 361 THR A C 1
ATOM 2979 O O . THR A 1 361 ? -9.283 2.525 26.414 1.00 94.38 361 THR A O 1
ATOM 2982 N N . ALA A 1 362 ? -7.055 2.781 26.527 1.00 94.88 362 ALA A N 1
ATOM 2983 C CA . ALA A 1 362 ? -7.075 3.544 27.770 1.00 94.88 362 ALA A CA 1
ATOM 2984 C C . ALA A 1 362 ? -7.715 4.930 27.580 1.00 94.88 362 ALA A C 1
ATOM 2986 O O . ALA A 1 362 ? -8.561 5.330 28.378 1.00 94.88 362 ALA A O 1
ATOM 2987 N N . VAL A 1 363 ? -7.387 5.621 26.486 1.00 94.69 363 VAL A N 1
ATOM 2988 C CA . VAL A 1 363 ? -7.977 6.922 26.124 1.00 94.69 363 VAL A CA 1
ATOM 2989 C C . VAL A 1 363 ? -9.494 6.800 25.936 1.00 94.69 363 VAL A C 1
ATOM 2991 O O . VAL A 1 363 ? -10.270 7.547 26.534 1.00 94.69 363 VAL A O 1
ATOM 2994 N N . ILE A 1 364 ? -9.943 5.796 25.180 1.00 95.69 364 ILE A N 1
ATOM 2995 C CA . ILE A 1 364 ? -11.372 5.526 24.976 1.00 95.69 364 ILE A CA 1
ATOM 2996 C C . ILE A 1 364 ? -12.062 5.151 26.299 1.00 95.69 364 ILE A C 1
ATOM 2998 O O . ILE A 1 364 ? -13.195 5.569 26.538 1.00 95.69 364 ILE A O 1
ATOM 3002 N N . ALA A 1 365 ? -11.401 4.403 27.190 1.00 96.44 365 ALA A N 1
ATOM 3003 C CA . ALA A 1 365 ? -11.958 4.053 28.497 1.00 96.44 365 ALA A CA 1
ATOM 3004 C C . ALA A 1 365 ? -12.224 5.289 29.375 1.00 96.44 365 ALA A C 1
ATOM 3006 O O . ALA A 1 365 ? -13.274 5.358 30.021 1.00 96.44 365 ALA A O 1
ATOM 3007 N N . VAL A 1 366 ? -11.333 6.287 29.351 1.00 95.38 366 VAL A N 1
ATOM 3008 C CA . VAL A 1 366 ? -11.541 7.572 30.041 1.00 95.38 366 VAL A CA 1
ATOM 3009 C C . VAL A 1 366 ? -12.728 8.324 29.445 1.00 95.38 366 VAL A C 1
ATOM 3011 O O . VAL A 1 366 ? -13.588 8.794 30.185 1.00 95.38 366 VAL A O 1
ATOM 3014 N N . TYR A 1 367 ? -12.838 8.406 28.118 1.00 96.00 367 TYR A N 1
ATOM 3015 C CA . TYR A 1 367 ? -14.000 9.043 27.489 1.00 96.00 367 TYR A CA 1
ATOM 3016 C C . TYR A 1 367 ? -15.313 8.347 27.880 1.00 96.00 367 TYR A C 1
ATOM 3018 O O . TYR A 1 367 ? -16.282 8.988 28.290 1.00 96.00 367 TYR A O 1
ATOM 3026 N N . ILE A 1 368 ? -15.324 7.015 27.870 1.00 95.88 368 ILE A N 1
ATOM 3027 C CA . ILE A 1 368 ? -16.493 6.229 28.265 1.00 95.88 368 ILE A CA 1
ATOM 3028 C C . ILE A 1 368 ? -16.836 6.417 29.747 1.00 95.88 368 ILE A C 1
ATOM 3030 O O . ILE A 1 368 ? -18.017 6.470 30.094 1.00 95.88 368 ILE A O 1
ATOM 3034 N N . GLN A 1 369 ? -15.851 6.620 30.628 1.00 95.19 369 GLN A N 1
ATOM 3035 C CA . GLN A 1 369 ? -16.115 7.043 32.006 1.00 95.19 369 GLN A CA 1
ATOM 3036 C C . GLN A 1 369 ? -16.915 8.349 32.058 1.00 95.19 369 GLN A C 1
ATOM 3038 O O . GLN A 1 369 ? -17.834 8.467 32.874 1.00 95.19 369 GLN A O 1
ATOM 3043 N N . VAL A 1 370 ? -16.556 9.344 31.244 1.00 93.31 370 VAL A N 1
ATOM 3044 C CA . VAL A 1 370 ? -17.245 10.643 31.224 1.00 93.31 370 VAL A CA 1
ATOM 3045 C C . VAL A 1 370 ? -18.714 10.447 30.871 1.00 93.31 370 VAL A C 1
ATOM 3047 O O . VAL A 1 370 ? -19.583 10.986 31.560 1.00 93.31 370 VAL A O 1
ATOM 3050 N N . LEU A 1 371 ? -18.996 9.619 29.863 1.00 95.12 371 LEU A N 1
ATOM 3051 C CA . LEU A 1 371 ? -20.362 9.262 29.481 1.00 95.12 371 LEU A CA 1
ATOM 3052 C C . LEU A 1 371 ? -21.094 8.523 30.609 1.00 95.12 371 LEU A C 1
ATOM 3054 O O . LEU A 1 371 ? -22.212 8.904 30.962 1.00 95.12 371 LEU A O 1
ATOM 3058 N N . PHE A 1 372 ? -20.451 7.539 31.246 1.00 95.62 372 PHE A N 1
ATOM 3059 C CA . PHE A 1 372 ? -21.032 6.825 32.385 1.00 95.62 372 PHE A CA 1
ATOM 3060 C C . PHE A 1 372 ? -21.406 7.768 33.530 1.00 95.62 372 PHE A C 1
ATOM 3062 O O . PHE A 1 372 ? -22.517 7.697 34.047 1.00 95.62 372 PHE A O 1
ATOM 3069 N N . ARG A 1 373 ? -20.516 8.690 33.909 1.00 93.44 373 ARG A N 1
ATOM 3070 C CA . ARG A 1 373 ? -20.777 9.658 34.986 1.00 93.44 373 ARG A CA 1
ATOM 3071 C C . ARG A 1 373 ? -21.923 10.611 34.652 1.00 93.44 373 ARG A C 1
ATOM 3073 O O . ARG A 1 373 ? -22.660 10.992 35.555 1.00 93.44 373 ARG A O 1
ATOM 3080 N N . ARG A 1 374 ? -22.088 10.992 33.380 1.00 93.88 374 ARG A N 1
ATOM 3081 C CA . ARG A 1 374 ? -23.212 11.837 32.943 1.00 93.88 374 ARG A CA 1
ATOM 3082 C C . ARG A 1 374 ? -24.554 11.112 33.042 1.00 93.88 374 ARG A C 1
ATOM 3084 O O . ARG A 1 374 ? -25.525 11.730 33.458 1.00 93.88 374 ARG A O 1
ATOM 3091 N N . VAL A 1 375 ? -24.603 9.826 32.690 1.00 95.88 375 VAL A N 1
ATOM 3092 C CA . VAL A 1 375 ? -25.861 9.059 32.632 1.00 95.88 375 VAL A CA 1
ATOM 3093 C C . VAL A 1 375 ? -26.243 8.441 33.977 1.00 95.88 375 VAL A C 1
ATOM 3095 O O . VAL A 1 375 ? -27.392 8.543 34.394 1.00 95.88 375 VAL A O 1
ATOM 3098 N N . PHE A 1 376 ? -25.289 7.832 34.680 1.00 94.06 376 PHE A N 1
ATOM 3099 C CA . PHE A 1 376 ? -25.530 7.138 35.952 1.00 94.06 376 PHE A CA 1
ATOM 3100 C C . PHE A 1 376 ? -25.338 8.043 37.180 1.00 94.06 376 PHE A C 1
ATOM 3102 O O . PHE A 1 376 ? -25.639 7.646 38.306 1.00 94.06 376 PHE A O 1
ATOM 3109 N N . GLY A 1 377 ? -24.821 9.262 37.002 1.00 92.12 377 GLY A N 1
ATOM 3110 C CA . GLY A 1 377 ? -24.591 10.202 38.096 1.00 92.12 377 GLY A CA 1
ATOM 3111 C C . GLY A 1 377 ? -23.630 9.644 39.149 1.00 92.12 377 GLY A C 1
ATOM 3112 O O . GLY A 1 377 ? -22.442 9.441 38.892 1.00 92.12 377 GLY A O 1
ATOM 3113 N N . THR A 1 378 ? -24.135 9.430 40.367 1.00 90.19 378 THR A N 1
ATOM 3114 C CA . THR A 1 378 ? -23.361 8.872 41.489 1.00 90.19 378 THR A CA 1
ATOM 3115 C C . THR A 1 378 ? -23.375 7.348 41.552 1.00 90.19 378 THR A C 1
ATOM 3117 O O . THR A 1 378 ? -22.586 6.770 42.307 1.00 90.19 378 THR A O 1
ATOM 3120 N N . ASP A 1 379 ? -24.236 6.690 40.778 1.00 90.19 379 ASP A N 1
ATOM 3121 C CA . ASP A 1 379 ? -24.341 5.238 40.788 1.00 90.19 379 ASP A CA 1
ATOM 3122 C C . ASP A 1 379 ? -23.082 4.612 40.190 1.00 90.19 379 ASP A C 1
ATOM 3124 O O . ASP A 1 379 ? -22.535 5.072 39.190 1.00 90.19 379 ASP A O 1
ATOM 3128 N N . TYR A 1 380 ? -22.580 3.567 40.851 1.00 91.50 380 TYR A N 1
ATOM 3129 C CA . TYR A 1 380 ? -21.358 2.851 40.462 1.00 91.50 380 TYR A CA 1
ATOM 3130 C C . TYR A 1 380 ? -20.108 3.741 40.316 1.00 91.50 380 TYR A C 1
ATOM 3132 O O . TYR A 1 380 ? -19.135 3.336 39.679 1.00 91.50 380 TYR A O 1
ATOM 3140 N N . LYS A 1 381 ? -20.083 4.926 40.947 1.00 90.19 381 LYS A N 1
ATOM 3141 C CA . LYS A 1 381 ? -18.978 5.896 40.848 1.00 90.19 381 LYS A CA 1
ATOM 3142 C C . LYS A 1 381 ? -17.601 5.271 41.074 1.00 90.19 381 LYS A C 1
ATOM 3144 O O . LYS A 1 381 ? -16.668 5.578 40.331 1.00 90.19 381 LYS A O 1
ATOM 3149 N N . ASP A 1 382 ? -17.467 4.401 42.073 1.00 88.81 382 ASP A N 1
ATOM 3150 C CA . ASP A 1 382 ? -16.193 3.746 42.389 1.00 88.81 382 ASP A CA 1
ATOM 3151 C C . ASP A 1 382 ? -15.733 2.811 41.257 1.00 88.81 382 ASP A C 1
ATOM 3153 O O . ASP A 1 382 ? -14.553 2.804 40.916 1.00 88.81 382 ASP A O 1
ATOM 3157 N N . LEU A 1 383 ? -16.662 2.085 40.618 1.00 91.00 383 LEU A N 1
ATOM 3158 C CA . LEU A 1 383 ? -16.376 1.229 39.462 1.00 91.00 383 LEU A CA 1
ATOM 3159 C C . LEU A 1 383 ? -15.951 2.066 38.253 1.00 91.00 383 LEU A C 1
ATOM 3161 O O . LEU A 1 383 ? -14.904 1.808 37.667 1.00 91.00 383 LEU A O 1
ATOM 3165 N N . PHE A 1 384 ? -16.726 3.092 37.895 1.00 92.88 384 PHE A N 1
ATOM 3166 C CA . PHE A 1 384 ? -16.410 3.925 36.732 1.00 92.88 384 PHE A CA 1
ATOM 3167 C C . PHE A 1 384 ? -15.119 4.722 36.924 1.00 92.88 384 PHE A C 1
ATOM 3169 O O . PHE A 1 384 ? -14.403 4.995 35.964 1.00 92.88 384 PHE A O 1
ATOM 3176 N N . THR A 1 385 ? -14.761 5.057 38.165 1.00 89.94 385 THR A N 1
ATOM 3177 C CA . THR A 1 385 ? -13.485 5.722 38.461 1.00 89.94 385 THR A CA 1
ATOM 3178 C C . THR A 1 385 ? -12.281 4.859 38.075 1.00 89.94 385 THR A C 1
ATOM 3180 O O . THR A 1 385 ? -11.276 5.406 37.627 1.00 89.94 385 THR A O 1
ATOM 3183 N N . LEU A 1 386 ? -12.400 3.527 38.129 1.00 90.88 386 LEU A N 1
ATOM 3184 C CA . LEU A 1 386 ? -11.329 2.619 37.711 1.00 90.88 386 LEU A CA 1
ATOM 3185 C C . LEU A 1 386 ? -11.014 2.662 36.207 1.00 90.88 386 LEU A C 1
ATOM 3187 O O . LEU A 1 386 ? -9.940 2.221 35.813 1.00 90.88 386 LEU A O 1
ATOM 3191 N N . LEU A 1 387 ? -11.901 3.203 35.366 1.00 93.50 387 LEU A N 1
ATOM 3192 C CA . LEU A 1 387 ? -11.654 3.326 33.923 1.00 93.50 387 LEU A CA 1
ATOM 3193 C C . LEU A 1 387 ? -10.560 4.346 33.571 1.00 93.50 387 LEU A C 1
ATOM 3195 O O . LEU A 1 387 ? -10.043 4.304 32.461 1.00 93.50 387 LEU A O 1
ATOM 3199 N N . ASN A 1 388 ? -10.159 5.202 34.518 1.00 92.88 388 ASN A N 1
ATOM 3200 C CA . ASN A 1 388 ? -9.003 6.092 34.345 1.00 92.88 388 ASN A CA 1
ATOM 3201 C C . ASN A 1 388 ? -7.665 5.384 34.552 1.00 92.88 388 ASN A C 1
ATOM 3203 O O . ASN A 1 388 ? -6.611 5.986 34.369 1.00 92.88 388 ASN A O 1
ATOM 3207 N N . PHE A 1 389 ? -7.691 4.126 34.982 1.00 92.25 389 PHE A N 1
ATOM 3208 C CA . PHE A 1 389 ? -6.489 3.417 35.364 1.00 92.25 389 PHE A CA 1
ATOM 3209 C C . PHE A 1 389 ? -6.101 2.378 34.319 1.00 92.25 389 PHE A C 1
ATOM 3211 O O . PHE A 1 389 ? -6.925 1.576 33.870 1.00 92.25 389 PHE A O 1
ATOM 3218 N N . TYR A 1 390 ? -4.809 2.341 33.999 1.00 92.81 390 TYR A N 1
ATOM 3219 C CA . TYR A 1 390 ? -4.215 1.330 33.136 1.00 92.81 390 TYR A CA 1
ATOM 3220 C C . TYR A 1 390 ? -3.278 0.404 33.930 1.00 92.81 390 TYR A C 1
ATOM 3222 O O . TYR A 1 390 ? -2.686 0.813 34.937 1.00 92.81 390 TYR A O 1
ATOM 3230 N N . PRO A 1 391 ? -3.170 -0.871 33.525 1.00 92.44 391 PRO A N 1
ATOM 3231 C CA . PRO A 1 391 ? -2.291 -1.838 34.170 1.00 92.44 391 PRO A CA 1
ATOM 3232 C C . PRO A 1 391 ? -0.811 -1.545 33.888 1.00 92.44 391 PRO A C 1
ATOM 3234 O O . PRO A 1 391 ? -0.398 -1.416 32.739 1.00 92.44 391 PRO A O 1
ATOM 3237 N N . MET A 1 392 ? 0.013 -1.532 34.938 1.00 90.19 392 MET A N 1
ATOM 3238 C CA . MET A 1 392 ? 1.474 -1.387 34.816 1.00 90.19 392 MET A CA 1
ATOM 3239 C C . MET A 1 392 ? 2.190 -2.696 34.448 1.00 90.19 392 MET A C 1
ATOM 3241 O O . MET A 1 392 ? 3.362 -2.694 34.080 1.00 90.19 392 MET A O 1
ATOM 3245 N N . LYS A 1 393 ? 1.508 -3.833 34.599 1.00 88.69 393 LYS A N 1
ATOM 3246 C CA . LYS A 1 393 ? 2.016 -5.179 34.311 1.00 88.69 393 LYS A CA 1
ATOM 3247 C C . LYS A 1 393 ? 0.941 -5.976 33.592 1.00 88.69 393 LYS A C 1
ATOM 3249 O O . LYS A 1 393 ? -0.245 -5.697 33.758 1.00 88.69 393 LYS A O 1
ATOM 3254 N N . SER A 1 394 ? 1.358 -7.005 32.859 1.00 88.31 394 SER A N 1
ATOM 3255 C CA . SER A 1 394 ? 0.438 -7.911 32.173 1.00 88.31 394 SER A CA 1
ATOM 3256 C C . SER A 1 394 ? -0.625 -8.465 33.143 1.00 88.31 394 SER A C 1
ATOM 3258 O O . SER A 1 394 ? -0.265 -9.081 34.154 1.00 88.31 394 SER A O 1
ATOM 3260 N N . PRO A 1 395 ? -1.927 -8.239 32.882 1.00 86.44 395 PRO A N 1
ATOM 3261 C CA . PRO A 1 395 ? -2.991 -8.778 33.715 1.00 86.44 395 PRO A CA 1
ATOM 3262 C C . PRO A 1 395 ? -3.044 -10.305 33.642 1.00 86.44 395 PRO A C 1
ATOM 3264 O O . PRO A 1 395 ? -2.892 -10.899 32.576 1.00 86.44 395 PRO A O 1
ATOM 3267 N N . SER A 1 396 ? -3.354 -10.958 34.763 1.00 82.69 396 SER A N 1
ATOM 3268 C CA . SER A 1 396 ? -3.530 -12.413 34.772 1.00 82.69 396 SER A CA 1
ATOM 3269 C C . SER A 1 396 ? -4.702 -12.845 33.881 1.00 82.69 396 SER A C 1
ATOM 3271 O O . SER A 1 396 ? -5.806 -12.294 33.965 1.00 82.69 396 SER A O 1
ATOM 3273 N N . MET A 1 397 ? -4.480 -13.881 33.069 1.00 79.50 397 MET A N 1
ATOM 3274 C CA . MET A 1 397 ? -5.517 -14.502 32.233 1.00 79.50 397 MET A CA 1
ATOM 3275 C C . MET A 1 397 ? -6.513 -15.324 33.059 1.00 79.50 397 MET A C 1
ATOM 3277 O O . MET A 1 397 ? -7.694 -15.404 32.730 1.00 79.50 397 MET A O 1
ATOM 3281 N N . SER A 1 398 ? -6.051 -15.917 34.162 1.00 81.88 398 SER A N 1
ATOM 3282 C CA . SER A 1 398 ? -6.862 -16.755 35.047 1.00 81.88 398 SER A CA 1
ATOM 3283 C C . SER A 1 398 ? -6.950 -16.172 36.451 1.00 81.88 398 SER A C 1
ATOM 3285 O O . SER A 1 398 ? -6.010 -15.544 36.941 1.00 81.88 398 SER A O 1
ATOM 3287 N N . THR A 1 399 ? -8.058 -16.425 37.141 1.00 84.69 399 THR A N 1
ATOM 3288 C CA . THR A 1 399 ? -8.229 -16.028 38.538 1.00 84.69 399 THR A CA 1
ATOM 3289 C C . THR A 1 399 ? -8.925 -17.125 39.328 1.00 84.69 399 THR A C 1
ATOM 3291 O O . THR A 1 399 ? -9.823 -17.795 38.827 1.00 84.69 399 THR A O 1
ATOM 3294 N N . THR A 1 400 ? -8.493 -17.307 40.574 1.00 86.50 400 THR A N 1
ATOM 3295 C CA . THR A 1 400 ? -9.114 -18.211 41.555 1.00 86.50 400 THR A CA 1
ATOM 3296 C C . THR A 1 400 ? -10.048 -17.466 42.507 1.00 86.50 400 THR A C 1
ATOM 3298 O O . THR A 1 400 ? -10.455 -18.005 43.536 1.00 86.50 400 THR A O 1
ATOM 3301 N N . TYR A 1 401 ? -10.344 -16.201 42.199 1.00 89.56 401 TYR A N 1
ATOM 3302 C CA . TYR A 1 401 ? -11.176 -15.350 43.031 1.00 89.56 401 TYR A CA 1
ATOM 3303 C C . TYR A 1 401 ? -12.581 -15.926 43.199 1.00 89.56 401 TYR A C 1
ATOM 3305 O O . TYR A 1 401 ? -13.165 -16.469 42.263 1.00 89.56 401 TYR A O 1
ATOM 3313 N N . LYS A 1 402 ? -13.122 -15.767 44.404 1.00 90.06 402 LYS A N 1
ATOM 3314 C CA . LYS A 1 402 ? -14.513 -16.062 44.726 1.00 90.06 402 LYS A CA 1
ATOM 3315 C C . LYS A 1 402 ? -15.115 -14.821 45.358 1.00 90.06 402 LYS A C 1
ATOM 3317 O O . LYS A 1 402 ? -14.497 -14.245 46.256 1.00 90.06 402 LYS A O 1
ATOM 3322 N N . ILE A 1 403 ? -16.296 -14.444 44.878 1.00 89.69 403 ILE A N 1
ATOM 3323 C CA . ILE A 1 403 ? -17.050 -13.302 45.392 1.00 89.69 403 ILE A CA 1
ATOM 3324 C C . ILE A 1 403 ? -17.250 -13.465 46.896 1.00 89.69 403 ILE A C 1
ATOM 3326 O O . ILE A 1 403 ? -17.680 -14.526 47.352 1.00 89.69 403 ILE A O 1
ATOM 3330 N N . LYS A 1 404 ? -16.934 -12.423 47.668 1.00 89.62 404 LYS A N 1
ATOM 3331 C CA . LYS A 1 404 ? -17.120 -12.436 49.127 1.00 89.62 404 LYS A CA 1
ATOM 3332 C C . LYS A 1 404 ? -18.547 -12.034 49.498 1.00 89.62 404 LYS A C 1
ATOM 3334 O O . LYS A 1 404 ? -19.137 -12.629 50.397 1.00 89.62 404 LYS A O 1
ATOM 3339 N N . ALA A 1 405 ? -19.136 -11.092 48.766 1.00 88.75 405 ALA A N 1
ATOM 3340 C CA . ALA A 1 405 ? -20.514 -10.631 48.920 1.00 88.75 405 ALA A CA 1
ATOM 3341 C C . ALA A 1 405 ? -21.559 -11.587 48.300 1.00 88.75 405 ALA A C 1
ATOM 3343 O O . ALA A 1 405 ? -22.437 -11.177 47.539 1.00 88.75 405 ALA A O 1
ATOM 3344 N N . VAL A 1 406 ? -21.495 -12.883 48.633 1.00 86.31 406 VAL A N 1
ATOM 3345 C CA . VAL A 1 406 ? -22.392 -13.913 48.066 1.00 86.31 406 VAL A CA 1
ATOM 3346 C C . VAL A 1 406 ? -23.866 -13.614 48.359 1.00 86.31 406 VAL A C 1
ATOM 3348 O O . VAL A 1 406 ? -24.719 -13.824 47.499 1.00 86.31 406 VAL A O 1
ATOM 3351 N N . HIS A 1 407 ? -24.178 -13.086 49.545 1.00 87.62 407 HIS A N 1
ATOM 3352 C CA . HIS A 1 407 ? -25.548 -12.711 49.905 1.00 87.62 407 HIS A CA 1
ATOM 3353 C C . HIS A 1 407 ? -26.110 -11.611 48.996 1.00 87.62 407 HIS A C 1
ATOM 3355 O O . HIS A 1 407 ? -27.244 -11.730 48.538 1.00 87.62 407 HIS A O 1
ATOM 3361 N N . GLU A 1 408 ? -25.307 -10.593 48.678 1.00 86.81 408 GLU A N 1
ATOM 3362 C CA . GLU A 1 408 ? -25.721 -9.511 47.778 1.00 86.81 408 GLU A CA 1
ATOM 3363 C C . GLU A 1 408 ? -25.906 -10.026 46.348 1.00 86.81 408 GLU A C 1
ATOM 3365 O O . GLU A 1 408 ? -26.884 -9.683 45.683 1.00 86.81 408 GLU A O 1
ATOM 3370 N N . TYR A 1 409 ? -25.020 -10.918 45.892 1.00 87.75 409 TYR A N 1
ATOM 3371 C CA . TYR A 1 409 ? -25.174 -11.595 44.605 1.00 87.75 409 TYR A CA 1
ATOM 3372 C C . TYR A 1 409 ? -26.486 -12.387 44.528 1.00 87.75 409 TYR A C 1
ATOM 3374 O O . TYR A 1 409 ? -27.256 -12.216 43.583 1.00 87.75 409 TYR A O 1
ATOM 3382 N N . LEU A 1 410 ? -26.772 -13.228 45.528 1.00 87.19 410 LEU A N 1
ATOM 3383 C CA . LEU A 1 410 ? -27.990 -14.041 45.553 1.00 87.19 410 LEU A CA 1
ATOM 3384 C C . LEU A 1 410 ? -29.253 -13.180 45.588 1.00 87.19 410 LEU A C 1
ATOM 3386 O O . LEU A 1 410 ? -30.216 -13.522 44.901 1.00 87.19 410 LEU A O 1
ATOM 3390 N N . LYS A 1 411 ? -29.231 -12.076 46.342 1.00 88.06 411 LYS A N 1
ATOM 3391 C CA . LYS A 1 411 ? -30.325 -11.107 46.412 1.00 88.06 411 LYS A CA 1
ATOM 3392 C C . LYS A 1 411 ? -30.558 -10.433 45.057 1.00 88.06 411 LYS A C 1
ATOM 3394 O O . LYS A 1 411 ? -31.654 -10.521 44.514 1.00 88.06 411 LYS A O 1
ATOM 3399 N N . THR A 1 412 ? -29.509 -9.871 44.456 1.00 85.12 412 THR A N 1
ATOM 3400 C CA . THR A 1 412 ? -29.589 -9.187 43.150 1.00 85.12 412 THR A CA 1
ATOM 3401 C C . THR A 1 412 ? -30.070 -10.141 42.045 1.00 85.12 412 THR A C 1
ATOM 3403 O O . THR A 1 412 ? -30.875 -9.773 41.192 1.00 85.12 412 THR A O 1
ATOM 3406 N N . GLN A 1 413 ? -29.629 -11.402 42.073 1.00 82.81 413 GLN A N 1
ATOM 3407 C CA . GLN A 1 413 ? -30.095 -12.443 41.148 1.00 82.81 413 GLN A CA 1
ATOM 3408 C C . GLN A 1 413 ? -31.552 -12.859 41.379 1.00 82.81 413 GLN A C 1
ATOM 3410 O O . GLN A 1 413 ? -32.250 -13.194 40.429 1.00 82.81 413 GLN A O 1
ATOM 3415 N N . GLN A 1 414 ? -32.029 -12.871 42.626 1.00 84.25 414 GLN A N 1
ATOM 3416 C CA . GLN A 1 414 ? -33.440 -13.141 42.925 1.00 84.25 414 GLN A CA 1
ATOM 3417 C C . GLN A 1 414 ? -34.359 -12.016 42.446 1.00 84.25 414 GLN A C 1
ATOM 3419 O O . GLN A 1 414 ? -35.477 -12.300 42.027 1.00 84.25 414 GLN A O 1
ATOM 3424 N N . GLU A 1 415 ? -33.888 -10.771 42.504 1.00 84.19 415 GLU A N 1
ATOM 3425 C CA . GLU A 1 415 ? -34.626 -9.595 42.036 1.00 84.19 415 GLU A CA 1
ATOM 3426 C C . GLU A 1 415 ? -34.690 -9.539 40.505 1.00 84.19 415 GLU A C 1
ATOM 3428 O O . GLU A 1 415 ? -35.744 -9.270 39.938 1.00 84.19 415 GLU A O 1
ATOM 3433 N N . THR A 1 416 ? -33.580 -9.836 39.826 1.00 80.00 416 THR A N 1
ATOM 3434 C CA . THR A 1 416 ? -33.505 -9.770 38.357 1.00 80.00 416 THR A CA 1
ATOM 3435 C C . THR A 1 416 ? -34.049 -11.015 37.657 1.00 80.00 416 THR A C 1
ATOM 3437 O O . THR A 1 416 ? -34.555 -10.898 36.545 1.00 80.00 416 THR A O 1
ATOM 3440 N N . GLN A 1 417 ? -33.944 -12.197 38.282 1.00 75.38 417 GLN A N 1
ATOM 3441 C CA . GLN A 1 417 ? -34.377 -13.522 37.786 1.00 75.38 417 GLN A CA 1
ATOM 3442 C C . GLN A 1 417 ? -33.871 -13.930 36.392 1.00 75.38 417 GLN A C 1
ATOM 3444 O O . GLN A 1 417 ? -34.257 -14.973 35.865 1.00 75.38 417 GLN A O 1
ATOM 3449 N N . ASN A 1 418 ? -33.002 -13.126 35.795 1.00 71.94 418 ASN A N 1
ATOM 3450 C CA . ASN A 1 418 ? -32.535 -13.281 34.437 1.00 71.94 418 ASN A CA 1
ATOM 3451 C C . ASN A 1 418 ? -31.140 -12.667 34.327 1.00 71.94 418 ASN A C 1
ATOM 3453 O O . ASN A 1 418 ? -30.945 -11.488 34.616 1.00 71.94 418 ASN A O 1
ATOM 3457 N N . PHE A 1 419 ? -30.179 -13.466 33.880 1.00 76.75 419 PHE A N 1
ATOM 3458 C CA . PHE A 1 419 ? -28.857 -12.998 33.490 1.00 76.75 419 PHE A CA 1
ATOM 3459 C C . PHE A 1 419 ? -28.599 -13.506 32.079 1.00 76.75 419 PHE A C 1
ATOM 3461 O O . PHE A 1 419 ? -28.269 -14.673 31.896 1.00 76.75 419 PHE A O 1
ATOM 3468 N N . PHE A 1 420 ? -28.798 -12.660 31.071 1.00 73.56 420 PHE A N 1
ATOM 3469 C CA . PHE A 1 420 ? -28.596 -12.994 29.660 1.00 73.56 420 PHE A CA 1
ATOM 3470 C C . PHE A 1 420 ? -29.370 -14.246 29.192 1.00 73.56 420 PHE A C 1
ATOM 3472 O O . PHE A 1 420 ? -28.865 -15.069 28.434 1.00 73.56 420 PHE A O 1
ATOM 3479 N N . GLY A 1 421 ? -30.593 -14.435 29.694 1.00 72.69 421 GLY A N 1
ATOM 3480 C CA . GLY A 1 421 ? -31.442 -15.598 29.418 1.00 72.69 421 GLY A CA 1
ATOM 3481 C C . GLY A 1 421 ? -31.137 -16.829 30.277 1.00 72.69 421 GLY A C 1
ATOM 3482 O O . GLY A 1 421 ? -31.880 -17.809 30.220 1.00 72.69 421 GLY A O 1
ATOM 3483 N N . PHE A 1 422 ? -30.084 -16.803 31.101 1.00 75.12 422 PHE A N 1
ATOM 3484 C CA . PHE A 1 422 ? -29.785 -17.889 32.029 1.00 75.12 422 PHE A CA 1
ATOM 3485 C C . PHE A 1 422 ? -30.650 -17.792 33.286 1.00 75.12 422 PHE A C 1
ATOM 3487 O O . PHE A 1 422 ? -30.637 -16.792 34.001 1.00 75.12 422 PHE A O 1
ATOM 3494 N N . THR A 1 423 ? -31.342 -18.890 33.594 1.00 70.56 423 THR A N 1
ATOM 3495 C CA . THR A 1 423 ? -32.105 -19.080 34.840 1.00 70.56 423 THR A CA 1
ATOM 3496 C C . THR A 1 423 ? -31.259 -19.695 35.960 1.00 70.56 423 THR A C 1
ATOM 3498 O O . THR A 1 423 ? -31.654 -19.699 37.127 1.00 70.56 423 THR A O 1
ATOM 3501 N N . THR A 1 424 ? -30.074 -20.226 35.630 1.00 80.88 424 THR A N 1
ATOM 3502 C CA . THR A 1 424 ? -29.167 -20.842 36.607 1.00 80.88 424 THR A CA 1
ATOM 3503 C C . THR A 1 424 ? -28.247 -19.802 37.244 1.00 80.88 424 THR A C 1
ATOM 3505 O O . THR A 1 424 ? -27.667 -18.959 36.568 1.00 80.88 424 THR A O 1
ATOM 3508 N N . LYS A 1 425 ? -28.054 -19.894 38.566 1.00 82.31 425 LYS A N 1
ATOM 3509 C CA . LYS A 1 425 ? -27.232 -18.941 39.339 1.00 82.31 425 LYS A CA 1
ATOM 3510 C C . LYS A 1 425 ? -25.735 -19.263 39.337 1.00 82.31 425 LYS A C 1
ATOM 3512 O O . LYS A 1 425 ? -24.951 -18.486 39.870 1.00 82.31 425 LYS A O 1
ATOM 3517 N N . ILE A 1 426 ? -25.320 -20.409 38.800 1.00 85.25 426 ILE A N 1
ATOM 3518 C CA . ILE A 1 426 ? -23.927 -20.878 38.895 1.00 85.25 426 ILE A CA 1
ATOM 3519 C C . ILE A 1 426 ? -23.050 -20.230 37.820 1.00 85.25 426 ILE A C 1
ATOM 3521 O O . ILE A 1 426 ? -21.951 -19.762 38.120 1.00 85.25 426 ILE A O 1
ATOM 3525 N N . LEU A 1 427 ? -23.522 -20.177 36.572 1.00 84.44 427 LEU A N 1
ATOM 3526 C CA . LEU A 1 427 ? -22.751 -19.595 35.474 1.00 84.44 427 LEU A CA 1
ATOM 3527 C C . LEU A 1 427 ? -22.519 -18.081 35.659 1.00 84.44 427 LEU A C 1
ATOM 3529 O O . LEU A 1 427 ? -21.356 -17.676 35.608 1.00 84.44 427 LEU A O 1
ATOM 3533 N N . PRO A 1 428 ? -23.540 -17.253 35.972 1.00 85.75 428 PRO A N 1
ATOM 3534 C CA . PRO A 1 428 ? -23.328 -15.827 36.229 1.00 85.75 428 PRO A CA 1
ATOM 3535 C C . PRO A 1 428 ? -22.378 -15.580 37.404 1.00 85.75 428 PRO A C 1
ATOM 3537 O O . PRO A 1 428 ? -21.504 -14.721 37.325 1.00 85.75 428 PRO A O 1
ATOM 3540 N N . HIS A 1 429 ? -22.471 -16.392 38.462 1.00 89.56 429 HIS A N 1
ATOM 3541 C CA . HIS A 1 429 ? -21.553 -16.321 39.597 1.00 89.56 429 HIS A CA 1
ATOM 3542 C C . HIS A 1 429 ? -20.101 -16.562 39.164 1.00 89.56 429 HIS A C 1
ATOM 3544 O O . HIS A 1 429 ? -19.206 -15.814 39.553 1.00 89.56 429 HIS A O 1
ATOM 3550 N N . THR A 1 430 ? -19.859 -17.589 38.344 1.00 88.88 430 THR A N 1
ATOM 3551 C CA . THR A 1 430 ? -18.521 -17.913 37.826 1.00 88.88 430 THR A CA 1
ATOM 3552 C C . THR A 1 430 ? -17.966 -16.790 36.945 1.00 88.88 430 THR A C 1
ATOM 3554 O O . THR A 1 430 ? -16.801 -16.423 37.096 1.00 88.88 430 THR A O 1
ATOM 3557 N N . LEU A 1 431 ? -18.794 -16.196 36.079 1.00 88.50 431 LEU A N 1
ATOM 3558 C CA . LEU A 1 431 ? -18.398 -15.057 35.241 1.00 88.50 431 LEU A CA 1
ATOM 3559 C C . LEU A 1 431 ? -18.044 -13.825 36.080 1.00 88.50 431 LEU A C 1
ATOM 3561 O O . LEU A 1 431 ? -16.990 -13.228 35.881 1.00 88.50 431 LEU A O 1
ATOM 3565 N N . LEU A 1 432 ? -18.868 -13.481 37.071 1.00 89.62 432 LEU A N 1
ATOM 3566 C CA . LEU A 1 432 ? -18.588 -12.359 37.968 1.00 89.62 432 LEU A CA 1
ATOM 3567 C C . LEU A 1 432 ? -17.317 -12.596 38.796 1.00 89.62 432 LEU A C 1
ATOM 3569 O O . LEU A 1 432 ? -16.495 -11.689 38.922 1.00 89.62 432 LEU A O 1
ATOM 3573 N N . CYS A 1 433 ? -17.105 -13.818 39.302 1.00 91.19 433 CYS A N 1
ATOM 3574 C CA . CYS A 1 433 ? -15.857 -14.194 39.972 1.00 91.19 433 CYS A CA 1
ATOM 3575 C C . CYS A 1 433 ? -14.644 -13.968 39.061 1.00 91.19 433 CYS A C 1
ATOM 3577 O O . CYS A 1 433 ? -13.617 -13.456 39.512 1.00 91.19 433 CYS A O 1
ATOM 3579 N N . HIS A 1 434 ? -14.776 -14.312 37.777 1.00 90.12 434 HIS A N 1
ATOM 3580 C CA . HIS A 1 434 ? -13.737 -14.093 36.781 1.00 90.12 434 HIS A CA 1
ATOM 3581 C C . HIS A 1 434 ? -13.474 -12.598 36.539 1.00 90.12 434 HIS A C 1
ATOM 3583 O O . HIS A 1 434 ? -12.327 -12.162 36.639 1.00 90.12 434 HIS A O 1
ATOM 3589 N N . PHE A 1 435 ? -14.514 -11.795 36.290 1.00 88.50 435 PHE A N 1
ATOM 3590 C CA . PHE A 1 435 ? -14.374 -10.358 36.023 1.00 88.50 435 PHE A CA 1
ATOM 3591 C C . PHE A 1 435 ? -13.768 -9.610 37.213 1.00 88.50 435 PHE A C 1
ATOM 3593 O O . PHE A 1 435 ? -12.745 -8.941 37.073 1.00 88.50 435 PHE A O 1
ATOM 3600 N N . ILE A 1 436 ? -14.336 -9.788 38.409 1.00 89.50 436 ILE A N 1
ATOM 3601 C CA . ILE A 1 436 ? -13.855 -9.135 39.635 1.00 89.50 436 ILE A CA 1
ATOM 3602 C C . ILE A 1 436 ? -12.433 -9.607 39.956 1.00 89.50 436 ILE A C 1
ATOM 3604 O O . ILE A 1 436 ? -11.548 -8.810 40.274 1.00 89.50 436 ILE A O 1
ATOM 3608 N N . GLY A 1 437 ? -12.176 -10.908 39.811 1.00 88.38 437 GLY A N 1
ATOM 3609 C CA . GLY A 1 437 ? -10.879 -11.491 40.108 1.00 88.38 437 GLY A CA 1
ATOM 3610 C C . GLY A 1 437 ? -9.757 -11.007 39.191 1.00 88.38 437 GLY A C 1
ATOM 3611 O O . GLY A 1 437 ? -8.638 -10.851 39.679 1.00 88.38 437 GLY A O 1
ATOM 3612 N N . ARG A 1 438 ? -10.021 -10.740 37.905 1.00 86.94 438 ARG A N 1
ATOM 3613 C CA . ARG A 1 438 ? -9.011 -10.193 36.978 1.00 86.94 438 ARG A CA 1
ATOM 3614 C C . ARG A 1 438 ? -8.662 -8.740 37.284 1.00 86.94 438 ARG A C 1
ATOM 3616 O O . ARG A 1 438 ? -7.519 -8.351 37.094 1.00 86.94 438 ARG A O 1
ATOM 3623 N N . VAL A 1 439 ? -9.609 -7.969 37.812 1.00 85.62 439 VAL A N 1
ATOM 3624 C CA . VAL A 1 439 ? -9.386 -6.571 38.215 1.00 85.62 439 VAL A CA 1
ATOM 3625 C C . VAL A 1 439 ? -8.665 -6.484 39.568 1.00 85.62 439 VAL A C 1
ATOM 3627 O O . VAL A 1 439 ? -7.812 -5.631 39.773 1.00 85.62 439 VAL A O 1
ATOM 3630 N N . SER A 1 440 ? -8.945 -7.415 40.482 1.00 81.12 440 SER A N 1
ATOM 3631 C CA . SER A 1 440 ? -8.479 -7.392 41.877 1.00 81.12 440 SER A CA 1
ATOM 3632 C C . SER A 1 440 ? -6.961 -7.459 42.118 1.00 81.12 440 SER A C 1
ATOM 3634 O O . SER A 1 440 ? -6.513 -7.082 43.199 1.00 81.12 440 SER A O 1
ATOM 3636 N N . ARG A 1 441 ? -6.173 -7.979 41.167 1.00 73.62 441 ARG A N 1
ATOM 3637 C CA . ARG A 1 441 ? -4.745 -8.330 41.354 1.00 73.62 441 ARG A CA 1
ATOM 3638 C C . ARG A 1 441 ? -3.796 -7.522 40.465 1.00 73.62 441 ARG A C 1
ATOM 3640 O O . ARG A 1 441 ? -2.704 -7.990 40.156 1.00 73.62 441 ARG A O 1
ATOM 3647 N N . VAL A 1 442 ? -4.236 -6.358 40.003 1.00 81.81 442 VAL A N 1
ATOM 3648 C CA . VAL A 1 442 ? -3.513 -5.550 39.019 1.00 81.81 442 VAL A CA 1
ATOM 3649 C C . VAL A 1 442 ? -2.976 -4.282 39.678 1.00 81.81 442 VAL A C 1
ATOM 3651 O O . VAL A 1 442 ? -3.708 -3.582 40.377 1.00 81.81 442 VAL A O 1
ATOM 3654 N N . ASP A 1 443 ? -1.696 -4.000 39.433 1.00 85.81 443 ASP A N 1
ATOM 3655 C CA . ASP A 1 443 ? -1.063 -2.730 39.789 1.00 85.81 443 ASP A CA 1
ATOM 3656 C C . ASP A 1 443 ? -1.491 -1.676 38.761 1.00 85.81 443 ASP A C 1
ATOM 3658 O O . ASP A 1 443 ? -1.200 -1.807 37.568 1.00 85.81 443 ASP A O 1
ATOM 3662 N N . PHE A 1 444 ? -2.197 -0.647 39.221 1.00 89.44 444 PHE A N 1
ATOM 3663 C CA . PHE A 1 444 ? -2.820 0.360 38.367 1.00 89.44 444 PHE A CA 1
ATOM 3664 C C . PHE A 1 444 ? -2.105 1.712 38.460 1.00 89.44 444 PHE A C 1
ATOM 3666 O O . PHE A 1 444 ? -1.664 2.121 39.536 1.00 89.44 444 PHE A O 1
ATOM 3673 N N . CYS A 1 445 ? -2.049 2.428 37.341 1.00 91.69 445 CYS A N 1
ATOM 3674 C CA . CYS A 1 445 ? -1.602 3.816 37.255 1.00 91.69 445 CYS A CA 1
ATOM 3675 C C . CYS A 1 445 ? -2.717 4.665 36.636 1.00 91.69 445 CYS A C 1
ATOM 3677 O O . CYS A 1 445 ? -3.355 4.230 35.680 1.00 91.69 445 CYS A O 1
ATOM 3679 N N . ASP A 1 446 ? -2.989 5.836 37.205 1.00 91.94 446 ASP A N 1
ATOM 3680 C CA . ASP A 1 446 ? -3.952 6.790 36.653 1.00 91.94 446 ASP A CA 1
ATOM 3681 C C . ASP A 1 446 ? -3.360 7.464 35.407 1.00 91.94 446 ASP A C 1
ATOM 3683 O O . ASP A 1 446 ? -2.306 8.095 35.486 1.00 91.94 446 ASP A O 1
ATOM 3687 N N . ILE A 1 447 ? -4.034 7.357 34.263 1.00 92.12 447 ILE A N 1
ATOM 3688 C CA . ILE A 1 447 ? -3.579 7.969 33.008 1.00 92.12 447 ILE A CA 1
ATOM 3689 C C . ILE A 1 447 ? -3.578 9.502 33.073 1.00 92.12 447 ILE A C 1
ATOM 3691 O O . ILE A 1 447 ? -2.711 10.150 32.486 1.00 92.12 447 ILE A O 1
ATOM 3695 N N . LEU A 1 448 ? -4.505 10.099 33.827 1.00 89.56 448 LEU A N 1
ATOM 3696 C CA . LEU A 1 448 ? -4.634 11.551 33.917 1.00 89.56 448 LEU A CA 1
ATOM 3697 C C . LEU A 1 448 ? -3.572 12.145 34.841 1.00 89.56 448 LEU A C 1
ATOM 3699 O O . LEU A 1 448 ? -2.999 13.177 34.513 1.00 89.56 448 LEU A O 1
ATOM 3703 N N . THR A 1 449 ? -3.280 11.489 35.969 1.00 87.25 449 THR A N 1
ATOM 3704 C CA . THR A 1 449 ? -2.423 12.060 37.028 1.00 87.25 449 THR A CA 1
ATOM 3705 C C . THR A 1 449 ? -1.069 11.373 37.212 1.00 87.25 449 THR A C 1
ATOM 3707 O O . THR A 1 449 ? -0.232 11.878 37.956 1.00 87.25 449 THR A O 1
ATOM 3710 N N . GLY A 1 450 ? -0.850 10.200 36.612 1.00 86.19 450 GLY A N 1
ATOM 3711 C CA . GLY A 1 450 ? 0.346 9.375 36.826 1.00 86.19 450 GLY A CA 1
ATOM 3712 C C . GLY A 1 450 ? 0.438 8.741 38.221 1.00 86.19 450 GLY A C 1
ATOM 3713 O O . GLY A 1 450 ? 1.433 8.092 38.554 1.00 86.19 450 GLY A O 1
ATOM 3714 N N . LYS A 1 451 ? -0.578 8.919 39.077 1.00 89.38 451 LYS A N 1
ATOM 3715 C CA . LYS A 1 451 ? -0.564 8.381 40.440 1.00 89.38 451 LYS A CA 1
ATOM 3716 C C . LYS A 1 451 ? -0.804 6.877 40.421 1.00 89.38 451 LYS A C 1
ATOM 3718 O O . LYS A 1 451 ? -1.782 6.383 39.859 1.00 89.38 451 LYS A O 1
ATOM 3723 N N . ARG A 1 452 ? 0.072 6.144 41.110 1.00 89.81 452 ARG A N 1
ATOM 3724 C CA . ARG A 1 452 ? -0.081 4.701 41.315 1.00 89.81 452 ARG A CA 1
ATOM 3725 C C . ARG A 1 452 ? -1.180 4.424 42.332 1.00 89.81 452 ARG A C 1
ATOM 3727 O O . ARG A 1 452 ? -1.210 5.021 43.408 1.00 89.81 452 ARG A O 1
ATOM 3734 N N . LEU A 1 453 ? -2.044 3.469 42.014 1.00 83.69 453 LEU A N 1
ATOM 3735 C CA . LEU A 1 453 ? -3.051 2.958 42.928 1.00 83.69 453 LEU A CA 1
ATOM 3736 C C . LEU A 1 453 ? -2.477 1.734 43.650 1.00 83.69 453 LEU A C 1
ATOM 3738 O O . LEU A 1 453 ? -2.269 0.688 43.038 1.00 83.69 453 LEU A O 1
ATOM 3742 N N . GLY A 1 454 ? -2.236 1.855 44.958 1.00 66.25 454 GLY A N 1
ATOM 3743 C CA . GLY A 1 454 ? -1.676 0.796 45.817 1.00 66.25 454 GLY A CA 1
ATOM 3744 C C . GLY A 1 454 ? -2.624 -0.379 46.105 1.00 66.25 454 GLY A C 1
ATOM 3745 O O . GLY A 1 454 ? -2.585 -0.942 47.196 1.00 66.25 454 GLY A O 1
ATOM 3746 N N . GLY A 1 455 ? -3.499 -0.717 45.158 1.00 67.56 455 GLY A N 1
ATOM 3747 C CA . GLY A 1 455 ? -4.528 -1.744 45.275 1.00 67.56 455 GLY A CA 1
ATOM 3748 C C . GLY A 1 455 ? -5.949 -1.182 45.241 1.00 67.56 455 GLY A C 1
ATOM 3749 O O . GLY A 1 455 ? -6.226 -0.054 45.649 1.00 67.56 455 GLY A O 1
ATOM 3750 N N . ILE A 1 456 ? -6.873 -1.999 44.743 1.00 73.25 456 ILE A N 1
ATOM 3751 C CA . ILE A 1 456 ? -8.289 -1.651 44.656 1.00 73.25 456 ILE A CA 1
ATOM 3752 C C . ILE A 1 456 ? -8.989 -1.977 45.986 1.00 73.25 456 ILE A C 1
ATOM 3754 O O . ILE A 1 456 ? -8.855 -3.107 46.467 1.00 73.25 456 ILE A O 1
ATOM 3758 N N . PRO A 1 457 ? -9.800 -1.064 46.566 1.00 71.56 457 PRO A N 1
ATOM 3759 C CA . PRO A 1 457 ? -10.655 -1.373 47.711 1.00 71.56 457 PRO A CA 1
ATOM 3760 C C . PRO A 1 457 ? -11.803 -2.302 47.281 1.00 71.56 457 PRO A C 1
ATOM 3762 O O . PRO A 1 457 ? -12.948 -1.886 47.110 1.00 71.56 457 PRO A O 1
ATOM 3765 N N . LEU A 1 458 ? -11.487 -3.586 47.097 1.00 77.50 458 LEU A N 1
ATOM 3766 C CA . LEU A 1 458 ? -12.383 -4.613 46.558 1.00 77.50 458 LEU A CA 1
ATOM 3767 C C . LEU A 1 458 ? -13.715 -4.705 47.293 1.00 77.50 458 LEU A C 1
ATOM 3769 O O . LEU A 1 458 ? -14.730 -4.932 46.653 1.00 77.50 458 LEU A O 1
ATOM 3773 N N . SER A 1 459 ? -13.739 -4.474 48.606 1.00 74.12 459 SER A N 1
ATOM 3774 C CA . SER A 1 459 ? -14.981 -4.477 49.387 1.00 74.12 459 SER A CA 1
ATOM 3775 C C . SER A 1 459 ? -15.981 -3.401 48.949 1.00 74.12 459 SER A C 1
ATOM 3777 O O . SER A 1 459 ? -17.184 -3.615 49.070 1.00 74.12 459 SER A O 1
ATOM 3779 N N . LYS A 1 460 ? -15.510 -2.260 48.426 1.00 76.06 460 LYS A N 1
ATOM 3780 C CA . LYS A 1 460 ? -16.372 -1.184 47.909 1.00 76.06 460 LYS A CA 1
ATOM 3781 C C . LYS A 1 460 ? -16.822 -1.455 46.476 1.00 76.06 460 LYS A C 1
ATOM 3783 O O . LYS A 1 460 ? -17.969 -1.198 46.124 1.00 76.06 460 LYS A O 1
ATOM 3788 N N . ILE A 1 461 ? -15.928 -2.013 45.664 1.00 85.69 461 ILE A N 1
ATOM 3789 C CA . ILE A 1 461 ? -16.146 -2.161 44.222 1.00 85.69 461 ILE A CA 1
ATOM 3790 C C . ILE A 1 461 ? -16.877 -3.458 43.877 1.00 85.69 461 ILE A C 1
ATOM 3792 O O . ILE A 1 461 ? -17.675 -3.459 42.948 1.00 85.69 461 ILE A O 1
ATOM 3796 N N . GLU A 1 462 ? -16.683 -4.532 44.648 1.00 89.56 462 GLU A N 1
ATOM 3797 C CA . GLU A 1 462 ? -17.335 -5.828 44.424 1.00 89.56 462 GLU A CA 1
ATOM 3798 C C . GLU A 1 462 ? -18.861 -5.688 44.366 1.00 89.56 462 GLU A C 1
ATOM 3800 O O . GLU A 1 462 ? -19.477 -6.126 43.397 1.00 89.56 462 GLU A O 1
ATOM 3805 N N . ASN A 1 463 ? -19.472 -5.006 45.340 1.00 89.19 463 ASN A N 1
ATOM 3806 C CA . ASN A 1 463 ? -20.920 -4.778 45.350 1.00 89.19 463 ASN A CA 1
ATOM 3807 C C . ASN A 1 463 ? -21.385 -3.958 44.139 1.00 89.19 463 ASN A C 1
ATOM 3809 O O . ASN A 1 463 ? -22.422 -4.262 43.548 1.00 89.19 463 ASN A O 1
ATOM 3813 N N . GLY A 1 464 ? -20.607 -2.942 43.750 1.00 89.06 464 GLY A N 1
ATOM 3814 C CA . GLY A 1 464 ? -20.874 -2.141 42.557 1.00 89.06 464 GLY A CA 1
ATOM 3815 C C . GLY A 1 464 ? -20.817 -2.976 41.278 1.00 89.06 464 GLY A C 1
ATOM 3816 O O . GLY A 1 464 ? -21.733 -2.902 40.468 1.00 89.06 464 GLY A O 1
ATOM 3817 N N . MET A 1 465 ? -19.797 -3.827 41.129 1.00 91.25 465 MET A N 1
ATOM 3818 C CA . MET A 1 465 ? -19.641 -4.731 39.985 1.00 91.25 465 MET A CA 1
ATOM 3819 C C . MET A 1 465 ? -20.758 -5.775 39.927 1.00 91.25 465 MET A C 1
ATOM 3821 O O . MET A 1 465 ? -21.310 -6.000 38.854 1.00 91.25 465 MET A O 1
ATOM 3825 N N . ILE A 1 466 ? -21.129 -6.385 41.059 1.00 90.88 466 ILE A N 1
ATOM 3826 C CA . ILE A 1 466 ? -22.232 -7.356 41.122 1.00 90.88 466 ILE A CA 1
ATOM 3827 C C . ILE A 1 466 ? -23.526 -6.716 40.622 1.00 90.88 466 ILE A C 1
ATOM 3829 O O . ILE A 1 466 ? -24.174 -7.273 39.736 1.00 90.88 466 ILE A O 1
ATOM 3833 N N . LYS A 1 467 ? -23.885 -5.545 41.159 1.00 90.31 467 LYS A N 1
ATOM 3834 C CA . LYS A 1 467 ? -25.109 -4.830 40.780 1.00 90.31 467 LYS A CA 1
ATOM 3835 C C . LYS A 1 467 ? -25.080 -4.389 39.325 1.00 90.31 467 LYS A C 1
ATOM 3837 O O . LYS A 1 467 ? -26.013 -4.699 38.591 1.00 90.31 467 LYS A O 1
ATOM 3842 N N . PHE A 1 468 ? -23.990 -3.744 38.907 1.00 91.94 468 PHE A N 1
ATOM 3843 C CA . PHE A 1 468 ? -23.835 -3.244 37.547 1.00 91.94 468 PHE A CA 1
ATOM 3844 C C . PHE A 1 468 ? -23.947 -4.378 36.527 1.00 91.94 468 PHE A C 1
ATOM 3846 O O . PHE A 1 468 ? -24.826 -4.355 35.674 1.00 91.94 468 PHE A O 1
ATOM 3853 N N . PHE A 1 469 ? -23.108 -5.413 36.630 1.00 91.00 469 PHE A N 1
ATOM 3854 C CA . PHE A 1 469 ? -23.113 -6.487 35.641 1.00 91.00 469 PHE A CA 1
ATOM 3855 C C . PHE A 1 469 ? -24.419 -7.278 35.671 1.00 91.00 469 PHE A C 1
ATOM 3857 O O . PHE A 1 469 ? -24.929 -7.629 34.614 1.00 91.00 469 PHE A O 1
ATOM 3864 N N . THR A 1 470 ? -25.008 -7.522 36.844 1.00 89.19 470 THR A N 1
ATOM 3865 C CA . THR A 1 470 ? -26.297 -8.227 36.907 1.00 89.19 470 THR A CA 1
ATOM 3866 C C . THR A 1 470 ? -27.408 -7.429 36.219 1.00 89.19 470 THR A C 1
ATOM 3868 O O . THR A 1 470 ? -28.163 -8.011 35.447 1.00 89.19 470 THR A O 1
ATOM 3871 N N . ALA A 1 471 ? -27.474 -6.109 36.425 1.00 89.12 471 ALA A N 1
ATOM 3872 C CA . ALA A 1 471 ? -28.446 -5.246 35.749 1.00 89.12 471 ALA A CA 1
ATOM 3873 C C . ALA A 1 471 ? -28.151 -5.061 34.248 1.00 89.12 471 ALA A C 1
ATOM 3875 O O . ALA A 1 471 ? -29.076 -5.005 33.439 1.00 89.12 471 ALA A O 1
ATOM 3876 N N . TYR A 1 472 ? -26.877 -5.007 33.854 1.00 89.62 472 TYR A N 1
ATOM 3877 C CA . TYR A 1 472 ? -26.475 -4.951 32.449 1.00 89.62 472 TYR A CA 1
ATOM 3878 C C . TYR A 1 472 ? -26.896 -6.224 31.704 1.00 89.62 472 TYR A C 1
ATOM 3880 O O . TYR A 1 472 ? -27.625 -6.161 30.715 1.00 89.62 472 TYR A O 1
ATOM 3888 N N . PHE A 1 473 ? -26.509 -7.397 32.214 1.00 86.75 473 PHE A N 1
ATOM 3889 C CA . PHE A 1 473 ? -26.789 -8.677 31.564 1.00 86.75 473 PHE A CA 1
ATOM 3890 C C . PHE A 1 473 ? -28.259 -9.100 31.652 1.00 86.75 473 PHE A C 1
ATOM 3892 O O . PHE A 1 473 ? -28.704 -9.885 30.818 1.00 86.75 473 PHE A O 1
ATOM 3899 N N . SER A 1 474 ? -29.040 -8.581 32.602 1.00 86.69 474 SER A N 1
ATOM 3900 C CA . SER A 1 474 ? -30.497 -8.778 32.615 1.00 86.69 474 SER A CA 1
ATOM 3901 C C . SER A 1 474 ? -31.229 -7.956 31.542 1.00 86.69 474 SER A C 1
ATOM 3903 O O . SER A 1 474 ? -32.431 -8.136 31.350 1.00 86.69 474 SER A O 1
ATOM 3905 N N . GLY A 1 475 ? -30.524 -7.063 30.833 1.00 85.38 475 GLY A N 1
ATOM 3906 C CA . GLY A 1 475 ? -31.105 -6.121 29.873 1.00 85.38 475 GLY A CA 1
ATOM 3907 C C . GLY A 1 475 ? -31.721 -4.879 30.526 1.00 85.38 475 GLY A C 1
ATOM 3908 O O . GLY A 1 475 ? -32.327 -4.062 29.833 1.00 85.38 475 GLY A O 1
ATOM 3909 N N . GLY A 1 476 ? -31.552 -4.710 31.841 1.00 86.12 476 GLY A N 1
ATOM 3910 C CA . GLY A 1 476 ? -32.123 -3.607 32.615 1.00 86.12 476 GLY A CA 1
ATOM 3911 C C . GLY A 1 476 ? -31.507 -2.234 32.335 1.00 86.12 476 GLY A C 1
ATOM 3912 O O . GLY A 1 476 ? -32.069 -1.243 32.780 1.00 86.12 476 GLY A O 1
ATOM 3913 N N . MET A 1 477 ? -30.396 -2.163 31.591 1.00 91.06 477 MET A N 1
ATOM 3914 C CA . MET A 1 477 ? -29.654 -0.919 31.314 1.00 91.06 477 MET A CA 1
ATOM 3915 C C . MET A 1 477 ? -29.873 -0.338 29.908 1.00 91.06 477 MET A C 1
ATOM 3917 O O . MET A 1 477 ? -29.078 0.470 29.427 1.00 91.06 477 MET A O 1
ATOM 3921 N N . LYS A 1 478 ? -30.914 -0.776 29.186 1.00 90.88 478 LYS A N 1
ATOM 3922 C CA . LYS A 1 478 ? -31.128 -0.342 27.795 1.00 90.88 478 LYS A CA 1
ATOM 3923 C C . LYS A 1 478 ? -31.298 1.178 27.680 1.00 90.88 478 LYS A C 1
ATOM 3925 O O . LYS A 1 478 ? -30.714 1.784 26.790 1.00 90.88 478 LYS A O 1
ATOM 3930 N N . LYS A 1 479 ? -32.059 1.790 28.593 1.00 94.94 479 LYS A N 1
ATOM 3931 C CA . LYS A 1 479 ? -32.337 3.233 28.576 1.00 94.94 479 LYS A CA 1
ATOM 3932 C C . LYS A 1 479 ? -31.060 4.051 28.772 1.00 94.94 479 LYS A C 1
ATOM 3934 O O . LYS A 1 479 ? -30.859 5.051 28.092 1.00 94.94 479 LYS A O 1
ATOM 3939 N N . GLU A 1 480 ? -30.209 3.619 29.691 1.00 95.69 480 GLU A N 1
ATOM 3940 C CA . GLU A 1 480 ? -28.937 4.253 30.008 1.00 95.69 480 GLU A CA 1
ATOM 3941 C C . GLU A 1 480 ? -27.967 4.138 28.827 1.00 95.69 480 GLU A C 1
ATOM 3943 O O . GLU A 1 480 ? -27.326 5.120 28.466 1.00 95.69 480 GLU A O 1
ATOM 3948 N N . ILE A 1 481 ? -27.906 2.977 28.168 1.00 94.62 481 ILE A N 1
ATOM 3949 C CA . ILE A 1 481 ? -27.062 2.772 26.980 1.00 94.62 481 ILE A CA 1
ATOM 3950 C C . ILE A 1 481 ? -27.561 3.599 25.790 1.00 94.62 481 ILE A C 1
ATOM 3952 O O . ILE A 1 481 ? -26.749 4.205 25.090 1.00 94.62 481 ILE A O 1
ATOM 3956 N N . ASP A 1 482 ? -28.876 3.680 25.574 1.00 95.56 482 ASP A N 1
ATOM 3957 C CA . ASP A 1 482 ? -29.461 4.528 24.530 1.00 95.56 482 ASP A CA 1
ATOM 3958 C C . ASP A 1 482 ? -29.124 6.010 24.782 1.00 95.56 482 ASP A C 1
ATOM 3960 O O . ASP A 1 482 ? -28.794 6.745 23.851 1.00 95.56 482 ASP A O 1
ATOM 3964 N N . GLU A 1 483 ? -29.141 6.455 26.042 1.00 96.94 483 GLU A N 1
ATOM 3965 C CA . GLU A 1 483 ? -28.765 7.824 26.407 1.00 96.94 483 GLU A CA 1
ATOM 3966 C C . GLU A 1 483 ? -27.262 8.085 26.242 1.00 96.94 483 GLU A C 1
ATOM 3968 O O . GLU A 1 483 ? -26.876 9.106 25.673 1.00 96.94 483 GLU A O 1
ATOM 3973 N N . MET A 1 484 ? -26.402 7.142 26.641 1.00 96.44 484 MET A N 1
ATOM 3974 C CA . MET A 1 484 ? -24.965 7.218 26.351 1.00 96.44 484 MET A CA 1
ATOM 3975 C C . MET A 1 484 ? -24.704 7.292 24.843 1.00 96.44 484 MET A C 1
ATOM 3977 O O . MET A 1 484 ? -23.840 8.052 24.412 1.00 96.44 484 MET A O 1
ATOM 3981 N N . THR A 1 485 ? -25.460 6.538 24.038 1.00 96.12 485 THR A N 1
ATOM 3982 C CA . THR A 1 485 ? -25.340 6.534 22.571 1.00 96.12 485 THR A CA 1
ATOM 3983 C C . THR A 1 485 ? -25.698 7.896 21.988 1.00 96.12 485 THR A C 1
ATOM 3985 O O . THR A 1 485 ? -24.979 8.398 21.131 1.00 96.12 485 THR A O 1
ATOM 3988 N N . LYS A 1 486 ? -26.762 8.543 22.482 1.00 96.62 486 LYS A N 1
ATOM 3989 C CA . LYS A 1 486 ? -27.112 9.910 22.064 1.00 96.62 486 LYS A CA 1
ATOM 3990 C C . LYS A 1 486 ? -26.028 10.920 22.416 1.00 96.62 486 LYS A C 1
ATOM 3992 O O . LYS A 1 486 ? -25.715 11.759 21.582 1.00 96.62 486 LYS A O 1
ATOM 3997 N N . LEU A 1 487 ? -25.474 10.846 23.629 1.00 95.62 487 LEU A N 1
ATOM 3998 C CA . LEU A 1 487 ? -24.394 11.740 24.051 1.00 95.62 487 LEU A CA 1
ATOM 3999 C C . LEU A 1 487 ? -23.149 11.550 23.184 1.00 95.62 487 LEU A C 1
ATOM 4001 O O . LEU A 1 487 ? -22.585 12.534 22.726 1.00 95.62 487 LEU A O 1
ATOM 4005 N N . MET A 1 488 ? -22.773 10.299 22.909 1.00 95.19 488 MET A N 1
ATOM 4006 C CA . MET A 1 488 ? -21.658 9.985 22.019 1.00 95.19 488 MET A CA 1
ATOM 4007 C C . MET A 1 488 ? -21.906 10.520 20.605 1.00 95.19 488 MET A C 1
ATOM 4009 O O . MET A 1 488 ? -21.047 11.188 20.048 1.00 95.19 488 MET A O 1
ATOM 4013 N N . ASN A 1 489 ? -23.094 10.292 20.041 1.00 92.44 489 ASN A N 1
ATOM 4014 C CA . ASN A 1 489 ? -23.452 10.780 18.707 1.00 92.44 489 ASN A CA 1
ATOM 4015 C C . ASN A 1 489 ? -23.532 12.309 18.612 1.00 92.44 489 ASN A C 1
ATOM 4017 O O . ASN A 1 489 ? -23.484 12.829 17.509 1.00 92.44 489 ASN A O 1
ATOM 4021 N N . ALA A 1 490 ? -23.703 13.019 19.730 1.00 92.56 490 ALA A N 1
ATOM 4022 C CA . ALA A 1 490 ? -23.647 14.478 19.758 1.00 92.56 490 ALA A CA 1
ATOM 4023 C C . ALA A 1 490 ? -22.206 15.017 19.770 1.00 92.56 490 ALA A C 1
ATOM 4025 O O . ALA A 1 490 ? -22.004 16.188 19.460 1.00 92.56 490 ALA A O 1
ATOM 4026 N N . ASP A 1 491 ? -21.231 14.184 20.152 1.00 89.31 491 ASP A N 1
ATOM 4027 C CA . ASP A 1 491 ? -19.804 14.501 20.062 1.00 89.31 491 ASP A CA 1
ATOM 4028 C C . ASP A 1 491 ? -19.207 14.128 18.681 1.00 89.31 491 ASP A C 1
ATOM 4030 O O . ASP A 1 491 ? -18.135 14.628 18.342 1.00 89.31 491 ASP A O 1
ATOM 4034 N N . PHE A 1 492 ? -19.874 13.253 17.909 1.00 79.88 492 PHE A N 1
ATOM 4035 C CA . PHE A 1 492 ? -19.555 12.917 16.507 1.00 79.88 492 PHE A CA 1
ATOM 4036 C C . PHE A 1 492 ? -20.050 13.991 15.535 1.00 79.88 492 PHE A C 1
ATOM 4038 O O . PHE A 1 492 ? -19.338 14.215 14.526 1.00 79.88 492 PHE A O 1
#

Sequence (492 aa):
MSHNIKGGQFILLRIEQNGPKVWSVVVDDDVEPIKLFLSPSSVTNKYFIVTKFIERVAEHNVEGFSNWFINFLTDCHDENLRSKAVVDSIPQIKNYVDSYMDSLTFDYSQFVDMTKVKKNSILFKPDEIEQIIRLSSYLKIYSVISNNEKLKLGAQLHREVYNQFASDIVETDIIRKIYDVIKTKTFRYNLTDRFMWEYIKN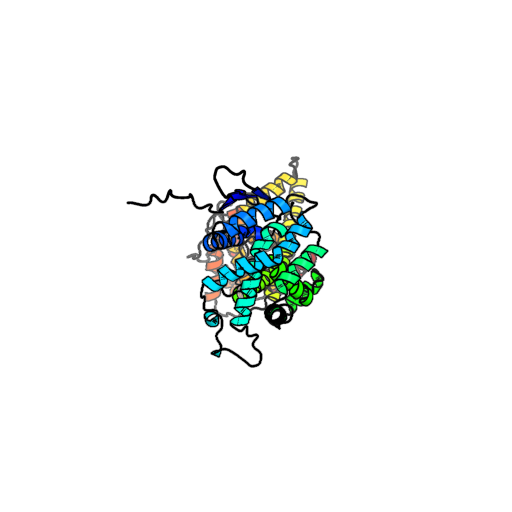VQGKDIGVHVIEIFNFIMNNILILCEIDKNPITYFVGVIDESVKWFLRSVYKGSIVYDDSISTEDIQGINTDNLKTYSYNDTLGRLKSIAYEKIYELLQRQSTMSTEKVDDDEFIISFHERASEINFISPLAETLVFPILSQMTHIPFHHFRTLSPEHTAVIAVYIQVLFRRVFGTDYKDLFTLLNFYPMKSPSMSTTYKIKAVHEYLKTQQETQNFFGFTTKILPHTLLCHFIGRVSRVDFCDILTGKRLGGIPLSKIENGMIKFFTAYFSGGMKKEIDEMTKLMNADF

Radius of gyration: 34.95 Å; chains: 1; bounding box: 95×55×86 Å

Secondary structure (DSSP, 8-state):
-------PPP---EEEEEETTEEEEESSTTSPPEEEEB-SSHHHHTHHHHHHHHHHHHHHHTHHHHHHHHHHHHHHHSHHHHHHHHHHTHHHHHHHHHHHHHHT---GGGG--GGG--TT-----HHHHHHHHHHHHHHHHHHHHHTBTTTPPPHHHHHHHHHHHTHHHHTSSHHHHHHHHHHHHHHHHHHH-HHHHHHHHHHH---HHHHHHHHHHHIIIIIGGG--TTS-HHHHHHHHHHHHHHHHHHHHHHTT----S-S-TTTT--TTS-HHHHHHHHHHHHHHHHHHHHHHHHHHHHHHHTSSS---HHHHHHHHHHHHHT--S--HHIIIIIHHHHHHHH---HHHHTTS-HHHHHHHHHHHHHHHHHHHTTTTHHHHHGGGEEESSPPPS------S-HHHHHHHHHHH--BTTB--SHHHHHHHHHHHHHHTT--EEETTT--EES---HHHHHHHHHHHHHHHHTTTTHHHHHHHHHHHHHH-